Protein AF-A0A0R3RL58-F1 (afdb_monomer_lite)

InterPro domains:
  IPR003598 Immunoglobulin subtype 2 [SM00408] (41-106)
  IPR003598 Immunoglobulin subtype 2 [SM00408] (134-200)
  IPR003599 Immunoglobulin domain subtype [SM00409] (35-117)
  IPR003599 Immunoglobulin domain subtype [SM00409] (128-211)
  IPR007110 Immunoglobulin-like domain [PS50835] (29-115)
  IPR007110 Immunoglobulin-like domain [PS50835] (122-209)
  IPR010255 Haem peroxidase superfamily [SSF48113] (338-649)
  IPR013098 Immunoglobulin I-set [PF07679] (29-116)
  IPR013098 Immunoglobulin I-set [PF07679] (123-210)
  IPR013783 Immunoglobulin-like fold [G3DSA:2.60.40.10] (23-118)
  IPR013783 Immunoglobulin-like fold [G3DSA:2.60.40.10] (119-219)
  IPR019791 Haem peroxidase, animal-type [PF03098] (344-649)
  IPR019791 Haem peroxidase, animal-type [PR00457] (368-379)
  IPR019791 Haem peroxidase, animal-type [PR00457] (420-435)
  IPR019791 Haem peroxidase, animal-type [PR00457] (579-597)
  IPR019791 Haem peroxidase, animal-type [PR00457] (597-617)
  IPR019791 Haem peroxidase, animal-type [PR00457] (622-648)
  IPR019791 Haem peroxidase, animal-type [PS50292] (332-652)
  IPR036179 Immunoglobulin-like domain superfamily [SSF48726] (28-117)
  IPR036179 Immunoglobulin-like domain superfamily [SSF48726] (122-213)

Foldseek 3Di:
DDDDDDDDDDDDDDDDDDDPDDDQDFDWKDWPDFDAADAEAQQPKDKTFTDIQGVVGWQKWKDDPRDTDDDDPQWDAPPRRRMIIGGRDHPVRWFKMKIKIDDPRGIDIDIHTYHHDPWFWKDWPAAFAADEEAFFDKDKTFTDICTVVFWQKWKDWQRHTDDCPDPQWHQDDRSGMIMGRGDDQVSFGKMKMWIGDPVFIDMHIYTYHHDDPVCVVVVVPVDPVVLCCLLVVLVVLLVCLVVCVVVCPPPPPDHLLRLCQLPPDFDVVLVLLLLLLVSLVVSQVVLVVCCVVPPPDPPVPDPPPDFPCVSPPPVSNVVSCVSSVLPPPVPPPQDICVLVVDPFAALQRAPVDNVCRCVLGAFAFDDDPDQDDAPVSAEHHQCLPQPDDDVNHGDDQVQVCCVPPVDDPDDDDDPVDDVVLVLLVVLQCLQAFDWAFRDNCSSRVDWDDQLPDPHSIPQWPWGFADCPPVCCDDPNNDPDRTHRDGHTRFRRPGRDPGSPDPDRHHTTIGGRHGNALQQLQAQANHPVLNVVQFDPVDQQLAGDFDDDDPPDDTAAAARPSARPPLPPDPPDDDPGHQGRGSGSCCVVDDSSSVVSRVLNRQLSVQSNVCCVVCVPDTNVRSNRVSSRVSSVVSVCCVPVPNVCVVVPDPPD

Organism: NCBI:txid1147741

Structure (mmCIF, N/CA/C/O backbone):
data_AF-A0A0R3RL58-F1
#
_entry.id   AF-A0A0R3RL58-F1
#
loop_
_atom_site.group_PDB
_atom_site.id
_atom_site.type_symbol
_atom_site.label_atom_id
_atom_site.label_alt_id
_atom_site.label_comp_id
_atom_site.label_asym_id
_atom_site.label_entity_id
_atom_site.label_seq_id
_atom_site.pdbx_PDB_ins_code
_atom_site.Cartn_x
_atom_site.Cartn_y
_atom_site.Cartn_z
_atom_site.occupancy
_atom_site.B_iso_or_equiv
_atom_site.auth_seq_id
_atom_site.auth_comp_id
_atom_site.auth_asym_id
_atom_site.auth_atom_id
_atom_site.pdbx_PDB_model_num
ATOM 1 N N . MET A 1 1 ? -12.482 -43.795 -38.236 1.00 35.12 1 MET A N 1
ATOM 2 C CA . MET A 1 1 ? -11.821 -43.989 -39.548 1.00 35.12 1 MET A CA 1
ATOM 3 C C . MET A 1 1 ? -10.700 -42.958 -39.624 1.00 35.12 1 MET A C 1
ATOM 5 O O . MET A 1 1 ? -11.020 -41.807 -39.848 1.00 35.12 1 MET A O 1
ATOM 9 N N . LEU A 1 2 ? -9.467 -43.173 -39.155 1.00 26.52 2 LEU A N 1
ATOM 10 C CA . LEU A 1 2 ? -8.496 -44.280 -39.287 1.00 26.52 2 LEU A CA 1
ATOM 11 C C . LEU A 1 2 ? -7.760 -44.264 -40.645 1.00 26.52 2 LEU A C 1
ATOM 13 O O . LEU A 1 2 ? -8.437 -44.248 -41.667 1.00 26.52 2 LEU A O 1
ATOM 17 N N . LEU A 1 3 ? -6.412 -44.325 -40.558 1.00 26.83 3 LEU A N 1
ATOM 18 C CA . LEU A 1 3 ? -5.305 -44.362 -41.556 1.00 26.83 3 LEU A CA 1
ATOM 19 C C . LEU A 1 3 ? -4.523 -43.028 -41.590 1.00 26.83 3 LEU A C 1
ATOM 21 O O . LEU A 1 3 ? -5.056 -42.039 -42.068 1.00 26.83 3 LEU A O 1
ATOM 25 N N . ILE A 1 4 ? -3.307 -42.829 -41.049 1.00 31.53 4 ILE A N 1
ATOM 26 C CA . ILE A 1 4 ? -2.083 -43.647 -40.853 1.00 31.53 4 ILE A CA 1
ATOM 27 C C . ILE A 1 4 ? -1.666 -44.413 -42.109 1.00 31.53 4 ILE A C 1
ATOM 29 O O . ILE A 1 4 ? -2.275 -45.431 -42.399 1.00 31.53 4 ILE A O 1
ATOM 33 N N . PHE A 1 5 ? -0.568 -43.995 -42.754 1.00 26.80 5 PHE A N 1
ATOM 34 C CA . PHE A 1 5 ? 0.494 -44.913 -43.184 1.00 26.80 5 PHE A CA 1
ATOM 35 C C . PHE A 1 5 ? 1.865 -44.224 -43.227 1.00 26.80 5 PHE A C 1
ATOM 37 O O . PHE A 1 5 ? 2.025 -43.093 -43.678 1.00 26.80 5 PHE A O 1
ATOM 44 N N . LEU A 1 6 ? 2.827 -44.967 -42.696 1.00 27.38 6 LEU A N 1
ATOM 45 C CA . LEU A 1 6 ? 4.241 -44.700 -42.481 1.00 27.38 6 LEU A CA 1
ATOM 46 C C . LEU A 1 6 ? 5.055 -45.631 -43.403 1.00 27.38 6 LEU A C 1
ATOM 48 O O . LEU A 1 6 ? 4.600 -46.734 -43.690 1.00 27.38 6 LEU A O 1
ATOM 52 N N . PHE A 1 7 ? 6.285 -45.204 -43.717 1.00 27.58 7 PHE A N 1
ATOM 53 C CA . PHE A 1 7 ? 7.461 -45.980 -44.166 1.00 27.58 7 PHE A CA 1
ATOM 54 C C . PHE A 1 7 ? 7.462 -46.653 -45.555 1.00 27.58 7 PHE A C 1
ATOM 56 O O . PHE A 1 7 ? 6.645 -47.514 -45.849 1.00 27.58 7 PHE A O 1
ATOM 63 N N . ALA A 1 8 ? 8.521 -46.407 -46.343 1.00 26.00 8 ALA A N 1
ATOM 64 C CA . ALA A 1 8 ? 9.698 -47.292 -46.342 1.00 26.00 8 ALA A CA 1
ATOM 65 C C . ALA A 1 8 ? 10.860 -46.754 -47.204 1.00 26.00 8 ALA A C 1
ATOM 67 O O . ALA A 1 8 ? 10.699 -46.365 -48.357 1.00 26.00 8 ALA A O 1
ATOM 68 N N . PHE A 1 9 ? 12.049 -46.796 -46.602 1.00 26.19 9 PHE A N 1
ATOM 69 C CA . PHE A 1 9 ? 13.362 -46.770 -47.239 1.00 26.19 9 PHE A CA 1
ATOM 70 C C . PHE A 1 9 ? 13.568 -48.012 -48.119 1.00 26.19 9 PHE A C 1
ATOM 72 O O . PHE A 1 9 ? 13.328 -49.122 -47.650 1.00 26.19 9 PHE A O 1
ATOM 79 N N . ILE A 1 10 ? 14.166 -47.839 -49.301 1.00 29.38 10 ILE A N 1
ATOM 80 C CA . ILE A 1 10 ? 15.107 -48.809 -49.881 1.00 29.38 10 ILE A CA 1
ATOM 81 C C . ILE A 1 10 ? 16.290 -48.010 -50.424 1.00 29.38 10 ILE A C 1
ATOM 83 O O . ILE A 1 10 ? 16.141 -47.189 -51.326 1.00 29.38 10 ILE A O 1
ATOM 87 N N . GLY A 1 11 ? 17.465 -48.242 -49.844 1.00 28.66 11 GLY A N 1
ATOM 88 C CA . GLY A 1 11 ? 18.734 -47.908 -50.469 1.00 28.66 11 GLY A CA 1
ATOM 89 C C . GLY A 1 11 ? 19.274 -49.119 -51.222 1.00 28.66 11 GLY A C 1
ATOM 90 O O . GLY A 1 11 ? 19.168 -50.241 -50.737 1.00 28.66 11 GLY A O 1
ATOM 91 N N . SER A 1 12 ? 19.913 -48.877 -52.361 1.00 28.00 12 SER A N 1
ATOM 92 C CA . SER A 1 12 ? 21.037 -49.684 -52.836 1.00 28.00 12 SER A CA 1
ATOM 93 C C . SER A 1 12 ? 21.821 -48.892 -53.875 1.00 28.00 12 SER A C 1
ATOM 95 O O . SER A 1 12 ? 21.266 -48.368 -54.839 1.00 28.00 12 SER A O 1
ATOM 97 N N . ALA A 1 13 ? 23.117 -48.788 -53.609 1.00 30.56 13 ALA A N 1
ATOM 98 C CA . ALA A 1 13 ? 24.126 -48.112 -54.397 1.00 30.56 13 ALA A CA 1
ATOM 99 C C . ALA A 1 13 ? 24.402 -48.801 -55.742 1.00 30.56 13 ALA A C 1
ATOM 101 O O . ALA A 1 13 ? 24.339 -50.024 -55.827 1.00 30.56 13 ALA A O 1
ATOM 102 N N . ALA A 1 14 ? 24.796 -47.991 -56.730 1.00 28.44 14 ALA A N 1
ATOM 103 C CA . ALA A 1 14 ? 26.032 -48.100 -57.520 1.00 28.44 14 ALA A CA 1
ATOM 104 C C . ALA A 1 14 ? 25.804 -47.615 -58.961 1.00 28.44 14 ALA A C 1
ATOM 106 O O . ALA A 1 14 ? 25.084 -48.250 -59.719 1.00 28.44 14 ALA A O 1
ATOM 107 N N . SER A 1 15 ? 26.470 -46.527 -59.350 1.00 29.31 15 SER A N 1
ATOM 108 C CA . SER A 1 15 ? 27.542 -46.588 -60.355 1.00 29.31 15 SER A CA 1
ATOM 109 C C . SER A 1 15 ? 28.073 -45.185 -60.639 1.00 29.31 15 SER A C 1
ATOM 111 O O . SER A 1 15 ? 27.321 -44.250 -60.906 1.00 29.31 15 SER A O 1
ATOM 113 N N . GLU A 1 16 ? 29.390 -45.075 -60.549 1.00 33.38 16 GLU A N 1
ATOM 114 C CA . GLU A 1 16 ? 30.206 -43.904 -60.827 1.00 33.38 16 GLU A CA 1
ATOM 115 C C . GLU A 1 16 ? 30.083 -43.389 -62.269 1.00 33.38 16 GLU A C 1
ATOM 117 O O . GLU A 1 16 ? 29.725 -44.117 -63.192 1.00 33.38 16 GLU A O 1
ATOM 122 N N . SER A 1 17 ? 30.551 -42.147 -62.429 1.00 31.86 17 SER A N 1
ATOM 123 C CA . SER A 1 17 ? 31.004 -41.482 -63.660 1.00 31.86 17 SER A CA 1
ATOM 124 C C . SER A 1 17 ? 29.993 -40.616 -64.425 1.00 31.86 17 SER A C 1
ATOM 126 O O . SER A 1 17 ? 29.459 -40.996 -65.455 1.00 31.86 17 SER A O 1
ATOM 128 N N . SER A 1 18 ? 29.852 -39.362 -63.976 1.00 31.14 18 SER A N 1
ATOM 129 C CA . SER A 1 18 ? 29.973 -38.183 -64.857 1.00 31.14 18 SER A CA 1
ATOM 130 C C . SER A 1 18 ? 29.880 -36.882 -64.046 1.00 31.14 18 SER A C 1
ATOM 132 O O . SER A 1 18 ? 28.811 -36.295 -63.908 1.00 31.14 18 SER A O 1
ATOM 134 N N . TYR A 1 19 ? 31.003 -36.390 -63.524 1.00 29.48 19 TYR A N 1
ATOM 135 C CA . TYR A 1 19 ? 31.128 -34.973 -63.160 1.00 29.48 19 TYR A CA 1
ATOM 136 C C . TYR A 1 19 ? 32.418 -34.425 -63.761 1.00 29.48 19 TYR A C 1
ATOM 138 O O . TYR A 1 19 ? 33.465 -34.335 -63.123 1.00 29.48 19 TYR A O 1
ATOM 146 N N . HIS A 1 20 ? 32.329 -34.077 -65.042 1.00 34.19 20 HIS A N 1
ATOM 147 C CA . HIS A 1 20 ? 33.305 -33.225 -65.696 1.00 34.19 20 HIS A CA 1
ATOM 148 C C . HIS A 1 20 ? 33.102 -31.781 -65.204 1.00 34.19 20 HIS A C 1
ATOM 150 O O . HIS A 1 20 ? 32.068 -31.172 -65.448 1.00 34.19 20 HIS A O 1
ATOM 156 N N . GLY A 1 21 ? 34.109 -31.255 -64.504 1.00 42.34 21 GLY A N 1
ATOM 157 C CA . GLY A 1 21 ? 34.574 -29.870 -64.619 1.00 42.34 21 GLY A CA 1
ATOM 158 C C . GLY A 1 21 ? 33.592 -28.726 -64.341 1.00 42.34 21 GLY A C 1
ATOM 159 O O . GLY A 1 21 ? 33.115 -28.079 -65.264 1.00 42.34 21 GLY A O 1
ATOM 160 N N . GLN A 1 22 ? 33.481 -28.322 -63.075 1.00 41.25 22 GLN A N 1
ATOM 161 C CA . GLN A 1 22 ? 33.422 -26.894 -62.744 1.00 41.25 22 GLN A CA 1
ATOM 162 C C . GLN A 1 22 ? 34.607 -26.565 -61.837 1.00 41.25 22 GLN A C 1
ATOM 164 O O . GLN A 1 22 ? 34.636 -26.917 -60.656 1.00 41.25 22 GLN A O 1
ATOM 169 N N . GLN A 1 23 ? 35.616 -25.905 -62.410 1.00 47.09 23 GLN A N 1
ATOM 170 C CA . GLN A 1 23 ? 36.665 -25.233 -61.649 1.00 47.09 23 GLN A CA 1
ATOM 171 C C . GLN A 1 23 ? 36.007 -24.356 -60.574 1.00 47.09 23 GLN A C 1
ATOM 173 O O . GLN A 1 23 ? 35.169 -23.505 -60.873 1.00 47.09 23 GLN A O 1
ATOM 178 N N . ARG A 1 24 ? 36.379 -24.568 -59.304 1.00 57.34 24 ARG A N 1
ATOM 179 C CA . ARG A 1 24 ? 36.041 -23.670 -58.193 1.00 57.34 24 ARG A CA 1
ATOM 180 C C . ARG A 1 24 ? 36.744 -22.336 -58.446 1.00 57.34 24 ARG A C 1
ATOM 182 O O . ARG A 1 24 ? 37.868 -22.157 -57.993 1.00 57.34 24 ARG A O 1
ATOM 189 N N . LEU A 1 25 ? 36.093 -21.434 -59.178 1.00 60.47 25 LEU A N 1
ATOM 190 C CA . LEU A 1 25 ? 36.592 -20.084 -59.411 1.00 60.47 25 LEU A CA 1
ATOM 191 C C . LEU A 1 25 ? 36.793 -19.378 -58.069 1.00 60.47 25 LEU A C 1
ATOM 193 O O . LEU A 1 25 ? 35.853 -19.137 -57.306 1.00 60.47 25 LEU A O 1
ATOM 197 N N . GLU A 1 26 ? 38.055 -19.092 -57.787 1.00 76.88 26 GLU A N 1
ATOM 198 C CA . GLU A 1 26 ? 38.460 -18.152 -56.762 1.00 76.88 26 GLU A CA 1
ATOM 199 C C . GLU A 1 26 ? 37.919 -16.770 -57.114 1.00 76.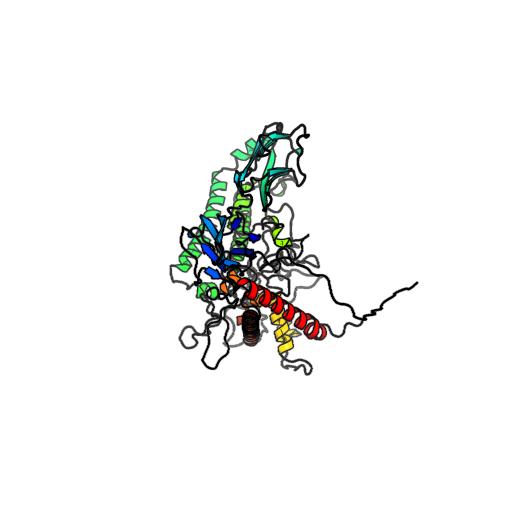88 26 GLU A C 1
ATOM 201 O O . GLU A 1 26 ? 38.061 -16.306 -58.243 1.00 76.88 26 GLU A O 1
ATOM 206 N N . ARG A 1 27 ? 37.229 -16.140 -56.165 1.00 82.31 27 ARG A N 1
ATOM 207 C CA . ARG A 1 27 ? 36.495 -14.893 -56.403 1.00 82.31 27 ARG A CA 1
ATOM 208 C C . ARG A 1 27 ? 36.608 -13.955 -55.215 1.00 82.31 27 ARG A C 1
ATOM 210 O O . ARG A 1 27 ? 36.806 -14.413 -54.083 1.00 82.31 27 ARG A O 1
ATOM 217 N N . VAL A 1 28 ? 36.455 -12.661 -55.483 1.00 88.44 28 VAL A N 1
ATOM 218 C CA . VAL A 1 28 ? 36.261 -11.644 -54.443 1.00 88.44 28 VAL A CA 1
ATOM 219 C C . VAL A 1 28 ? 35.025 -11.974 -53.592 1.00 88.44 28 VAL A C 1
ATOM 221 O O . VAL A 1 28 ? 34.118 -12.667 -54.078 1.00 88.44 28 VAL A O 1
ATOM 224 N N . PRO A 1 29 ? 34.969 -11.541 -52.322 1.00 92.50 29 PRO A N 1
ATOM 225 C CA . PRO A 1 29 ? 33.824 -11.831 -51.468 1.00 92.50 29 PRO A CA 1
ATOM 226 C C . PRO A 1 29 ? 32.542 -11.163 -51.961 1.00 92.50 29 PRO A C 1
ATOM 228 O O . PRO A 1 29 ? 32.581 -10.105 -52.578 1.00 92.50 29 PRO A O 1
ATOM 231 N N . HIS A 1 30 ? 31.400 -11.788 -51.681 1.00 89.50 30 HIS A N 1
ATOM 232 C CA . HIS A 1 30 ? 30.084 -11.175 -51.861 1.00 89.50 30 HIS A CA 1
ATOM 233 C C . HIS A 1 30 ? 29.275 -11.336 -50.578 1.00 89.50 30 HIS A C 1
ATOM 235 O O . HIS A 1 30 ? 29.324 -12.395 -49.945 1.00 89.50 30 HIS A O 1
ATOM 241 N N . PHE A 1 31 ? 28.572 -10.273 -50.189 1.00 91.25 31 PHE A N 1
ATOM 242 C CA . PHE A 1 31 ? 27.741 -10.263 -48.990 1.00 91.25 31 PHE A CA 1
ATOM 243 C C . PHE A 1 31 ? 26.496 -11.138 -49.189 1.00 91.25 31 PHE A C 1
ATOM 245 O O . PHE A 1 31 ? 25.833 -11.052 -50.220 1.00 91.25 31 PHE A O 1
ATOM 252 N N . LEU A 1 32 ? 26.193 -11.973 -48.196 1.00 87.44 32 LEU A N 1
ATOM 253 C CA . LEU A 1 32 ? 24.904 -12.654 -48.040 1.00 87.44 32 LEU A CA 1
ATOM 254 C C . LEU A 1 32 ? 23.916 -11.774 -47.279 1.00 87.44 32 LEU A C 1
ATOM 256 O O . LEU A 1 32 ? 22.736 -11.734 -47.607 1.00 87.44 32 LEU A O 1
ATOM 260 N N . SER A 1 33 ? 24.421 -11.076 -46.265 1.00 87.00 33 SER A N 1
ATOM 261 C CA . SER A 1 33 ? 23.657 -10.190 -45.401 1.00 87.00 33 SER A CA 1
ATOM 262 C C . SER A 1 33 ? 24.566 -9.062 -44.928 1.00 87.00 33 SER A C 1
ATOM 264 O O . SER A 1 33 ? 25.737 -9.298 -44.621 1.00 87.00 33 SER A O 1
ATOM 266 N N . ALA A 1 34 ? 24.048 -7.840 -44.899 1.00 88.50 34 ALA A N 1
ATOM 267 C CA . ALA A 1 34 ? 24.741 -6.676 -44.366 1.00 88.50 34 ALA A CA 1
ATOM 268 C C . ALA A 1 34 ? 23.726 -5.737 -43.685 1.00 88.50 34 ALA A C 1
ATOM 270 O O . ALA A 1 34 ? 22.559 -5.725 -44.089 1.00 88.50 34 ALA A O 1
ATOM 271 N N . PRO A 1 35 ? 24.131 -4.952 -42.669 1.00 87.94 35 PRO A N 1
ATOM 272 C CA . PRO A 1 35 ? 23.208 -4.082 -41.944 1.00 87.94 35 PRO A CA 1
ATOM 273 C C . PRO A 1 35 ? 22.755 -2.893 -42.795 1.00 87.94 35 PRO A C 1
ATOM 275 O O . PRO A 1 35 ? 23.547 -2.338 -43.549 1.00 87.94 35 PRO A O 1
ATOM 278 N N . SER A 1 36 ? 21.509 -2.456 -42.614 1.00 91.25 36 SER A N 1
ATOM 279 C CA . SER A 1 36 ? 20.961 -1.232 -43.211 1.00 91.25 36 SER A CA 1
ATOM 280 C C . SER A 1 36 ? 20.937 -0.069 -42.215 1.00 91.25 36 SER A C 1
ATOM 282 O O . SER A 1 36 ? 21.110 -0.261 -41.008 1.00 91.25 36 SER A O 1
ATOM 284 N N . ASN A 1 37 ? 20.664 1.144 -42.711 1.00 90.00 37 ASN A N 1
ATOM 285 C CA . ASN A 1 37 ? 20.444 2.317 -41.860 1.00 90.00 37 ASN A CA 1
ATOM 286 C C . ASN A 1 37 ? 19.390 2.009 -40.789 1.00 90.00 37 ASN A C 1
ATOM 288 O O . ASN A 1 37 ? 18.308 1.524 -41.119 1.00 90.00 37 ASN A O 1
ATOM 292 N N . SER A 1 38 ? 19.730 2.256 -39.525 1.00 83.50 38 SER A N 1
ATOM 293 C CA . SER A 1 38 ? 18.934 1.821 -38.373 1.00 83.50 38 SER A CA 1
ATOM 294 C C . SER A 1 38 ? 19.056 2.817 -37.221 1.00 83.50 38 SER A C 1
ATOM 296 O O . SER A 1 38 ? 20.091 3.461 -37.047 1.00 83.50 38 SER A O 1
ATOM 298 N N . SER A 1 39 ? 18.010 2.937 -36.408 1.00 82.38 39 SER A N 1
ATOM 299 C CA . SER A 1 39 ? 17.978 3.831 -35.250 1.00 82.38 39 SER A CA 1
ATOM 300 C C . SER A 1 39 ? 17.741 3.058 -33.955 1.00 82.38 39 SER A C 1
ATOM 302 O O . SER A 1 39 ? 16.885 2.179 -33.889 1.00 82.38 39 SER A O 1
ATOM 304 N N . PHE A 1 40 ? 18.508 3.388 -32.915 1.00 77.69 40 PHE A N 1
ATOM 305 C CA . PHE A 1 40 ? 18.539 2.657 -31.646 1.00 77.69 40 PHE A CA 1
ATOM 306 C C . PHE A 1 40 ? 18.378 3.602 -30.451 1.00 77.69 40 PHE A C 1
ATOM 308 O O . PHE A 1 40 ? 18.753 4.772 -30.514 1.00 77.69 40 PHE A O 1
ATOM 315 N N . ARG A 1 41 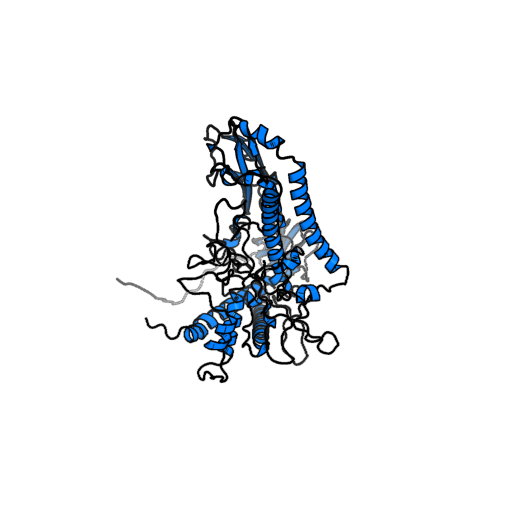? 17.797 3.115 -29.348 1.00 72.25 41 ARG A N 1
ATOM 316 C CA . ARG A 1 41 ? 17.630 3.909 -28.120 1.00 72.25 41 ARG A CA 1
ATOM 317 C C . ARG A 1 41 ? 18.980 4.068 -27.414 1.00 72.25 41 ARG A C 1
ATOM 319 O O . ARG A 1 41 ? 19.760 3.117 -27.346 1.00 72.25 41 ARG A O 1
ATOM 326 N N . GLU A 1 42 ? 19.239 5.246 -26.859 1.00 76.81 42 GLU A N 1
ATOM 327 C CA . GLU A 1 42 ? 20.408 5.464 -26.003 1.00 76.81 42 GLU A CA 1
ATOM 328 C C . GLU A 1 42 ? 20.379 4.514 -24.787 1.00 76.81 42 GLU A C 1
ATOM 330 O O . GLU A 1 42 ? 19.324 4.263 -24.209 1.00 76.81 42 GLU A O 1
ATOM 335 N N . GLY A 1 43 ? 21.521 3.916 -24.450 1.00 59.38 43 GLY A N 1
ATOM 336 C CA . GLY A 1 43 ? 21.667 2.882 -23.422 1.00 59.38 43 GLY A CA 1
ATOM 337 C C . GLY A 1 43 ? 21.476 1.437 -23.909 1.00 59.38 43 GLY A C 1
ATOM 338 O O . GLY A 1 43 ? 21.886 0.515 -23.211 1.00 59.38 43 GLY A O 1
ATOM 339 N N . SER A 1 44 ? 20.905 1.208 -25.099 1.00 59.12 44 SER A N 1
ATOM 340 C CA . SER A 1 44 ? 20.615 -0.150 -25.598 1.00 59.12 44 SER A CA 1
ATOM 341 C C . SER A 1 44 ? 21.852 -0.908 -26.112 1.00 59.12 44 SER A C 1
ATOM 343 O O . SER A 1 44 ? 22.876 -0.309 -26.439 1.00 59.12 44 SER A O 1
ATOM 345 N N . VAL A 1 45 ? 21.758 -2.241 -26.204 1.00 74.38 45 VAL A N 1
ATOM 346 C CA . VAL A 1 45 ? 22.746 -3.089 -26.898 1.00 74.38 45 VAL A CA 1
ATOM 347 C C . VAL A 1 45 ? 22.387 -3.151 -28.383 1.00 74.38 45 VAL A C 1
ATOM 349 O O . VAL A 1 45 ? 21.311 -3.629 -28.740 1.00 74.38 45 VAL A O 1
ATOM 352 N N . VAL A 1 46 ? 23.301 -2.739 -29.260 1.00 80.38 46 VAL A N 1
ATOM 353 C CA . VAL A 1 46 ? 23.112 -2.803 -30.721 1.00 80.38 46 VAL A CA 1
ATOM 354 C C . VAL A 1 46 ? 23.863 -4.002 -31.281 1.00 80.38 46 VAL A C 1
ATOM 356 O O . VAL A 1 46 ? 25.056 -4.126 -31.026 1.00 80.38 46 VAL A O 1
ATOM 359 N N . ARG A 1 47 ? 23.194 -4.877 -32.047 1.00 87.38 47 ARG A N 1
ATOM 360 C CA . ARG A 1 47 ? 23.807 -6.037 -32.725 1.00 87.38 47 ARG A CA 1
ATOM 361 C C . ARG A 1 47 ? 23.670 -5.909 -34.238 1.00 87.38 47 ARG A C 1
ATOM 363 O O . ARG A 1 47 ? 22.563 -5.760 -34.745 1.00 87.38 47 ARG A O 1
ATOM 370 N N . LEU A 1 48 ? 24.791 -5.983 -34.945 1.00 88.50 48 LEU A N 1
ATOM 371 C CA . LEU A 1 48 ? 24.892 -5.763 -36.385 1.00 88.50 48 LEU A CA 1
ATOM 372 C C . LEU A 1 48 ? 25.527 -6.992 -37.021 1.00 88.50 48 LEU A C 1
ATOM 374 O O . LEU A 1 48 ? 26.615 -7.394 -36.617 1.00 88.50 48 LEU A O 1
ATOM 378 N N . THR A 1 49 ? 24.860 -7.567 -38.017 1.00 91.50 49 THR A N 1
ATOM 379 C CA . THR A 1 49 ? 25.310 -8.791 -38.688 1.00 91.50 49 THR A CA 1
ATOM 380 C C . THR A 1 49 ? 25.797 -8.483 -40.095 1.00 91.50 49 THR A C 1
ATOM 382 O O . THR A 1 49 ? 25.116 -7.807 -40.863 1.00 91.50 49 THR A O 1
ATOM 385 N N . CYS A 1 50 ? 26.968 -9.001 -40.439 1.00 92.06 50 CYS A N 1
ATOM 386 C CA . CYS A 1 50 ? 27.572 -8.896 -41.749 1.00 92.06 50 CYS A CA 1
ATOM 387 C C . CYS A 1 50 ? 28.202 -10.234 -42.138 1.00 92.06 50 CYS A C 1
ATOM 389 O O . CYS A 1 50 ? 29.170 -10.695 -41.535 1.00 92.06 50 CYS A O 1
ATOM 391 N N . GLU A 1 51 ? 27.649 -10.855 -43.171 1.00 91.56 51 GLU A N 1
ATOM 392 C CA . GLU A 1 51 ? 28.044 -12.177 -43.636 1.00 91.56 51 GLU A CA 1
ATOM 393 C C . GLU A 1 51 ? 28.444 -12.106 -45.103 1.00 91.56 51 GLU A C 1
ATOM 395 O O . GLU A 1 51 ? 27.734 -11.531 -45.928 1.00 91.56 51 GLU A O 1
ATOM 400 N N . ALA A 1 52 ? 29.569 -12.726 -45.450 1.00 90.44 52 ALA A N 1
ATOM 401 C CA . ALA A 1 52 ? 30.045 -12.814 -46.823 1.00 90.44 52 ALA A CA 1
ATOM 402 C C . ALA A 1 52 ? 30.587 -14.208 -47.125 1.00 90.44 52 ALA A C 1
ATOM 404 O O . ALA A 1 52 ? 31.147 -14.882 -46.260 1.00 90.44 52 ALA A O 1
ATOM 405 N N . ILE A 1 53 ? 30.476 -14.625 -48.385 1.00 88.31 53 ILE A N 1
ATOM 406 C CA . ILE A 1 53 ? 31.001 -15.912 -48.846 1.00 88.31 53 ILE A CA 1
ATOM 407 C C . ILE A 1 53 ? 31.956 -15.741 -50.025 1.00 88.31 53 ILE A C 1
ATOM 409 O O . ILE A 1 53 ? 31.754 -14.944 -50.940 1.00 88.31 53 ILE A O 1
ATOM 413 N N . ALA A 1 54 ? 33.034 -16.519 -50.006 1.00 87.25 54 ALA A N 1
ATOM 414 C CA . ALA A 1 54 ? 34.067 -16.524 -51.034 1.00 87.25 54 ALA A CA 1
ATOM 415 C C . ALA A 1 54 ? 34.917 -17.798 -50.919 1.00 87.25 54 ALA A C 1
ATOM 417 O O . ALA A 1 54 ? 34.881 -18.492 -49.900 1.00 87.25 54 ALA A O 1
ATOM 418 N N . LYS A 1 55 ? 35.697 -18.103 -51.959 1.00 81.81 55 LYS A N 1
ATOM 419 C CA . LYS A 1 55 ? 36.786 -19.088 -51.901 1.00 81.81 55 LYS A CA 1
ATOM 420 C C . LYS A 1 55 ? 38.085 -18.366 -52.273 1.00 81.81 55 LYS A C 1
ATOM 422 O O . LYS A 1 55 ? 38.157 -17.887 -53.405 1.00 81.81 55 LYS A O 1
ATOM 427 N N . PRO A 1 56 ? 39.080 -18.270 -51.369 1.00 87.75 56 PRO A N 1
ATOM 428 C CA . PRO A 1 56 ? 39.081 -18.667 -49.944 1.00 87.75 56 PRO A CA 1
ATOM 429 C C . PRO A 1 56 ? 38.062 -17.910 -49.067 1.00 87.75 56 PRO A C 1
ATOM 431 O O . PRO A 1 56 ? 37.610 -16.840 -49.475 1.00 87.75 56 PRO A O 1
ATOM 434 N N . ARG A 1 57 ? 37.704 -18.469 -47.892 1.00 85.44 57 ARG A N 1
ATOM 435 C CA . ARG A 1 57 ? 36.712 -17.892 -46.952 1.00 85.44 57 ARG A CA 1
ATOM 436 C C . ARG A 1 57 ? 37.125 -16.461 -46.566 1.00 85.44 57 ARG A C 1
ATOM 438 O O . ARG A 1 57 ? 38.294 -16.270 -46.231 1.00 85.44 57 ARG A O 1
ATOM 445 N N . PRO A 1 58 ? 36.212 -15.478 -46.633 1.00 91.38 58 PRO A N 1
ATOM 446 C CA . PRO A 1 58 ? 36.549 -14.098 -46.328 1.00 91.38 58 PRO A CA 1
ATOM 447 C C . PRO A 1 58 ? 36.663 -13.853 -44.823 1.00 91.38 58 PRO A C 1
ATOM 449 O O . PRO A 1 58 ? 36.016 -14.533 -44.027 1.00 91.38 58 PRO A O 1
ATOM 452 N N . VAL A 1 59 ? 37.467 -12.858 -44.461 1.00 92.75 59 VAL A N 1
ATOM 453 C CA . VAL A 1 59 ? 37.567 -12.301 -43.110 1.00 92.75 59 VAL A CA 1
ATOM 454 C C . VAL A 1 59 ? 36.725 -11.031 -43.052 1.00 92.75 59 VAL A C 1
ATOM 456 O O . VAL A 1 59 ? 36.785 -10.213 -43.972 1.00 92.75 59 VAL A O 1
ATOM 459 N N . ILE A 1 60 ? 35.940 -10.881 -41.985 1.00 95.12 60 ILE A N 1
ATOM 460 C CA . ILE A 1 60 ? 35.105 -9.702 -41.750 1.00 95.12 60 ILE A CA 1
ATOM 461 C C . ILE A 1 60 ? 35.821 -8.733 -40.802 1.00 95.12 60 ILE A C 1
ATOM 463 O O . ILE A 1 60 ? 36.321 -9.134 -39.746 1.00 95.12 60 ILE A O 1
ATOM 467 N N . THR A 1 61 ? 35.851 -7.454 -41.175 1.00 95.50 61 THR A N 1
ATOM 468 C CA . THR A 1 61 ? 36.294 -6.343 -40.325 1.00 95.50 61 THR A CA 1
ATOM 469 C C . THR A 1 61 ? 35.247 -5.235 -40.302 1.00 95.50 61 THR A C 1
ATOM 471 O O . THR A 1 61 ? 34.570 -4.967 -41.294 1.00 95.50 61 THR A O 1
ATOM 474 N N . TRP A 1 62 ? 35.111 -4.576 -39.154 1.00 96.75 62 TRP A N 1
ATOM 475 C CA . TRP A 1 62 ? 34.179 -3.468 -38.953 1.00 96.75 62 TRP A CA 1
ATOM 476 C C . TRP A 1 62 ? 34.947 -2.169 -38.770 1.00 96.75 62 TRP A C 1
ATOM 478 O O . TRP A 1 62 ? 36.001 -2.170 -38.141 1.00 96.75 62 TRP A O 1
ATOM 488 N N . HIS A 1 63 ? 34.417 -1.069 -39.296 1.00 95.50 63 HIS A N 1
ATOM 489 C CA . HIS A 1 63 ? 35.034 0.248 -39.204 1.00 95.50 63 HIS A CA 1
ATOM 490 C C . HIS A 1 63 ? 34.017 1.307 -38.779 1.00 95.50 63 HIS A C 1
ATOM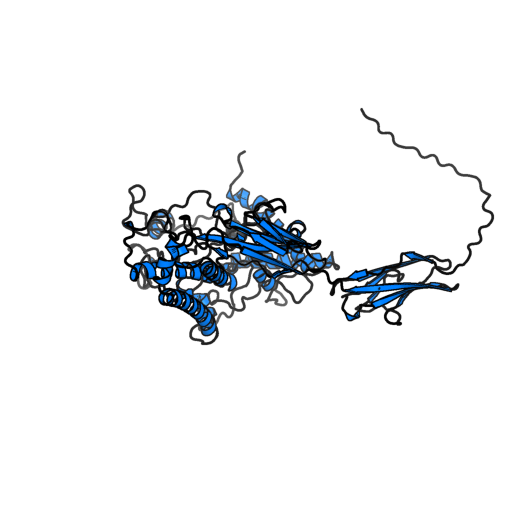 492 O O . HIS A 1 63 ? 32.875 1.306 -39.247 1.00 95.50 63 HIS A O 1
ATOM 498 N N . PHE A 1 64 ? 34.454 2.241 -37.936 1.00 94.75 64 PHE A N 1
ATOM 499 C CA . PHE A 1 64 ? 33.684 3.408 -37.508 1.00 94.75 64 PHE A CA 1
ATOM 500 C C . PHE A 1 64 ? 34.605 4.622 -37.409 1.00 94.75 64 PHE A C 1
ATOM 502 O O . PHE A 1 64 ? 35.718 4.522 -36.902 1.00 94.75 64 PHE A O 1
ATOM 509 N N . LYS A 1 65 ? 34.159 5.770 -37.938 1.00 89.12 65 LYS A N 1
ATOM 510 C CA . LYS A 1 65 ? 34.964 7.009 -38.026 1.00 89.12 65 LYS A CA 1
ATOM 511 C C . LYS A 1 65 ? 36.328 6.823 -38.721 1.00 89.12 65 LYS A C 1
ATOM 513 O O . LYS A 1 65 ? 37.277 7.534 -38.420 1.00 89.12 65 LYS A O 1
ATOM 518 N N . GLY A 1 66 ? 36.407 5.887 -39.669 1.00 86.56 66 GLY A N 1
ATOM 519 C CA . GLY A 1 66 ? 37.621 5.589 -40.439 1.00 86.56 66 GLY A CA 1
ATOM 520 C C . GLY A 1 66 ? 38.565 4.571 -39.791 1.00 86.56 66 GLY A C 1
ATOM 521 O O . GLY A 1 66 ? 39.414 4.026 -40.488 1.00 86.56 66 GLY A O 1
ATOM 522 N N . GLU A 1 67 ? 38.371 4.241 -38.514 1.00 91.44 67 GLU A N 1
ATOM 523 C CA . GLU A 1 67 ? 39.214 3.304 -37.764 1.00 91.44 67 GLU A CA 1
ATOM 524 C C . GLU A 1 67 ? 38.609 1.898 -37.732 1.00 91.44 67 GLU A C 1
ATOM 526 O O . GLU A 1 67 ? 37.384 1.737 -37.733 1.00 91.44 67 GLU A O 1
ATOM 531 N N . GLN A 1 68 ? 39.461 0.869 -37.692 1.00 94.25 68 GLN A N 1
ATOM 532 C CA . GLN A 1 68 ? 39.017 -0.513 -37.507 1.00 94.25 68 GLN A CA 1
ATOM 533 C C . GLN A 1 68 ? 38.571 -0.737 -36.055 1.00 94.25 68 GLN A C 1
ATOM 535 O O . GLN A 1 68 ? 39.270 -0.396 -35.103 1.00 94.25 68 GLN A O 1
ATOM 540 N N . ILE A 1 69 ? 37.402 -1.347 -35.881 1.00 92.56 69 ILE A N 1
ATOM 541 C CA . ILE A 1 69 ? 36.857 -1.700 -34.574 1.00 92.56 69 ILE A CA 1
ATOM 542 C C . ILE A 1 69 ? 37.528 -2.983 -34.085 1.00 92.56 69 ILE A C 1
ATOM 544 O O . ILE A 1 69 ? 37.472 -4.027 -34.740 1.00 92.56 69 ILE A O 1
ATOM 548 N N . HIS A 1 70 ? 38.112 -2.903 -32.893 1.00 90.06 70 HIS A N 1
ATOM 549 C CA . HIS A 1 70 ? 38.675 -4.035 -32.168 1.00 90.06 70 HIS A CA 1
ATOM 550 C C . HIS A 1 70 ? 37.832 -4.354 -30.921 1.00 90.06 70 HIS A C 1
ATOM 552 O O . HIS A 1 70 ? 37.181 -3.450 -30.383 1.00 90.06 70 HIS A O 1
ATOM 558 N N . PRO A 1 71 ? 37.832 -5.613 -30.439 1.00 86.06 71 PRO A N 1
ATOM 559 C CA . PRO A 1 71 ? 37.132 -5.979 -29.212 1.00 86.06 71 PRO A CA 1
ATOM 560 C C . PRO A 1 71 ? 37.611 -5.152 -28.009 1.00 86.06 71 PRO A C 1
ATOM 562 O O . PRO A 1 71 ? 38.807 -5.061 -27.740 1.00 86.06 71 PRO A O 1
ATOM 565 N N . THR A 1 72 ? 36.672 -4.548 -27.286 1.00 87.50 72 THR A N 1
ATOM 566 C CA . THR A 1 72 ? 36.876 -3.720 -26.084 1.00 87.50 72 THR A CA 1
ATOM 567 C C . THR A 1 72 ? 35.708 -3.943 -25.113 1.00 87.50 72 THR A C 1
ATOM 569 O O . THR A 1 72 ? 34.817 -4.741 -25.385 1.00 87.50 72 THR A O 1
ATOM 572 N N . GLN A 1 73 ? 35.652 -3.213 -23.993 1.00 71.19 73 GLN A N 1
ATOM 573 C CA . GLN A 1 73 ? 34.450 -3.195 -23.142 1.00 71.19 73 GLN A CA 1
ATOM 574 C C . GLN A 1 73 ? 33.210 -2.623 -23.862 1.00 71.19 73 GLN A C 1
ATOM 576 O O . GLN A 1 73 ? 32.091 -2.967 -23.503 1.00 71.19 73 GLN A O 1
ATOM 581 N N . LYS A 1 74 ? 33.410 -1.774 -24.883 1.00 82.00 74 LYS A N 1
ATOM 582 C CA . LYS A 1 74 ? 32.351 -1.106 -25.659 1.00 82.00 74 LYS A CA 1
ATOM 583 C C . LYS A 1 74 ? 31.889 -1.917 -26.872 1.00 82.00 74 LYS A C 1
ATOM 585 O O . LYS A 1 74 ? 30.706 -1.910 -27.209 1.00 82.00 74 LYS A O 1
ATOM 590 N N . TYR A 1 75 ? 32.833 -2.571 -27.547 1.00 87.31 75 TYR A N 1
ATOM 591 C CA . TYR A 1 75 ? 32.613 -3.311 -28.788 1.00 87.31 75 TYR A CA 1
ATOM 592 C C . TYR A 1 75 ? 32.944 -4.786 -28.594 1.00 87.31 75 TYR A C 1
ATOM 594 O O . TYR A 1 75 ? 34.063 -5.117 -28.215 1.00 87.31 75 TYR A O 1
ATOM 602 N N . SER A 1 76 ? 32.012 -5.677 -28.918 1.00 83.19 76 SER A N 1
ATOM 603 C CA . SER A 1 76 ? 32.237 -7.124 -28.904 1.00 83.19 76 SER A CA 1
ATOM 604 C C . SER A 1 76 ? 32.058 -7.713 -30.302 1.00 83.19 76 SER A C 1
ATOM 606 O O . SER A 1 76 ? 31.140 -7.330 -31.029 1.00 83.19 76 SER A O 1
ATOM 608 N N . LEU A 1 77 ? 32.947 -8.637 -30.673 1.00 85.19 77 LEU A N 1
ATOM 609 C CA . LEU A 1 77 ? 32.911 -9.386 -31.929 1.00 85.19 77 LEU A CA 1
ATOM 610 C C . LEU A 1 77 ? 32.747 -10.875 -31.618 1.00 85.19 77 LEU A C 1
ATOM 612 O O . LEU A 1 77 ? 33.351 -11.389 -30.675 1.00 85.19 77 LEU A O 1
ATOM 616 N N . ASN A 1 78 ? 31.936 -11.572 -32.412 1.00 76.94 78 ASN A N 1
ATOM 617 C CA . ASN A 1 78 ? 31.834 -13.029 -32.337 1.00 76.94 78 ASN A CA 1
ATOM 618 C C . ASN A 1 78 ? 33.057 -13.723 -32.978 1.00 76.94 78 ASN A C 1
ATOM 620 O O . ASN A 1 78 ? 33.912 -13.080 -33.580 1.00 76.94 78 ASN A O 1
ATOM 624 N N . LEU A 1 79 ? 33.142 -15.055 -32.851 1.00 75.94 79 LEU A N 1
ATOM 625 C CA . LEU A 1 79 ? 34.321 -15.856 -33.231 1.00 75.94 79 LEU A CA 1
ATOM 626 C C . LEU A 1 79 ? 34.781 -15.691 -34.690 1.00 75.94 79 LEU A C 1
ATOM 628 O O . LEU A 1 79 ? 35.954 -15.913 -34.980 1.00 75.94 79 LEU A O 1
ATOM 632 N N . ASP A 1 80 ? 33.880 -15.339 -35.607 1.00 83.75 80 ASP A N 1
ATOM 633 C CA . ASP A 1 80 ? 34.190 -15.107 -37.020 1.00 83.75 80 ASP A CA 1
ATOM 634 C C . ASP A 1 80 ? 34.007 -13.644 -37.457 1.00 83.75 80 ASP A C 1
ATOM 636 O O . ASP A 1 80 ? 34.011 -13.354 -38.654 1.00 83.75 80 ASP A O 1
ATOM 640 N N . ASN A 1 81 ? 33.886 -12.725 -36.491 1.00 88.81 81 ASN A N 1
ATOM 641 C CA . ASN A 1 81 ? 33.666 -11.288 -36.666 1.00 88.81 81 ASN A CA 1
ATOM 642 C C . ASN A 1 81 ? 32.427 -10.918 -37.505 1.00 88.81 81 ASN A C 1
ATOM 644 O O . ASN A 1 81 ? 32.275 -9.755 -37.883 1.00 88.81 81 ASN A O 1
ATOM 648 N N . SER A 1 82 ? 31.533 -11.867 -37.798 1.00 86.12 82 SER A N 1
ATOM 649 C CA . SER A 1 82 ? 30.304 -11.619 -38.559 1.00 86.12 82 SER A CA 1
ATOM 650 C C . SER A 1 82 ? 29.273 -10.795 -37.785 1.00 86.12 82 SER A C 1
ATOM 652 O O . SER A 1 82 ? 28.407 -10.181 -38.400 1.00 86.12 82 SER A O 1
ATOM 654 N N . VAL A 1 83 ? 29.364 -10.728 -36.454 1.00 88.12 83 VAL A N 1
ATOM 655 C CA . VAL A 1 83 ? 28.453 -9.950 -35.606 1.00 88.12 83 VAL A CA 1
ATOM 656 C C . VAL A 1 83 ? 29.229 -8.957 -34.747 1.00 88.12 83 VAL A C 1
ATOM 658 O O . VAL A 1 83 ? 30.051 -9.357 -33.923 1.00 88.12 83 VAL A O 1
ATOM 661 N N . LEU A 1 84 ? 28.911 -7.669 -34.901 1.00 90.12 84 LEU A N 1
ATOM 662 C CA . LEU A 1 84 ? 29.371 -6.579 -34.042 1.00 90.12 84 LEU A CA 1
ATOM 663 C C . LEU A 1 84 ? 28.289 -6.219 -33.025 1.00 90.12 84 LEU A C 1
ATOM 665 O O . LEU A 1 84 ? 27.162 -5.900 -33.398 1.00 90.12 84 LEU A O 1
ATOM 669 N N . SER A 1 85 ? 28.647 -6.232 -31.743 1.00 84.50 85 SER A N 1
ATOM 670 C CA . SER A 1 85 ? 27.805 -5.741 -30.650 1.00 84.50 85 SER A CA 1
ATOM 671 C C . SER A 1 85 ? 28.381 -4.453 -30.057 1.00 84.50 85 SER A C 1
ATOM 673 O O . SER A 1 85 ? 29.566 -4.417 -29.732 1.00 84.50 85 SER A O 1
ATOM 675 N N . ILE A 1 86 ? 27.556 -3.417 -29.888 1.00 87.69 86 ILE A N 1
ATOM 676 C CA . ILE A 1 86 ? 27.913 -2.127 -29.272 1.00 87.69 86 ILE A CA 1
ATOM 677 C C . ILE A 1 86 ? 27.136 -1.993 -27.959 1.00 87.69 86 ILE A C 1
ATOM 679 O O . ILE A 1 86 ? 25.905 -2.076 -27.980 1.00 87.69 86 ILE A O 1
ATOM 683 N N . TYR A 1 87 ? 27.822 -1.789 -26.830 1.00 78.88 87 TYR A N 1
ATOM 684 C CA . TYR A 1 87 ? 27.172 -1.648 -25.523 1.00 78.88 87 TYR A CA 1
ATOM 685 C C . TYR A 1 87 ? 27.931 -0.728 -24.550 1.00 78.88 87 TYR A C 1
ATOM 687 O O . TYR A 1 87 ? 29.126 -0.938 -24.336 1.00 78.88 87 TYR A O 1
ATOM 695 N N . PRO A 1 88 ? 27.252 0.249 -23.912 1.00 73.31 88 PRO A N 1
ATOM 696 C CA . PRO A 1 88 ? 25.898 0.750 -24.218 1.00 73.31 88 PRO A CA 1
ATOM 697 C C . PRO A 1 88 ? 25.904 1.669 -25.451 1.00 73.31 88 PRO A C 1
ATOM 699 O O . PRO A 1 88 ? 26.873 2.391 -25.634 1.00 73.31 88 PRO A O 1
ATOM 702 N N . PHE A 1 89 ? 24.864 1.705 -26.288 1.00 81.75 89 PHE A N 1
ATOM 703 C CA . PHE A 1 89 ? 24.790 2.635 -27.430 1.00 81.75 89 PHE A CA 1
ATOM 704 C C . PHE A 1 89 ? 24.524 4.071 -26.965 1.00 81.75 89 PHE A C 1
ATOM 706 O O . PHE A 1 89 ? 23.561 4.328 -26.252 1.00 81.75 89 PHE A O 1
ATOM 713 N N . GLN A 1 90 ? 25.376 5.014 -27.345 1.00 87.00 90 GLN A N 1
ATOM 714 C CA . GLN A 1 90 ? 25.365 6.398 -26.870 1.00 87.00 90 GLN A CA 1
ATOM 715 C C . GLN A 1 90 ? 25.441 7.377 -28.040 1.00 87.00 90 GLN A C 1
ATOM 717 O O . GLN A 1 90 ? 25.818 7.020 -29.156 1.00 87.00 90 GLN A O 1
ATOM 722 N N . LYS A 1 91 ? 25.165 8.658 -27.776 1.00 85.50 91 LYS A N 1
ATOM 723 C CA . LYS A 1 91 ? 25.240 9.727 -28.790 1.00 85.50 91 LYS A CA 1
ATOM 724 C C . LYS A 1 91 ? 26.548 9.768 -29.592 1.00 85.50 91 LYS A C 1
ATOM 726 O O . LYS A 1 91 ? 26.530 10.109 -30.771 1.00 85.50 91 LYS A O 1
ATOM 731 N N . ASN A 1 92 ? 27.672 9.380 -28.991 1.00 90.75 92 ASN A N 1
ATOM 732 C CA . ASN A 1 92 ? 28.982 9.371 -29.653 1.00 90.75 92 ASN A CA 1
ATOM 733 C C . ASN A 1 92 ? 29.184 8.205 -30.642 1.00 90.75 92 ASN A C 1
ATOM 735 O O . ASN A 1 92 ? 30.142 8.250 -31.425 1.00 90.75 92 ASN A O 1
ATOM 739 N N . ASP A 1 93 ? 28.294 7.210 -30.620 1.00 89.94 93 ASP A N 1
ATOM 740 C CA . ASP A 1 93 ? 28.303 6.025 -31.487 1.00 89.94 93 ASP A CA 1
ATOM 741 C C . ASP A 1 93 ? 27.430 6.208 -32.739 1.00 89.94 93 ASP A C 1
ATOM 743 O O . ASP A 1 93 ? 27.375 5.323 -33.591 1.00 89.94 93 ASP A O 1
ATOM 747 N N . VAL A 1 94 ? 26.762 7.359 -32.863 1.00 92.56 94 VAL A N 1
ATOM 748 C CA . VAL A 1 94 ? 25.997 7.768 -34.046 1.00 92.56 94 VAL A CA 1
ATOM 749 C C . VAL A 1 94 ? 26.943 8.057 -35.208 1.00 92.56 94 VAL A C 1
ATOM 751 O O . VAL A 1 94 ? 27.984 8.702 -35.043 1.00 92.56 94 VAL A O 1
ATOM 754 N N . GLY A 1 95 ? 26.557 7.611 -36.400 1.00 92.44 95 GLY A N 1
ATOM 755 C CA . GLY A 1 95 ? 27.263 7.909 -37.640 1.00 92.44 95 GLY A CA 1
ATOM 756 C C . GLY A 1 95 ? 27.419 6.701 -38.555 1.00 92.44 95 GLY A C 1
ATOM 757 O O . GLY A 1 95 ? 26.737 5.685 -38.418 1.00 92.44 95 GLY A O 1
ATOM 758 N N . LYS A 1 96 ? 28.321 6.840 -39.528 1.00 95.81 96 LYS A N 1
ATOM 759 C CA . LYS A 1 96 ? 28.527 5.871 -40.605 1.00 95.81 96 LYS A CA 1
ATOM 760 C C . LYS A 1 96 ? 29.465 4.739 -40.181 1.00 95.81 96 LYS A C 1
ATOM 762 O O . LYS A 1 96 ? 30.625 4.984 -39.846 1.00 95.81 96 LYS A O 1
ATOM 767 N N . TYR A 1 97 ? 28.971 3.512 -40.281 1.00 95.81 97 TYR A N 1
ATOM 768 C CA . TYR A 1 97 ? 29.723 2.275 -40.090 1.00 95.81 97 TYR A CA 1
ATOM 769 C C . TYR A 1 97 ? 29.987 1.612 -41.437 1.00 95.81 97 TYR A C 1
ATOM 771 O O . TYR A 1 97 ? 29.223 1.775 -42.394 1.00 95.81 97 TYR A O 1
ATOM 779 N N . ILE A 1 98 ? 31.086 0.865 -41.517 1.00 96.56 98 ILE A N 1
ATOM 780 C CA . ILE A 1 98 ? 31.459 0.106 -42.709 1.00 96.56 98 ILE A CA 1
ATOM 781 C C . ILE A 1 98 ? 31.807 -1.319 -42.287 1.00 96.56 98 ILE A C 1
ATOM 783 O O . ILE A 1 98 ? 32.712 -1.522 -41.480 1.00 96.56 98 ILE A O 1
ATOM 787 N N . CYS A 1 99 ? 31.103 -2.302 -42.842 1.00 95.50 99 CYS A N 1
ATOM 788 C CA . CYS A 1 99 ? 31.539 -3.693 -42.790 1.00 95.50 99 CYS A CA 1
ATOM 789 C C . CYS A 1 99 ? 32.344 -4.011 -44.046 1.00 95.50 99 CYS A C 1
ATOM 791 O O . CYS A 1 99 ? 31.939 -3.661 -45.158 1.00 95.50 99 CYS A O 1
ATOM 793 N N . VAL A 1 100 ? 33.466 -4.699 -43.873 1.00 96.31 100 VAL A N 1
ATOM 794 C CA . VAL A 1 100 ? 34.374 -5.035 -44.954 1.00 96.31 100 VAL A CA 1
ATOM 795 C C . VAL A 1 100 ? 34.670 -6.531 -44.945 1.00 96.31 100 VAL A C 1
ATOM 797 O O . VAL A 1 100 ? 35.074 -7.088 -43.929 1.00 96.31 100 VAL A O 1
ATOM 800 N N . ALA A 1 101 ? 34.477 -7.184 -46.090 1.00 95.56 101 ALA A N 1
ATOM 801 C CA . ALA A 1 101 ? 34.793 -8.592 -46.292 1.00 95.56 101 ALA A CA 1
ATOM 802 C C . ALA A 1 101 ? 35.988 -8.719 -47.238 1.00 95.56 101 ALA A C 1
ATOM 804 O O . ALA A 1 101 ? 35.925 -8.253 -48.378 1.00 95.56 101 ALA A O 1
ATOM 805 N N . SER A 1 102 ? 37.067 -9.362 -46.789 1.00 94.38 102 SER A N 1
ATOM 806 C CA . SER A 1 102 ? 38.314 -9.488 -47.552 1.00 94.38 102 SER A CA 1
ATOM 807 C C . SER A 1 102 ? 38.772 -10.937 -47.700 1.00 94.38 102 SER A C 1
ATOM 809 O O . SER A 1 102 ? 38.625 -11.762 -46.801 1.00 94.38 102 SER A O 1
ATOM 811 N N . ASN A 1 103 ? 39.340 -11.269 -48.857 1.00 92.69 103 ASN A N 1
ATOM 812 C CA . ASN A 1 103 ? 40.128 -12.481 -49.056 1.00 92.69 103 ASN A CA 1
ATOM 813 C C . ASN A 1 103 ? 41.334 -12.173 -49.959 1.00 92.69 103 ASN A C 1
ATOM 815 O O . ASN A 1 103 ? 41.532 -11.036 -50.382 1.00 92.69 103 ASN A O 1
ATOM 819 N N . ARG A 1 104 ? 42.136 -13.190 -50.298 1.00 90.94 104 ARG A N 1
ATOM 820 C CA . ARG A 1 104 ? 43.331 -13.008 -51.145 1.00 90.94 104 ARG A CA 1
ATOM 821 C C . ARG A 1 104 ? 43.061 -12.462 -52.554 1.00 90.94 104 ARG A C 1
ATOM 823 O O . ARG A 1 104 ? 43.998 -12.029 -53.207 1.00 90.94 104 ARG A O 1
ATOM 830 N N . ASN A 1 105 ? 41.816 -12.515 -53.025 1.00 88.81 105 ASN A N 1
ATOM 831 C CA . ASN A 1 105 ? 41.440 -12.096 -54.375 1.00 88.81 105 ASN A CA 1
ATOM 832 C C . ASN A 1 105 ? 40.861 -10.677 -54.412 1.00 88.81 105 ASN A C 1
ATOM 834 O O . ASN A 1 105 ? 40.666 -10.136 -55.496 1.00 88.81 105 ASN A O 1
ATOM 838 N N . GLY A 1 106 ? 40.582 -10.076 -53.253 1.00 89.88 106 GLY A N 1
ATOM 839 C CA . GLY A 1 106 ? 40.116 -8.699 -53.133 1.00 89.88 106 GLY A CA 1
ATOM 840 C C . GLY A 1 106 ? 39.167 -8.495 -51.956 1.00 89.88 106 GLY A C 1
ATOM 841 O O . GLY A 1 106 ? 39.019 -9.349 -51.079 1.00 89.88 106 GLY A O 1
ATOM 842 N N . GLN A 1 107 ? 38.522 -7.332 -51.940 1.00 94.06 107 GLN A N 1
ATOM 843 C CA . GLN A 1 107 ? 37.730 -6.852 -50.815 1.00 94.06 107 GLN A CA 1
ATOM 844 C C . GLN A 1 107 ? 36.458 -6.162 -51.310 1.00 94.06 107 GLN A C 1
ATOM 846 O O . GLN A 1 107 ? 36.469 -5.493 -52.342 1.00 94.06 107 GLN A O 1
ATOM 851 N N . VAL A 1 108 ? 35.369 -6.322 -50.562 1.00 94.81 108 VAL A N 1
ATOM 852 C CA . VAL A 1 108 ? 34.111 -5.589 -50.759 1.00 94.81 108 VAL A CA 1
ATOM 853 C C . VAL A 1 108 ? 33.692 -4.938 -49.448 1.00 94.81 108 VAL A C 1
ATOM 855 O O . VAL A 1 108 ? 33.978 -5.463 -48.372 1.00 94.81 108 VAL A O 1
ATOM 858 N N . GLN A 1 109 ? 33.013 -3.795 -49.532 1.00 95.75 109 GLN A N 1
ATOM 859 C CA . GLN A 1 109 ? 32.579 -3.020 -48.369 1.00 95.75 109 GLN A CA 1
ATOM 860 C C . GLN A 1 109 ? 31.104 -2.623 -48.475 1.00 95.75 109 GLN A C 1
ATOM 862 O O . GLN A 1 109 ? 30.611 -2.354 -49.571 1.00 95.75 109 GLN A O 1
ATOM 867 N N . HIS A 1 110 ? 30.415 -2.564 -47.339 1.00 95.50 110 HIS A N 1
ATOM 868 C CA . HIS A 1 110 ? 29.040 -2.082 -47.222 1.00 95.50 110 HIS A CA 1
ATOM 869 C C . HIS A 1 110 ? 28.962 -1.023 -46.126 1.00 95.50 110 HIS A C 1
ATOM 871 O O . HIS A 1 110 ? 29.473 -1.240 -45.027 1.00 95.50 110 HIS A O 1
ATOM 877 N N . SER A 1 111 ? 28.336 0.118 -46.420 1.00 95.00 111 SER A N 1
ATOM 878 C CA . SER A 1 111 ? 28.215 1.222 -45.469 1.00 95.00 111 SER A CA 1
ATOM 879 C C . SER A 1 111 ? 26.770 1.514 -45.102 1.00 95.00 111 SER A C 1
ATOM 881 O O . SER A 1 111 ? 25.939 1.632 -46.000 1.00 95.00 111 SER A O 1
ATOM 883 N N . PHE A 1 112 ? 26.522 1.740 -43.817 1.00 93.62 112 PHE A N 1
ATOM 884 C CA . PHE A 1 112 ? 25.215 2.068 -43.252 1.00 93.62 112 PHE A CA 1
ATOM 885 C C . PHE A 1 112 ? 25.375 3.081 -42.115 1.00 93.62 112 PHE A C 1
ATOM 887 O O . PHE A 1 112 ? 26.480 3.305 -41.615 1.00 93.62 112 PHE A O 1
ATOM 894 N N . GLU A 1 113 ? 24.281 3.715 -41.719 1.00 92.75 113 GLU A N 1
ATOM 895 C CA . GLU A 1 113 ? 24.276 4.766 -40.706 1.00 92.75 113 GLU A CA 1
ATOM 896 C C . GLU A 1 113 ? 23.436 4.378 -39.489 1.00 92.75 113 GLU A C 1
ATOM 898 O O . GLU A 1 113 ? 22.317 3.875 -39.623 1.00 92.75 113 GLU A O 1
ATOM 903 N N . LEU A 1 114 ? 23.988 4.621 -38.298 1.00 90.81 114 LEU A N 1
ATOM 904 C CA . LEU A 1 114 ? 23.292 4.452 -37.028 1.00 90.81 114 LEU A CA 1
ATOM 905 C C . LEU A 1 114 ? 22.874 5.803 -36.466 1.00 90.81 114 LEU A C 1
ATOM 907 O O . LEU A 1 114 ? 23.693 6.719 -36.405 1.00 90.81 114 LEU A O 1
ATOM 911 N N . GLN A 1 115 ? 21.629 5.904 -36.009 1.00 87.44 115 GLN A N 1
ATOM 912 C CA . GLN A 1 115 ? 21.071 7.112 -35.392 1.00 87.44 115 GLN A CA 1
ATOM 913 C C . GLN A 1 115 ? 20.429 6.808 -34.033 1.00 87.44 115 GLN A C 1
ATOM 915 O O . GLN A 1 115 ? 20.141 5.655 -33.712 1.00 87.44 115 GLN A O 1
ATOM 920 N N . ILE A 1 116 ? 20.174 7.844 -33.228 1.00 81.81 116 ILE A N 1
ATOM 921 C CA . ILE A 1 116 ? 19.341 7.701 -32.027 1.00 81.81 116 ILE A CA 1
ATOM 922 C C . ILE A 1 116 ? 17.865 7.648 -32.437 1.00 81.81 116 ILE A C 1
ATOM 924 O O . ILE A 1 116 ? 17.395 8.459 -33.235 1.00 81.81 116 ILE A O 1
ATOM 928 N N . LEU A 1 117 ? 17.125 6.701 -31.866 1.00 71.62 117 LEU A N 1
ATOM 929 C CA . LEU A 1 117 ? 15.679 6.586 -32.018 1.00 71.62 117 LEU A CA 1
ATOM 930 C C . LEU A 1 117 ? 14.951 7.609 -31.121 1.00 71.62 117 LEU A C 1
ATOM 932 O O . LEU A 1 117 ? 14.712 7.346 -29.944 1.00 71.62 117 LEU A O 1
ATOM 936 N N . ASN A 1 118 ? 14.572 8.758 -31.691 1.00 66.50 118 ASN A N 1
ATOM 937 C CA . ASN A 1 118 ? 13.831 9.836 -31.012 1.00 66.50 118 ASN A CA 1
ATOM 938 C C . ASN A 1 118 ? 12.308 9.672 -31.150 1.00 66.50 118 ASN A C 1
ATOM 940 O O . ASN A 1 118 ? 11.620 10.506 -31.737 1.00 66.50 118 ASN A O 1
ATOM 944 N N . ASN A 1 119 ? 11.784 8.573 -30.624 1.00 71.19 119 ASN A N 1
ATOM 945 C CA . ASN A 1 119 ? 10.352 8.294 -30.587 1.00 71.19 119 ASN A CA 1
ATOM 946 C C . ASN A 1 119 ? 9.745 8.846 -29.290 1.00 71.19 119 ASN A C 1
ATOM 948 O O . ASN A 1 119 ? 10.271 8.574 -28.209 1.00 71.19 119 ASN A O 1
ATOM 952 N N . SER A 1 120 ? 8.640 9.590 -29.380 1.00 62.84 120 SER A N 1
ATOM 953 C CA . SER A 1 120 ? 7.958 10.165 -28.215 1.00 62.84 120 SER A CA 1
ATOM 954 C C . SER A 1 120 ? 6.456 9.903 -28.257 1.00 62.84 120 SER A C 1
ATOM 956 O O . SER A 1 120 ? 5.798 10.040 -29.293 1.00 62.84 120 SER A O 1
ATOM 958 N N . ILE A 1 121 ? 5.913 9.497 -27.110 1.00 68.62 121 ILE A N 1
ATOM 959 C CA . ILE A 1 121 ? 4.468 9.352 -26.917 1.00 68.62 121 ILE A CA 1
ATOM 960 C C . ILE A 1 121 ? 3.779 10.724 -27.003 1.00 68.62 121 ILE A C 1
ATOM 962 O O . ILE A 1 121 ? 4.444 11.746 -26.810 1.00 68.62 121 ILE A O 1
ATOM 966 N N . PRO A 1 122 ? 2.469 10.776 -27.291 1.00 77.94 122 PRO A N 1
ATOM 967 C CA . PRO A 1 122 ? 1.741 12.031 -27.351 1.00 77.94 122 PRO A CA 1
ATOM 968 C C . PRO A 1 122 ? 1.755 12.762 -26.005 1.00 77.94 122 PRO A C 1
ATOM 970 O O . PRO A 1 122 ? 1.523 12.156 -24.960 1.00 77.94 122 PRO A O 1
ATOM 973 N N . PHE A 1 123 ? 1.978 14.070 -26.038 1.00 75.50 123 PHE A N 1
ATOM 974 C CA . PHE A 1 123 ? 1.939 14.963 -24.886 1.00 75.50 123 PHE A CA 1
ATOM 975 C C . PHE A 1 123 ? 1.082 16.185 -25.221 1.00 75.50 123 PHE A C 1
ATOM 977 O O . PHE A 1 123 ? 1.393 16.914 -26.166 1.00 75.50 123 PHE A O 1
ATOM 984 N N . ILE A 1 124 ? -0.001 16.395 -24.468 1.00 81.88 124 ILE A N 1
ATOM 985 C CA . ILE A 1 124 ? -0.871 17.568 -24.617 1.00 81.88 124 ILE A CA 1
ATOM 986 C C . ILE A 1 124 ? -0.134 18.784 -24.058 1.00 81.88 124 ILE A C 1
ATOM 988 O O . ILE A 1 124 ? 0.214 18.823 -22.883 1.00 81.88 124 ILE A O 1
ATOM 992 N N . VAL A 1 125 ? 0.128 19.751 -24.932 1.00 83.12 125 VAL A N 1
ATOM 993 C CA . VAL A 1 125 ? 0.787 21.022 -24.607 1.00 83.12 125 VAL A CA 1
ATOM 994 C C . VAL A 1 125 ? -0.232 22.086 -24.221 1.00 83.12 125 VAL A C 1
ATOM 996 O O . VAL A 1 125 ? 0.015 22.822 -23.274 1.00 83.12 125 VAL A O 1
ATOM 999 N N . ASP A 1 126 ? -1.382 22.108 -24.899 1.00 82.75 126 ASP A N 1
ATOM 1000 C CA . ASP A 1 126 ? -2.504 22.984 -24.559 1.00 82.75 126 ASP A CA 1
ATOM 1001 C C . ASP A 1 126 ? -3.696 22.103 -24.189 1.00 82.75 126 ASP A C 1
ATOM 1003 O O . ASP A 1 126 ? -4.211 21.377 -25.041 1.00 82.75 126 ASP A O 1
ATOM 1007 N N . SER A 1 127 ? -4.090 22.129 -22.916 1.00 85.19 127 SER A N 1
ATOM 1008 C CA . SER A 1 127 ? -5.232 21.378 -22.386 1.00 85.19 127 SER A CA 1
ATOM 1009 C C . SER A 1 127 ? -6.509 22.217 -22.472 1.00 85.19 127 SER A C 1
ATOM 1011 O O . SER A 1 127 ? -6.448 23.420 -22.216 1.00 85.19 127 SER A O 1
ATOM 1013 N N . PRO A 1 128 ? -7.678 21.613 -22.745 1.00 84.69 128 PRO A N 1
ATOM 1014 C CA . PRO A 1 128 ? -8.933 22.343 -22.702 1.00 84.69 128 PRO A CA 1
ATOM 1015 C C . PRO A 1 128 ? -9.265 22.818 -21.289 1.00 84.69 128 PRO A C 1
ATOM 1017 O O . PRO A 1 128 ? -9.058 22.102 -20.308 1.00 84.69 128 PRO A O 1
ATOM 1020 N N . GLU A 1 129 ? -9.817 24.025 -21.195 1.00 83.19 129 GLU A N 1
ATOM 1021 C CA . GLU A 1 129 ? -10.222 24.649 -19.935 1.00 83.19 129 GLU A CA 1
ATOM 1022 C C . GLU A 1 129 ? -11.732 24.525 -19.722 1.00 83.19 129 GLU A C 1
ATOM 1024 O O . GLU A 1 129 ? -12.512 24.684 -20.658 1.00 83.19 129 GLU A O 1
ATOM 1029 N N . SER A 1 130 ? -12.157 24.272 -18.480 1.00 80.56 130 SER A N 1
ATOM 1030 C CA . SER A 1 130 ? -13.583 24.215 -18.130 1.00 80.56 130 SER A CA 1
ATOM 1031 C C . SER A 1 130 ? -14.231 25.597 -18.219 1.00 80.56 130 SER A C 1
ATOM 1033 O O . SER A 1 130 ? -13.639 26.588 -17.792 1.00 80.56 130 SER A O 1
ATOM 1035 N N . LYS A 1 131 ? -15.462 25.659 -18.735 1.00 79.56 131 LYS A N 1
ATOM 1036 C CA . LYS A 1 131 ? -16.173 26.912 -19.010 1.00 79.56 131 LYS A CA 1
ATOM 1037 C C . LYS A 1 131 ? -17.543 26.955 -18.351 1.00 79.56 131 LYS A C 1
ATOM 1039 O O . LYS A 1 131 ? -18.227 25.945 -18.199 1.00 79.56 131 LYS A O 1
ATOM 1044 N N . VAL A 1 132 ? -17.927 28.167 -17.974 1.00 79.50 132 VAL A N 1
ATOM 1045 C CA . VAL A 1 132 ? -19.228 28.504 -17.408 1.00 79.50 132 VAL A CA 1
ATOM 1046 C C . VAL A 1 132 ? -19.800 29.639 -18.243 1.00 79.50 132 VAL A C 1
ATOM 1048 O O . VAL A 1 132 ? -19.150 30.676 -18.346 1.00 79.50 132 VAL A O 1
ATOM 1051 N N . VAL A 1 133 ? -20.978 29.442 -18.830 1.00 77.25 133 VAL A N 1
ATOM 1052 C CA . VAL A 1 133 ? -21.565 30.386 -19.793 1.00 77.25 133 VAL A CA 1
ATOM 1053 C C . VAL A 1 133 ? -23.053 30.601 -19.579 1.00 77.25 133 VAL A C 1
ATOM 1055 O O . VAL A 1 133 ? -23.698 29.861 -18.837 1.00 77.25 133 VAL A O 1
ATOM 1058 N N . THR A 1 134 ? -23.611 31.628 -20.212 1.00 79.19 134 THR A N 1
ATOM 1059 C CA . THR A 1 134 ? -25.064 31.832 -20.261 1.00 79.19 134 THR A CA 1
ATOM 1060 C C . THR A 1 134 ? -25.677 31.161 -21.504 1.00 79.19 134 THR A C 1
ATOM 1062 O O . THR A 1 134 ? -24.966 30.940 -22.490 1.00 79.19 134 THR A O 1
ATOM 1065 N N . PRO A 1 135 ? -26.974 30.780 -21.483 1.00 80.75 135 PRO A N 1
ATOM 1066 C CA . PRO A 1 135 ? -27.624 30.173 -22.637 1.00 80.75 135 PRO A CA 1
ATOM 1067 C C . PRO A 1 135 ? -27.462 31.008 -23.911 1.00 80.75 135 PRO A C 1
ATOM 1069 O O . PRO A 1 135 ? -27.800 32.191 -23.929 1.00 80.75 135 PRO A O 1
ATOM 1072 N N . GLY A 1 136 ? -26.998 30.367 -24.984 1.00 79.38 136 GLY A N 1
ATOM 1073 C CA . GLY A 1 136 ? -26.798 30.969 -26.302 1.00 79.38 136 GLY A CA 1
ATOM 1074 C C . GLY A 1 136 ? -25.386 31.497 -26.572 1.00 79.38 136 GLY A C 1
ATOM 1075 O O . GLY A 1 136 ? -25.120 31.876 -27.714 1.00 79.38 136 GLY A O 1
ATOM 1076 N N . GLU A 1 137 ? -24.486 31.500 -25.582 1.00 81.94 137 GLU A N 1
ATOM 1077 C CA . GLU A 1 137 ? -23.079 31.866 -25.780 1.00 81.94 137 GLU A CA 1
ATOM 1078 C C . GLU A 1 137 ? -22.314 30.819 -26.602 1.00 81.94 137 GLU A C 1
ATOM 1080 O O . GLU A 1 137 ? -22.524 29.612 -26.468 1.00 81.94 137 GLU A O 1
ATOM 1085 N N . GLN A 1 138 ? -21.383 31.307 -27.425 1.00 87.06 138 GLN A N 1
ATOM 1086 C CA . GLN A 1 138 ? -20.446 30.488 -28.186 1.00 87.06 138 GLN A CA 1
ATOM 1087 C C . GLN A 1 138 ? -19.174 30.246 -27.370 1.00 87.06 138 GLN A C 1
ATOM 1089 O O . GLN A 1 138 ? -18.570 31.189 -26.851 1.00 87.06 138 GLN A O 1
ATOM 1094 N N . ILE A 1 139 ? -18.713 28.997 -27.307 1.00 87.31 139 ILE A N 1
ATOM 1095 C CA . ILE A 1 139 ? -17.469 28.628 -26.623 1.00 87.31 139 ILE A CA 1
ATOM 1096 C C . ILE A 1 139 ? -16.564 27.782 -27.499 1.00 87.31 139 ILE A C 1
ATOM 1098 O O . ILE A 1 139 ? -17.037 27.015 -28.321 1.00 87.31 139 ILE A O 1
ATOM 1102 N N . THR A 1 140 ? -15.253 27.894 -27.282 1.00 89.44 140 THR A N 1
ATOM 1103 C CA . THR A 1 140 ? -14.239 27.052 -27.935 1.00 89.44 140 THR A CA 1
ATOM 1104 C C . THR A 1 140 ? -13.335 26.395 -26.898 1.00 89.44 140 THR A C 1
ATOM 1106 O O . THR A 1 140 ? -12.778 27.092 -26.046 1.00 89.44 140 THR A O 1
ATOM 1109 N N . PHE A 1 141 ? -13.167 25.081 -26.967 1.00 88.94 141 PHE A N 1
ATOM 1110 C CA . PHE A 1 141 ? -12.145 24.317 -26.263 1.00 88.94 141 PHE A CA 1
ATOM 1111 C C . PHE A 1 141 ? -10.946 24.099 -27.185 1.00 88.94 141 PHE A C 1
ATOM 1113 O O . PHE A 1 141 ? -11.115 23.786 -28.360 1.00 88.94 141 PHE A O 1
ATOM 1120 N N . VAL A 1 142 ? -9.736 24.250 -26.651 1.00 90.06 142 VAL A N 1
ATOM 1121 C CA . VAL A 1 142 ? -8.485 24.074 -27.401 1.00 90.06 142 VAL A CA 1
ATOM 1122 C C . VAL A 1 142 ? -7.737 22.878 -26.825 1.00 90.06 142 VAL A C 1
ATOM 1124 O O . VAL A 1 142 ? -7.576 22.772 -25.614 1.00 90.06 142 VAL A O 1
ATOM 1127 N N . CYS A 1 143 ? -7.287 21.981 -27.692 1.00 88.56 143 CYS A N 1
ATOM 1128 C CA . CYS A 1 143 ? -6.444 20.845 -27.368 1.00 88.56 143 CYS A CA 1
ATOM 1129 C C . CYS A 1 143 ? -5.328 20.720 -28.405 1.00 88.56 143 CYS A C 1
ATOM 1131 O O . CYS A 1 143 ? -5.577 20.453 -29.581 1.00 88.56 143 CYS A O 1
ATOM 1133 N N . ARG A 1 144 ? -4.075 20.893 -27.980 1.00 89.06 144 ARG A N 1
ATOM 1134 C CA . ARG A 1 144 ? -2.904 20.698 -28.849 1.00 89.06 144 ARG A CA 1
ATOM 1135 C C . ARG A 1 144 ? -1.968 19.679 -28.242 1.00 89.06 144 ARG A C 1
ATOM 1137 O O . ARG A 1 144 ? -1.685 19.732 -27.050 1.00 89.06 144 ARG A O 1
ATOM 1144 N N . ALA A 1 145 ? -1.450 18.779 -29.071 1.00 82.69 145 ALA A N 1
ATOM 1145 C CA . ALA A 1 145 ? -0.539 17.727 -28.645 1.00 82.69 145 ALA A CA 1
ATOM 1146 C C . ALA A 1 145 ? 0.709 17.643 -29.531 1.00 82.69 145 ALA A C 1
ATOM 1148 O O . ALA A 1 145 ? 0.668 17.883 -30.736 1.00 82.69 145 ALA A O 1
ATOM 1149 N N . THR A 1 146 ? 1.822 17.268 -28.910 1.00 82.31 146 THR A N 1
ATOM 1150 C CA . THR A 1 146 ? 3.116 16.976 -29.542 1.00 82.31 146 THR A CA 1
ATOM 1151 C C . THR A 1 146 ? 3.419 15.488 -29.418 1.00 82.31 146 THR A C 1
ATOM 1153 O O . THR A 1 146 ? 2.836 14.810 -28.582 1.00 82.31 146 THR A O 1
ATOM 1156 N N . GLY A 1 147 ? 4.295 14.945 -30.257 1.00 75.69 147 GLY A N 1
ATOM 1157 C CA . GLY A 1 147 ? 4.662 13.527 -30.239 1.00 75.69 147 GLY A CA 1
ATOM 1158 C C . GLY A 1 147 ? 5.307 13.118 -31.557 1.00 75.69 147 GLY A C 1
ATOM 1159 O O . GLY A 1 147 ? 5.098 13.783 -32.572 1.00 75.69 147 GLY A O 1
ATOM 1160 N N . GLN A 1 148 ? 6.091 12.040 -31.546 1.00 75.94 148 GLN A N 1
ATOM 1161 C CA . GLN A 1 148 ? 6.766 11.524 -32.735 1.00 75.94 148 GLN A CA 1
ATOM 1162 C C . GLN A 1 148 ? 6.522 10.014 -32.856 1.00 75.94 148 GLN A C 1
ATOM 1164 O O . GLN A 1 148 ? 7.104 9.259 -32.075 1.00 75.94 148 GLN A O 1
ATOM 1169 N N . PRO A 1 149 ? 5.715 9.549 -33.831 1.00 81.75 149 PRO A N 1
ATOM 1170 C CA . PRO A 1 149 ? 5.062 10.320 -34.905 1.00 81.75 149 PRO A CA 1
ATOM 1171 C C . PRO A 1 149 ? 4.007 11.342 -34.421 1.00 81.75 149 PRO A C 1
ATOM 1173 O O . PRO A 1 149 ? 3.485 11.166 -33.317 1.00 81.75 149 PRO A O 1
ATOM 1176 N N . PRO A 1 150 ? 3.671 12.378 -35.223 1.00 82.25 150 PRO A N 1
ATOM 1177 C CA . PRO A 1 150 ? 2.677 13.392 -34.856 1.00 82.25 150 PRO A CA 1
ATOM 1178 C C . PRO A 1 150 ? 1.336 12.775 -34.425 1.00 82.25 150 PRO A C 1
ATOM 1180 O O . PRO A 1 150 ? 0.834 11.897 -35.134 1.00 82.25 150 PRO A O 1
ATOM 1183 N N . PRO A 1 151 ? 0.756 13.192 -33.285 1.00 83.62 151 PRO A N 1
ATOM 1184 C CA . PRO A 1 151 ? -0.488 12.614 -32.797 1.00 83.62 151 PRO A CA 1
ATOM 1185 C C . PRO A 1 151 ? -1.723 13.136 -33.544 1.00 83.62 151 PRO A C 1
ATOM 1187 O O . PRO A 1 151 ? -1.796 14.311 -33.896 1.00 83.62 151 PRO A O 1
ATOM 1190 N N . SER A 1 152 ? -2.717 12.269 -33.737 1.00 88.88 152 SER A N 1
ATOM 1191 C CA . SER A 1 152 ? -4.081 12.627 -34.146 1.00 88.88 152 SER A CA 1
ATOM 1192 C C . SER A 1 152 ? -4.928 12.967 -32.922 1.00 88.88 152 SER A C 1
ATOM 1194 O O . SER A 1 152 ? -4.837 12.242 -31.928 1.00 88.88 152 SER A O 1
ATOM 1196 N N . ILE A 1 153 ? -5.768 13.999 -32.998 1.00 88.94 153 ILE A N 1
ATOM 1197 C CA . ILE A 1 153 ? -6.649 14.430 -31.902 1.00 88.94 153 ILE A CA 1
ATOM 1198 C C . ILE A 1 153 ? -8.095 14.043 -32.224 1.00 88.94 153 ILE A C 1
ATOM 1200 O O . ILE A 1 153 ? -8.511 14.114 -33.373 1.00 88.94 153 ILE A O 1
ATOM 1204 N N . LYS A 1 154 ? -8.846 13.600 -31.215 1.00 89.56 154 LYS A N 1
ATOM 1205 C CA . LYS A 1 154 ? -10.287 13.331 -31.290 1.00 89.56 154 LYS A CA 1
ATOM 1206 C C . LYS A 1 154 ? -10.985 13.863 -30.050 1.00 89.56 154 LYS A C 1
ATOM 1208 O O . LYS A 1 154 ? -10.392 13.836 -28.973 1.00 89.56 154 LYS A O 1
ATOM 1213 N N . TRP A 1 155 ? -12.240 14.275 -30.186 1.00 89.94 155 TRP A N 1
ATOM 1214 C CA . TRP A 1 155 ? -13.036 14.773 -29.069 1.00 89.94 155 TRP A CA 1
ATOM 1215 C C . TRP A 1 155 ? -14.195 13.848 -28.709 1.00 89.94 155 TRP A C 1
ATOM 1217 O O . TRP A 1 155 ? -14.784 13.199 -29.570 1.00 89.94 155 TRP A O 1
ATOM 1227 N N . TYR A 1 156 ? -14.527 13.823 -27.423 1.00 86.38 156 TYR A N 1
ATOM 1228 C CA . TYR A 1 156 ? -15.593 13.023 -26.838 1.00 86.38 156 TYR A CA 1
ATOM 1229 C C . TYR A 1 156 ? -16.453 13.895 -25.928 1.00 86.38 156 TYR A C 1
ATOM 1231 O O . TYR A 1 156 ? -15.915 14.685 -25.155 1.00 86.38 156 TYR A O 1
ATOM 1239 N N . PHE A 1 157 ? -17.769 13.730 -25.991 1.00 83.88 157 PHE A N 1
ATOM 1240 C CA . PHE A 1 157 ? -18.712 14.344 -25.061 1.00 83.88 157 PHE A CA 1
ATOM 1241 C C . PHE A 1 157 ? -19.371 13.246 -24.234 1.00 83.88 157 PHE A C 1
ATOM 1243 O O . PHE A 1 157 ? -19.944 12.304 -24.779 1.00 83.88 157 PHE A O 1
ATOM 1250 N N . ASN A 1 158 ? -19.225 13.320 -22.908 1.00 78.31 158 ASN A N 1
ATOM 1251 C CA . ASN A 1 158 ? -19.747 12.325 -21.963 1.00 78.31 158 ASN A CA 1
ATOM 1252 C C . ASN A 1 158 ? -19.394 10.866 -22.337 1.00 78.31 158 ASN A C 1
ATOM 1254 O O . ASN A 1 158 ? -20.175 9.941 -22.123 1.00 78.31 158 ASN A O 1
ATOM 1258 N N . GLY A 1 159 ? -18.192 10.663 -22.890 1.00 70.50 159 GLY A N 1
ATOM 1259 C CA . GLY A 1 159 ? -17.673 9.350 -23.285 1.00 70.50 159 GLY A CA 1
ATOM 1260 C C . GLY A 1 159 ? -18.061 8.882 -24.692 1.00 70.50 159 GLY A C 1
ATOM 1261 O O . GLY A 1 159 ? -17.649 7.793 -25.085 1.00 70.50 159 GLY A O 1
ATOM 1262 N N . VAL A 1 160 ? -18.800 9.682 -25.467 1.00 79.88 160 VAL A N 1
ATOM 1263 C CA . VAL A 1 160 ? -19.172 9.378 -26.860 1.00 79.88 160 VAL A CA 1
ATOM 1264 C C . VAL A 1 160 ? -18.318 10.207 -27.819 1.00 79.88 160 VAL A C 1
ATOM 1266 O O . VAL A 1 160 ? -18.198 11.416 -27.639 1.00 79.88 160 VAL A O 1
ATOM 1269 N N . GLU A 1 161 ? -17.703 9.562 -28.818 1.00 82.69 161 GLU A N 1
ATOM 1270 C CA . GLU A 1 161 ? -16.885 10.242 -29.835 1.00 82.69 161 GLU A CA 1
ATOM 1271 C C . GLU A 1 161 ? -17.756 11.195 -30.662 1.00 82.69 161 GLU A C 1
ATOM 1273 O O . GLU A 1 161 ? -18.798 10.792 -31.181 1.00 82.69 161 GLU A O 1
ATOM 1278 N N . MET A 1 162 ? -17.330 12.451 -30.789 1.00 80.25 162 MET A N 1
ATOM 1279 C CA . MET A 1 162 ? -18.057 13.459 -31.559 1.00 80.25 162 MET A CA 1
ATOM 1280 C C . MET A 1 162 ? -17.699 13.388 -33.047 1.00 80.25 162 MET A C 1
ATOM 1282 O O . MET A 1 162 ? -16.537 13.201 -33.412 1.00 80.25 162 MET A O 1
ATOM 1286 N N . SER A 1 163 ? -18.711 13.543 -33.904 1.00 73.19 163 SER A N 1
ATOM 1287 C CA . SER A 1 163 ? -18.580 13.543 -35.367 1.00 73.19 163 SER A CA 1
ATOM 1288 C C . SER A 1 163 ? -18.695 14.960 -35.932 1.00 73.19 163 SER A C 1
ATOM 1290 O O . SER A 1 163 ? -19.283 15.839 -35.312 1.00 73.19 163 SER A O 1
ATOM 1292 N N . HIS A 1 164 ? -18.186 15.160 -37.148 1.00 63.84 164 HIS A N 1
ATOM 1293 C CA . HIS A 1 164 ? -18.320 16.411 -37.906 1.00 63.84 164 HIS A CA 1
ATOM 1294 C C . HIS A 1 164 ? -19.763 16.699 -38.376 1.00 63.84 164 HIS A C 1
ATOM 1296 O O . HIS A 1 164 ? -20.026 17.784 -38.883 1.00 63.84 164 HIS A O 1
ATOM 1302 N N . ASP A 1 165 ? -20.683 15.741 -38.227 1.00 60.41 165 ASP A N 1
ATOM 1303 C CA . ASP A 1 165 ? -22.077 15.846 -38.687 1.00 60.41 165 ASP A CA 1
ATOM 1304 C C . ASP A 1 165 ? -23.036 16.446 -37.635 1.00 60.41 165 ASP A C 1
ATOM 1306 O O . ASP A 1 165 ? -24.251 16.456 -37.847 1.00 60.41 165 ASP A O 1
ATOM 1310 N N . ASP A 1 166 ? -22.524 16.928 -36.497 1.00 63.72 166 ASP A N 1
ATOM 1311 C CA . ASP A 1 166 ? -23.349 17.492 -35.424 1.00 63.72 166 ASP A CA 1
ATOM 1312 C C . ASP A 1 166 ? -23.626 18.990 -35.658 1.00 63.72 166 ASP A C 1
ATOM 1314 O O . ASP A 1 166 ? -22.721 19.822 -35.656 1.00 63.72 166 ASP A O 1
ATOM 1318 N N . LEU A 1 167 ? -24.895 19.355 -35.875 1.00 54.16 167 LEU A N 1
ATOM 1319 C CA . LEU A 1 167 ? -25.330 20.689 -36.338 1.00 54.16 167 LEU A CA 1
ATOM 1320 C C . LEU A 1 167 ? -25.031 21.847 -35.363 1.00 54.16 167 LEU A C 1
ATOM 1322 O O . LEU A 1 167 ? -25.165 23.011 -35.746 1.00 54.16 167 LEU A O 1
ATOM 1326 N N . HIS A 1 168 ? -24.653 21.545 -34.118 1.00 69.62 168 HIS A N 1
ATOM 1327 C CA . HIS A 1 168 ? -24.417 22.520 -33.046 1.00 69.62 168 HIS A CA 1
ATOM 1328 C C . HIS A 1 168 ? -22.948 22.600 -32.577 1.00 69.62 168 HIS A C 1
ATOM 1330 O O . HIS A 1 168 ? -22.637 23.412 -31.696 1.00 69.62 168 HIS A O 1
ATOM 1336 N N . ILE A 1 169 ? -22.044 21.813 -33.185 1.00 68.38 169 ILE A N 1
ATOM 1337 C CA . ILE A 1 169 ? -20.621 21.713 -32.822 1.00 68.38 169 ILE A CA 1
ATOM 1338 C C . ILE A 1 169 ? -19.738 21.866 -34.071 1.00 68.38 169 ILE A C 1
ATOM 1340 O O . ILE A 1 169 ? -19.873 21.131 -35.042 1.00 68.38 169 ILE A O 1
ATOM 1344 N N . GLU A 1 170 ? -18.775 22.786 -34.026 1.00 75.44 170 GLU A N 1
ATOM 1345 C CA . GLU A 1 170 ? -17.762 22.976 -35.069 1.00 75.44 170 GLU A CA 1
ATOM 1346 C C . GLU A 1 170 ? -16.392 22.463 -34.601 1.00 75.44 170 GLU A C 1
ATOM 1348 O O . GLU A 1 170 ? -15.833 22.940 -33.613 1.00 75.44 170 GLU A O 1
ATOM 1353 N N . LEU A 1 171 ? -15.818 21.508 -35.336 1.00 70.94 171 LEU A N 1
ATOM 1354 C CA . LEU A 1 171 ? -14.434 21.050 -35.167 1.00 70.94 171 LEU A CA 1
ATOM 1355 C C . LEU A 1 171 ? -13.534 21.760 -36.187 1.00 70.94 171 LEU A C 1
ATOM 1357 O O . LEU A 1 171 ? -13.857 21.791 -37.376 1.00 70.94 171 LEU A O 1
ATOM 1361 N N . THR A 1 172 ? -12.402 22.342 -35.759 1.00 66.56 172 THR A N 1
ATOM 1362 C CA . THR A 1 172 ? -11.539 23.126 -36.669 1.00 66.56 172 THR A CA 1
ATOM 1363 C C . THR A 1 172 ? -10.038 22.784 -36.654 1.00 66.56 172 THR A C 1
ATOM 1365 O O . THR A 1 172 ? -9.512 22.071 -35.797 1.00 66.56 172 THR A O 1
ATOM 1368 N N . GLN A 1 173 ? -9.404 23.264 -37.739 1.00 56.94 173 GLN A N 1
ATOM 1369 C CA . GLN A 1 173 ? -8.046 23.173 -38.316 1.00 56.94 173 GLN A CA 1
ATOM 1370 C C . GLN A 1 173 ? -7.191 21.899 -38.211 1.00 56.94 173 GLN A C 1
ATOM 1372 O O . GLN A 1 173 ? -6.245 21.808 -38.996 1.00 56.94 173 GLN A O 1
ATOM 1377 N N . ARG A 1 174 ? -7.501 20.923 -37.347 1.00 62.09 174 ARG A N 1
ATOM 1378 C CA . ARG A 1 174 ? -6.908 19.561 -37.276 1.00 62.09 174 ARG A CA 1
ATOM 1379 C C . ARG A 1 174 ? -7.524 18.727 -36.130 1.00 62.09 174 ARG A C 1
ATOM 1381 O O . ARG A 1 174 ? -6.817 17.953 -35.492 1.00 62.09 174 ARG A O 1
ATOM 1388 N N . ASP A 1 175 ? -8.798 18.962 -35.810 1.00 69.56 175 ASP A N 1
ATOM 1389 C CA . ASP A 1 175 ? -9.474 18.474 -34.593 1.00 69.56 175 ASP A CA 1
ATOM 1390 C C . ASP A 1 175 ? -8.856 19.005 -33.287 1.00 69.56 175 ASP A C 1
ATOM 1392 O O . ASP A 1 175 ? -9.094 18.476 -32.204 1.00 69.56 175 ASP A O 1
ATOM 1396 N N . SER A 1 176 ? -8.049 20.068 -33.359 1.00 79.44 176 SER A N 1
ATOM 1397 C CA . SER A 1 176 ? -7.408 20.675 -32.188 1.00 79.44 176 SER A CA 1
ATOM 1398 C C . SER A 1 176 ? -8.310 21.656 -31.450 1.00 79.44 176 SER A C 1
ATOM 1400 O O . SER A 1 176 ? -8.006 22.040 -30.329 1.00 79.44 176 SER A O 1
ATOM 1402 N N . GLU A 1 177 ? -9.394 22.109 -32.069 1.00 86.25 177 GLU A N 1
ATOM 1403 C CA . GLU A 1 177 ? -10.320 23.064 -31.467 1.00 86.25 177 GLU A CA 1
ATOM 1404 C C . GLU A 1 177 ? -11.749 22.565 -31.659 1.00 86.25 177 GLU A C 1
ATOM 1406 O O . GLU A 1 177 ? -12.111 22.122 -32.752 1.00 86.25 177 GLU A O 1
ATOM 1411 N N . LEU A 1 178 ? -12.531 22.622 -30.582 1.00 87.75 178 LEU A N 1
ATOM 1412 C CA . LEU A 1 178 ? -13.941 22.259 -30.554 1.00 87.75 178 LEU A CA 1
ATOM 1413 C C . LEU A 1 178 ? -14.764 23.467 -30.137 1.00 87.75 178 LEU A C 1
ATOM 1415 O O . LEU A 1 178 ? -14.589 23.978 -29.032 1.00 87.75 178 LEU A O 1
ATOM 1419 N N . THR A 1 179 ? -15.677 23.898 -30.994 1.00 88.38 179 THR A N 1
ATOM 1420 C CA . THR A 1 179 ? -16.531 25.059 -30.768 1.00 88.38 179 THR A CA 1
ATOM 1421 C C . THR A 1 179 ? -17.986 24.637 -30.614 1.00 88.38 179 THR A C 1
ATOM 1423 O O . THR A 1 179 ? -18.541 23.996 -31.496 1.00 88.38 179 THR A O 1
ATOM 1426 N N . VAL A 1 180 ? -18.624 25.033 -29.514 1.00 87.75 180 VAL A N 1
ATOM 1427 C CA . VAL A 1 180 ? -20.080 24.940 -29.321 1.00 87.75 180 VAL A CA 1
ATOM 1428 C C . VAL A 1 180 ? -20.665 26.306 -29.664 1.00 87.75 180 VAL A C 1
ATOM 1430 O O . VAL A 1 180 ? -20.275 27.307 -29.062 1.00 87.75 180 VAL A O 1
ATOM 1433 N N . ILE A 1 181 ? -21.556 26.366 -30.656 1.00 83.12 181 ILE A N 1
ATOM 1434 C CA . ILE A 1 181 ? -22.013 27.634 -31.259 1.00 83.12 181 ILE A CA 1
ATOM 1435 C C . ILE A 1 181 ? -23.061 28.335 -30.384 1.00 83.12 181 ILE A C 1
ATOM 1437 O O . ILE A 1 181 ? -23.002 29.547 -30.189 1.00 83.12 181 ILE A O 1
ATOM 1441 N N . HIS A 1 182 ? -24.011 27.571 -29.843 1.00 83.25 182 HIS A N 1
ATOM 1442 C CA . HIS A 1 182 ? -25.105 28.078 -29.018 1.00 83.25 182 HIS A CA 1
ATOM 1443 C C . HIS A 1 182 ? -25.287 27.192 -27.793 1.00 83.25 182 HIS A C 1
ATOM 1445 O O . HIS A 1 182 ? -26.078 26.257 -27.825 1.00 83.25 182 HIS A O 1
ATOM 1451 N N . ALA A 1 183 ? -24.563 27.493 -26.714 1.00 82.94 183 ALA A N 1
ATOM 1452 C CA . ALA A 1 183 ? -24.586 26.662 -25.519 1.00 82.94 183 ALA A CA 1
ATOM 1453 C C . ALA A 1 183 ? -25.991 26.594 -24.894 1.00 82.94 183 ALA A C 1
ATOM 1455 O O . ALA A 1 183 ? -26.581 27.607 -24.508 1.00 82.94 183 ALA A O 1
ATOM 1456 N N . THR A 1 184 ? -26.513 25.383 -24.751 1.00 82.94 184 THR A N 1
ATOM 1457 C CA . THR A 1 184 ? -27.757 25.050 -24.059 1.00 82.94 184 THR A CA 1
ATOM 1458 C C . THR A 1 184 ? -27.471 24.146 -22.861 1.00 82.94 184 THR A C 1
ATOM 1460 O O . THR A 1 184 ? -26.350 23.691 -22.644 1.00 82.94 184 THR A O 1
ATOM 1463 N N . ARG A 1 185 ? -28.494 23.851 -22.052 1.00 78.62 185 ARG A N 1
ATOM 1464 C CA . ARG A 1 185 ? -28.331 22.907 -20.936 1.00 78.62 185 ARG A CA 1
ATOM 1465 C C . ARG A 1 185 ? -28.045 21.472 -21.375 1.00 78.62 185 ARG A C 1
ATOM 1467 O O . ARG A 1 185 ? -27.541 20.699 -20.570 1.00 78.62 185 ARG A O 1
ATOM 1474 N N . GLU A 1 186 ? -28.382 21.115 -22.608 1.00 79.94 186 GLU A N 1
ATOM 1475 C CA . GLU A 1 186 ? -28.127 19.776 -23.152 1.00 79.94 186 GLU A CA 1
ATOM 1476 C C . GLU A 1 186 ? -26.642 19.584 -23.496 1.00 79.94 186 GLU A C 1
ATOM 1478 O O . GLU A 1 186 ? -26.152 18.457 -23.495 1.00 79.94 186 GLU A O 1
ATOM 1483 N N . ASP A 1 187 ? -25.910 20.690 -23.659 1.00 80.62 187 ASP A N 1
ATOM 1484 C CA . ASP A 1 187 ? -24.469 20.717 -23.916 1.00 80.62 187 ASP A CA 1
ATOM 1485 C C . ASP A 1 187 ? -23.634 20.661 -22.620 1.00 80.62 187 ASP A C 1
ATOM 1487 O O . ASP A 1 187 ? -22.399 20.635 -22.669 1.00 80.62 187 ASP A O 1
ATOM 1491 N N . GLU A 1 188 ? -24.279 20.653 -21.443 1.00 83.81 188 GLU A N 1
ATOM 1492 C CA . GLU A 1 188 ? -23.601 20.491 -20.155 1.00 83.81 188 GLU A CA 1
ATOM 1493 C C . GLU A 1 188 ? -23.008 19.087 -20.024 1.00 83.81 188 GLU A C 1
ATOM 1495 O O . GLU A 1 188 ? -23.684 18.066 -20.162 1.00 83.81 188 GLU A O 1
ATOM 1500 N N . GLY A 1 189 ? -21.725 19.018 -19.687 1.00 78.38 189 GLY A N 1
ATOM 1501 C CA . GLY A 1 189 ? -21.048 17.736 -19.570 1.00 78.38 189 GLY A CA 1
ATOM 1502 C C . GLY A 1 189 ? -19.542 17.842 -19.699 1.00 78.38 189 GLY A C 1
ATOM 1503 O O . GLY A 1 189 ? -18.962 18.930 -19.637 1.00 78.38 189 GLY A O 1
ATOM 1504 N N . VAL A 1 190 ? -18.911 16.679 -19.837 1.00 80.81 190 VAL A N 1
ATOM 1505 C CA . VAL A 1 190 ? -17.457 16.541 -19.925 1.00 80.81 190 VAL A CA 1
ATOM 1506 C C . VAL A 1 190 ? -17.046 16.396 -21.385 1.00 80.81 190 VAL A C 1
ATOM 1508 O O . VAL A 1 190 ? -17.410 15.424 -22.045 1.00 80.81 190 VAL A O 1
ATOM 1511 N N . TYR A 1 191 ? -16.242 17.346 -21.848 1.00 86.19 191 TYR A N 1
ATOM 1512 C CA . TYR A 1 191 ? -15.580 17.358 -23.144 1.00 86.19 191 TYR A CA 1
ATOM 1513 C C . TYR A 1 191 ? -14.157 16.842 -22.964 1.00 86.19 191 TYR A C 1
ATOM 1515 O O . TYR A 1 191 ? -13.363 17.421 -22.225 1.00 86.19 191 TYR A O 1
ATOM 1523 N N . GLN A 1 192 ? -13.828 15.742 -23.622 1.00 88.62 192 GLN A N 1
ATOM 1524 C CA . GLN A 1 192 ? -12.532 15.085 -23.528 1.00 88.62 192 GLN A CA 1
ATOM 1525 C C . GLN A 1 192 ? -11.834 15.135 -24.883 1.00 88.62 192 GLN A C 1
ATOM 1527 O O . GLN A 1 192 ? -12.390 14.661 -25.868 1.00 88.62 192 GLN A O 1
ATOM 1532 N N . CYS A 1 193 ? -10.606 15.652 -24.932 1.00 89.31 193 CYS A N 1
ATOM 1533 C CA . CYS A 1 193 ? -9.735 15.467 -26.087 1.00 89.31 193 CYS A CA 1
ATOM 1534 C C . CYS A 1 193 ? -8.797 14.281 -25.857 1.00 89.31 193 CYS A C 1
ATOM 1536 O O . CYS A 1 193 ? -8.262 14.093 -24.764 1.00 89.31 193 CYS A O 1
ATOM 1538 N N . ILE A 1 194 ? -8.579 13.487 -26.899 1.00 85.75 194 ILE A N 1
ATOM 1539 C CA . ILE A 1 194 ? -7.681 12.334 -26.904 1.00 85.75 194 ILE A CA 1
ATOM 1540 C C . ILE A 1 194 ? -6.684 12.508 -28.042 1.00 85.75 194 ILE A C 1
ATOM 1542 O O . ILE A 1 194 ? -7.072 12.544 -29.207 1.00 85.75 194 ILE A O 1
ATOM 1546 N N . ALA A 1 195 ? -5.397 12.572 -27.707 1.00 86.62 195 ALA A N 1
ATOM 1547 C CA . ALA A 1 195 ? -4.298 12.630 -28.660 1.00 86.62 195 ALA A CA 1
ATOM 1548 C C . ALA A 1 195 ? -3.595 11.267 -28.750 1.00 86.62 195 ALA A C 1
ATOM 1550 O O . ALA A 1 195 ? -3.142 10.722 -27.744 1.00 86.62 195 ALA A O 1
ATOM 1551 N N . ARG A 1 196 ? -3.478 10.712 -29.960 1.00 85.88 196 ARG A N 1
ATOM 1552 C CA . ARG A 1 196 ? -2.963 9.357 -30.216 1.00 85.88 196 ARG A CA 1
ATOM 1553 C C . ARG A 1 196 ? -1.893 9.347 -31.299 1.00 85.88 196 ARG A C 1
ATOM 1555 O O . ARG A 1 196 ? -2.094 9.909 -32.366 1.00 85.88 196 ARG A O 1
ATOM 1562 N N . ASN A 1 197 ? -0.801 8.623 -31.074 1.00 80.81 197 ASN A N 1
ATOM 1563 C CA . ASN A 1 197 ? 0.101 8.175 -32.135 1.00 80.81 197 ASN A CA 1
ATOM 1564 C C . ASN A 1 197 ? 0.342 6.659 -32.008 1.00 80.81 197 ASN A C 1
ATOM 1566 O O . ASN A 1 197 ? -0.275 5.986 -31.185 1.00 80.81 197 ASN A O 1
ATOM 1570 N N . VAL A 1 198 ? 1.226 6.097 -32.834 1.00 67.69 198 VAL A N 1
ATOM 1571 C CA . VAL A 1 198 ? 1.518 4.649 -32.820 1.00 67.69 198 VAL A CA 1
ATOM 1572 C C . VAL A 1 198 ? 2.225 4.161 -31.546 1.00 67.69 198 VAL A C 1
ATOM 1574 O O . VAL A 1 198 ? 2.329 2.958 -31.343 1.00 67.69 198 VAL A O 1
ATOM 1577 N N . LEU A 1 199 ? 2.730 5.069 -30.705 1.00 55.00 199 LEU A N 1
ATOM 1578 C CA . LEU A 1 199 ? 3.482 4.759 -29.486 1.00 55.00 199 LEU A CA 1
ATOM 1579 C C . LEU A 1 199 ? 2.658 4.927 -28.207 1.00 55.00 199 LEU A C 1
ATOM 1581 O O . LEU A 1 199 ? 3.083 4.457 -27.154 1.00 55.00 199 LEU A O 1
ATOM 1585 N N . GLY A 1 200 ? 1.518 5.616 -28.265 1.00 61.16 200 GLY A N 1
ATOM 1586 C CA . GLY A 1 200 ? 0.704 5.852 -27.082 1.00 61.16 200 GLY A CA 1
ATOM 1587 C C . GLY A 1 200 ? -0.461 6.804 -27.306 1.00 61.16 200 GLY A C 1
ATOM 1588 O O . GLY A 1 200 ? -0.715 7.287 -28.412 1.00 61.16 200 GLY A O 1
ATOM 1589 N N . ILE A 1 201 ? -1.173 7.057 -26.214 1.00 71.00 201 ILE A N 1
ATOM 1590 C CA . ILE A 1 201 ? -2.361 7.902 -26.147 1.00 71.00 201 ILE A CA 1
ATOM 1591 C C . ILE A 1 201 ? -2.229 8.784 -24.905 1.00 71.00 201 ILE A C 1
ATOM 1593 O O . ILE A 1 201 ? -1.722 8.333 -23.880 1.00 71.00 201 ILE A O 1
ATOM 1597 N N . THR A 1 202 ? -2.697 10.021 -24.990 1.00 69.38 202 THR A N 1
ATOM 1598 C CA . THR A 1 202 ? -2.899 10.913 -23.846 1.00 69.38 202 THR A CA 1
ATOM 1599 C C . THR A 1 202 ? -4.253 11.604 -23.988 1.00 69.38 202 THR A C 1
ATOM 1601 O O . THR A 1 202 ? -4.790 11.688 -25.095 1.00 69.38 202 THR A O 1
ATOM 1604 N N . SER A 1 203 ? -4.826 12.086 -22.891 1.00 82.12 203 SER A N 1
ATOM 1605 C CA . SER A 1 203 ? -6.146 12.717 -22.897 1.00 82.12 203 SER A CA 1
ATOM 1606 C C . SER A 1 203 ? -6.240 13.846 -21.884 1.00 82.12 203 SER A C 1
ATOM 1608 O O . SER A 1 203 ? -5.595 13.787 -20.839 1.00 82.12 203 SER A O 1
ATOM 1610 N N . ALA A 1 204 ? -7.095 14.825 -22.160 1.00 78.38 204 ALA A N 1
ATOM 1611 C CA . ALA A 1 204 ? -7.414 15.910 -21.243 1.00 78.38 204 ALA A CA 1
ATOM 1612 C C . ALA A 1 204 ? -8.906 16.251 -21.300 1.00 78.38 204 ALA A C 1
ATOM 1614 O O . ALA A 1 204 ? -9.539 16.106 -22.345 1.00 78.38 204 ALA A O 1
ATOM 1615 N N . ASN A 1 205 ? -9.460 16.708 -20.175 1.00 82.88 205 ASN A N 1
ATOM 1616 C CA . ASN A 1 205 ? -10.896 16.916 -20.003 1.00 82.88 205 ASN A CA 1
ATOM 1617 C C . ASN A 1 205 ? -11.205 18.366 -19.611 1.00 82.88 205 ASN A C 1
ATOM 1619 O O . ASN A 1 205 ? -10.472 18.972 -18.833 1.00 82.88 205 ASN A O 1
ATOM 1623 N N . ALA A 1 206 ? -12.349 18.872 -20.063 1.00 76.88 206 ALA A N 1
ATOM 1624 C CA . ALA A 1 206 ? -12.950 20.130 -19.640 1.00 76.88 206 ALA A CA 1
ATOM 1625 C C . ALA A 1 206 ? -14.456 19.954 -19.411 1.00 76.88 206 ALA A C 1
ATOM 1627 O O . ALA A 1 206 ? -15.098 19.136 -20.059 1.00 76.88 206 ALA A O 1
ATOM 1628 N N . THR A 1 207 ? -15.035 20.711 -18.479 1.00 81.62 207 THR A N 1
ATOM 1629 C CA . THR A 1 207 ? -16.479 20.681 -18.189 1.00 81.62 207 THR A CA 1
ATOM 1630 C C . THR A 1 207 ? -17.153 21.962 -18.674 1.00 81.62 207 THR A C 1
ATOM 1632 O O . THR A 1 207 ? -16.624 23.047 -18.425 1.00 81.62 207 THR A O 1
ATOM 1635 N N . LEU A 1 208 ? -18.322 21.849 -19.313 1.00 82.56 208 LEU A N 1
ATOM 1636 C CA . LEU A 1 208 ? -19.204 22.980 -19.637 1.00 82.56 208 LEU A CA 1
ATOM 1637 C C . LEU A 1 208 ? -20.387 23.045 -18.658 1.00 82.56 208 LEU A C 1
ATOM 1639 O O . LEU A 1 208 ? -21.021 22.021 -18.399 1.00 82.56 208 LEU A O 1
ATOM 1643 N N . LYS A 1 209 ? -20.704 24.240 -18.144 1.00 80.25 209 LYS A N 1
ATOM 1644 C CA . LYS A 1 209 ? -21.946 24.536 -17.399 1.00 80.25 209 LYS A CA 1
ATOM 1645 C C . LYS A 1 209 ? -22.657 25.776 -17.956 1.00 80.25 209 LYS A C 1
ATOM 1647 O O . LYS A 1 209 ? -21.978 26.745 -18.297 1.00 80.25 209 LYS A O 1
ATOM 1652 N N . VAL A 1 210 ? -23.996 25.780 -17.974 1.00 79.12 210 VAL A N 1
ATOM 1653 C CA . VAL A 1 210 ? -24.828 26.843 -18.568 1.00 79.12 210 VAL A CA 1
ATOM 1654 C C . VAL A 1 210 ? -25.830 27.438 -17.544 1.00 79.12 210 VAL A C 1
ATOM 1656 O O . VAL A 1 210 ? -26.817 26.800 -17.167 1.00 79.12 210 VAL A O 1
ATOM 1659 N N . TYR A 1 211 ? -25.621 28.686 -17.087 1.00 70.31 211 TYR A N 1
ATOM 1660 C CA . TYR A 1 211 ? -26.404 29.337 -16.005 1.00 70.31 211 TYR A CA 1
ATOM 1661 C C . TYR A 1 211 ? -27.399 30.418 -16.467 1.00 70.31 211 TYR A C 1
ATOM 1663 O O . TYR A 1 211 ? -27.165 31.134 -17.434 1.00 70.31 211 TYR A O 1
ATOM 1671 N N . LEU A 1 212 ? -28.501 30.596 -15.719 1.00 51.25 212 LEU A N 1
ATOM 1672 C CA . LEU A 1 212 ? -29.528 31.619 -15.984 1.00 51.25 212 LEU A CA 1
ATOM 1673 C C . LEU A 1 212 ? -29.252 32.945 -15.226 1.00 51.25 212 LEU A C 1
ATOM 1675 O O . LEU A 1 212 ? -28.796 32.899 -14.082 1.00 51.25 212 LEU A O 1
ATOM 1679 N N . PRO A 1 213 ? -29.611 34.121 -15.790 1.00 44.31 213 PRO A N 1
ATOM 1680 C CA . PRO A 1 213 ? -29.141 35.446 -15.336 1.00 44.31 213 PRO A CA 1
ATOM 1681 C C . PRO A 1 213 ? -29.505 35.858 -13.898 1.00 44.31 213 PRO A C 1
ATOM 1683 O O . PRO A 1 213 ? -28.859 36.728 -13.322 1.00 44.31 213 PRO A O 1
ATOM 1686 N N . ASN A 1 214 ? -30.504 35.232 -13.268 1.00 43.78 214 ASN A N 1
ATOM 1687 C CA . ASN A 1 214 ? -30.934 35.602 -11.911 1.00 43.78 214 ASN A CA 1
ATOM 1688 C C . ASN A 1 214 ? -29.981 35.147 -10.786 1.00 43.78 214 ASN A C 1
ATOM 1690 O O . ASN A 1 214 ? -30.232 35.460 -9.625 1.00 43.78 214 ASN A O 1
ATOM 1694 N N . GLN A 1 215 ? -28.890 34.439 -11.095 1.00 43.19 215 GLN A N 1
ATOM 1695 C CA . GLN A 1 215 ? -27.843 34.100 -10.119 1.00 43.19 215 GLN A CA 1
ATOM 1696 C C . GLN A 1 215 ? -26.779 35.199 -9.956 1.00 43.19 215 GLN A C 1
ATOM 1698 O O . GLN A 1 215 ? -26.115 35.243 -8.925 1.00 43.19 215 GLN A O 1
ATOM 1703 N N . GLN A 1 216 ? -26.665 36.134 -10.904 1.00 40.28 216 GLN A N 1
ATOM 1704 C CA . GLN A 1 216 ? -25.604 37.150 -10.908 1.00 40.28 216 GLN A CA 1
ATOM 1705 C C . GLN A 1 216 ? -25.751 38.179 -9.766 1.00 40.28 216 GLN A C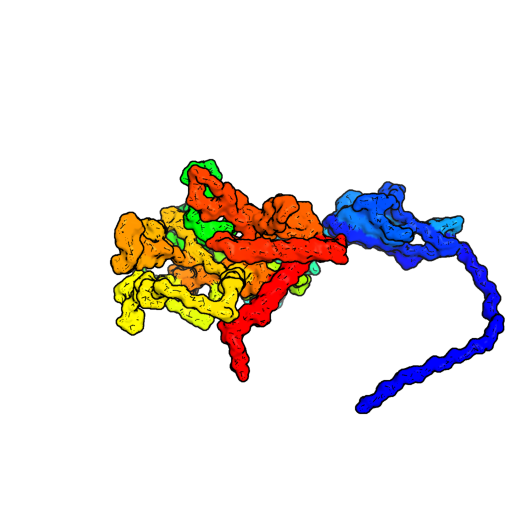 1
ATOM 1707 O O . GLN A 1 216 ? -24.760 38.671 -9.240 1.00 40.28 216 GLN A O 1
ATOM 1712 N N . ALA A 1 217 ? -26.984 38.438 -9.311 1.00 43.75 217 ALA A N 1
ATOM 1713 C CA . ALA A 1 217 ? -27.261 39.332 -8.181 1.00 43.75 217 ALA A CA 1
ATOM 1714 C C . ALA A 1 217 ? -27.017 38.688 -6.799 1.00 43.75 217 ALA A C 1
ATOM 1716 O O . ALA A 1 217 ? -26.880 39.399 -5.805 1.00 43.75 217 ALA A O 1
ATOM 1717 N N . LEU A 1 218 ? -26.963 37.352 -6.720 1.00 40.41 218 LEU A N 1
ATOM 1718 C CA . LEU A 1 218 ? -26.640 36.629 -5.484 1.00 40.41 218 LEU A CA 1
ATOM 1719 C C . LEU A 1 218 ? -25.113 36.480 -5.302 1.00 40.41 218 LEU A C 1
ATOM 1721 O O . LEU A 1 218 ? -24.637 36.409 -4.170 1.00 40.41 218 LEU A O 1
ATOM 1725 N N . ASP A 1 219 ? -24.360 36.504 -6.409 1.00 45.09 219 ASP A N 1
ATOM 1726 C CA . ASP A 1 219 ? -22.904 36.299 -6.471 1.00 45.09 219 ASP A CA 1
ATOM 1727 C C . ASP A 1 219 ? -22.082 37.515 -5.996 1.00 45.09 219 ASP A C 1
ATOM 1729 O O . ASP A 1 219 ? -21.037 37.355 -5.369 1.00 45.09 219 ASP A O 1
ATOM 1733 N N . GLU A 1 220 ? -22.557 38.749 -6.202 1.00 41.34 220 GLU A N 1
ATOM 1734 C CA . GLU A 1 220 ? -21.855 39.946 -5.696 1.00 41.34 220 GLU A CA 1
ATOM 1735 C C . GLU A 1 220 ? -22.017 40.144 -4.173 1.00 41.34 220 GLU A C 1
ATOM 1737 O O . GLU A 1 220 ? -21.216 40.838 -3.543 1.00 41.34 220 GLU A O 1
ATOM 1742 N N . SER A 1 221 ? -23.019 39.502 -3.557 1.00 44.06 221 SER A N 1
ATOM 1743 C CA . SER A 1 221 ? -23.331 39.633 -2.125 1.00 44.06 221 SER A CA 1
ATOM 1744 C C . SER A 1 221 ? -22.600 38.626 -1.227 1.00 44.06 221 SER A C 1
ATOM 1746 O O . SER A 1 221 ? -22.486 38.876 -0.022 1.00 44.06 221 SER A O 1
ATOM 1748 N N . LEU A 1 222 ? -22.096 37.507 -1.758 1.00 44.62 222 LEU A N 1
ATOM 1749 C CA . LEU A 1 222 ? -21.199 36.600 -1.031 1.00 44.62 222 LEU A CA 1
ATOM 1750 C C . LEU A 1 222 ? -19.770 37.119 -1.184 1.00 44.62 222 LEU A C 1
ATOM 1752 O O . LEU A 1 222 ? -18.966 36.638 -1.978 1.00 44.62 222 LEU A O 1
ATOM 1756 N N . THR A 1 223 ? -19.494 38.183 -0.432 1.00 47.72 223 THR A N 1
ATOM 1757 C CA . THR A 1 223 ? -18.251 38.951 -0.447 1.00 47.72 223 THR A CA 1
ATOM 1758 C C . THR A 1 223 ? -17.017 38.063 -0.616 1.00 47.72 223 THR A C 1
ATOM 1760 O O . THR A 1 223 ? -16.632 37.276 0.251 1.00 47.72 223 THR A O 1
ATOM 1763 N N . SER A 1 224 ? -16.343 38.274 -1.746 1.00 52.44 224 SER A N 1
ATOM 1764 C CA . SER A 1 224 ? -15.034 37.728 -2.120 1.00 52.44 224 SER A CA 1
ATOM 1765 C C . SER A 1 224 ? -13.974 37.807 -1.013 1.00 52.44 224 SER A C 1
ATOM 1767 O O . SER A 1 224 ? -12.962 37.124 -1.081 1.00 52.44 224 SER A O 1
ATOM 1769 N N . GLU A 1 225 ? -14.167 38.622 0.019 1.00 44.84 225 GLU A N 1
ATOM 1770 C CA . GLU A 1 225 ? -13.307 38.706 1.197 1.00 44.84 225 GLU A CA 1
ATOM 1771 C C . GLU A 1 225 ? -13.474 37.529 2.171 1.00 44.84 225 GLU A C 1
ATOM 1773 O O . GLU A 1 225 ? -12.470 36.984 2.615 1.00 44.84 225 GLU A O 1
ATOM 1778 N N . VAL A 1 226 ? -14.695 37.049 2.432 1.00 43.28 226 VAL A N 1
ATOM 1779 C CA . VAL A 1 226 ? -14.928 35.868 3.290 1.00 43.28 226 VAL A CA 1
ATOM 1780 C C . VAL A 1 226 ? -14.402 34.606 2.609 1.00 43.28 226 VAL A C 1
ATOM 1782 O O . VAL A 1 226 ? -13.678 33.825 3.221 1.00 43.28 226 VAL A O 1
ATOM 1785 N N . LEU A 1 227 ? -14.679 34.454 1.313 1.00 44.31 227 LEU A N 1
ATOM 1786 C CA . LEU A 1 227 ? -14.173 33.351 0.495 1.00 44.31 227 LEU A CA 1
ATOM 1787 C C . LEU A 1 227 ? -12.649 33.375 0.346 1.00 44.31 227 LEU A C 1
ATOM 1789 O O . LEU A 1 227 ? -12.002 32.338 0.506 1.00 44.31 227 LEU A O 1
ATOM 1793 N N . ARG A 1 228 ? -12.052 34.554 0.117 1.00 50.06 228 ARG A N 1
ATOM 1794 C CA . ARG A 1 228 ? -10.590 34.713 0.143 1.00 50.06 228 ARG A CA 1
ATOM 1795 C C . ARG A 1 228 ? -10.020 34.402 1.516 1.00 50.06 228 ARG A C 1
ATOM 1797 O O . ARG A 1 228 ? -8.987 33.756 1.565 1.00 50.06 228 ARG A O 1
ATOM 1804 N N . ASN A 1 229 ? -10.678 34.785 2.608 1.00 49.84 229 ASN A N 1
ATOM 1805 C CA . ASN A 1 229 ? -10.221 34.469 3.959 1.00 49.84 229 ASN A CA 1
ATOM 1806 C C . ASN A 1 229 ? -10.324 32.971 4.270 1.00 49.84 229 ASN A C 1
ATOM 1808 O O . ASN A 1 229 ? -9.413 32.444 4.892 1.00 49.84 229 ASN A O 1
ATOM 1812 N N . ILE A 1 230 ? -11.350 32.258 3.794 1.00 44.28 230 ILE A N 1
ATOM 1813 C CA . ILE A 1 230 ? -11.474 30.796 3.946 1.00 44.28 230 ILE A CA 1
ATOM 1814 C C . ILE A 1 230 ? -10.399 30.068 3.133 1.00 44.28 230 ILE A C 1
ATOM 1816 O O . ILE A 1 230 ? -9.704 29.212 3.674 1.00 44.28 230 ILE A O 1
ATOM 1820 N N . VAL A 1 231 ? -10.228 30.425 1.854 1.00 45.56 231 VAL A N 1
ATOM 1821 C CA . VAL A 1 231 ? -9.201 29.830 0.982 1.00 45.56 231 VAL A CA 1
ATOM 1822 C C . VAL A 1 231 ? -7.808 30.152 1.507 1.00 45.56 231 VAL A C 1
ATOM 1824 O O . VAL A 1 231 ? -7.006 29.242 1.661 1.00 45.56 231 VAL A O 1
ATOM 1827 N N . LYS A 1 232 ? -7.544 31.404 1.886 1.00 53.28 232 LYS A N 1
ATOM 1828 C CA . LYS A 1 232 ? -6.286 31.819 2.510 1.00 53.28 232 LYS A CA 1
ATOM 1829 C C . LYS A 1 232 ? -6.067 31.109 3.840 1.00 53.28 232 LYS A C 1
ATOM 1831 O O . LYS A 1 232 ? -4.960 30.670 4.099 1.00 53.28 232 LYS A O 1
ATOM 1836 N N . GLN A 1 233 ? -7.096 30.925 4.666 1.00 47.81 233 GLN A N 1
ATOM 1837 C CA . GLN A 1 233 ? -6.957 30.209 5.932 1.00 47.81 233 GLN A CA 1
ATOM 1838 C C . GLN A 1 233 ? -6.697 28.716 5.714 1.00 47.81 233 GLN A C 1
ATOM 1840 O O . GLN A 1 233 ? -5.925 28.130 6.471 1.00 47.81 233 GLN A O 1
ATOM 1845 N N . ALA A 1 234 ? -7.301 28.109 4.689 1.00 45.75 234 ALA A N 1
ATOM 1846 C CA . ALA A 1 234 ? -7.025 26.743 4.263 1.00 45.75 234 ALA A CA 1
ATOM 1847 C C . ALA A 1 234 ? -5.602 26.619 3.696 1.00 45.75 234 ALA A C 1
ATOM 1849 O O . ALA A 1 234 ? -4.859 25.754 4.143 1.00 45.75 234 ALA A O 1
ATOM 1850 N N . GLU A 1 235 ? -5.175 27.522 2.812 1.00 45.31 235 GLU A N 1
ATOM 1851 C CA . GLU A 1 235 ? -3.808 27.618 2.282 1.00 45.31 235 GLU A CA 1
ATOM 1852 C C . GLU A 1 235 ? -2.781 27.879 3.391 1.00 45.31 235 GLU A C 1
ATOM 1854 O O . GLU A 1 235 ? -1.698 27.308 3.369 1.00 45.31 235 GLU A O 1
ATOM 1859 N N . GLU A 1 236 ? -3.115 28.674 4.407 1.00 49.59 236 GLU A N 1
ATOM 1860 C CA . GLU A 1 236 ? -2.296 28.903 5.597 1.00 49.59 236 GLU A CA 1
ATOM 1861 C C . GLU A 1 236 ? -2.306 27.707 6.546 1.00 49.59 236 GLU A C 1
ATOM 1863 O O . GLU A 1 236 ? -1.315 27.494 7.229 1.00 49.59 236 GLU A O 1
ATOM 1868 N N . ASN A 1 237 ? -3.386 26.930 6.643 1.00 45.50 237 ASN A N 1
ATOM 1869 C CA . ASN A 1 237 ? -3.431 25.704 7.447 1.00 45.50 237 ASN A CA 1
ATOM 1870 C C . ASN A 1 237 ? -2.636 24.589 6.771 1.00 45.50 237 ASN A C 1
ATOM 1872 O O . ASN A 1 237 ? -1.869 23.905 7.436 1.00 45.50 237 ASN A O 1
ATOM 1876 N N . VAL A 1 238 ? -2.763 24.458 5.450 1.00 43.03 238 VAL A N 1
ATOM 1877 C CA . VAL A 1 238 ? -1.961 23.567 4.605 1.00 43.03 238 VAL A CA 1
ATOM 1878 C C . VAL A 1 238 ? -0.506 24.009 4.630 1.00 43.03 238 VAL A C 1
ATOM 1880 O O . VAL A 1 238 ? 0.381 23.213 4.910 1.00 43.03 238 VAL A O 1
ATOM 1883 N N . GLY A 1 239 ? -0.254 25.299 4.437 1.00 43.31 239 GLY A N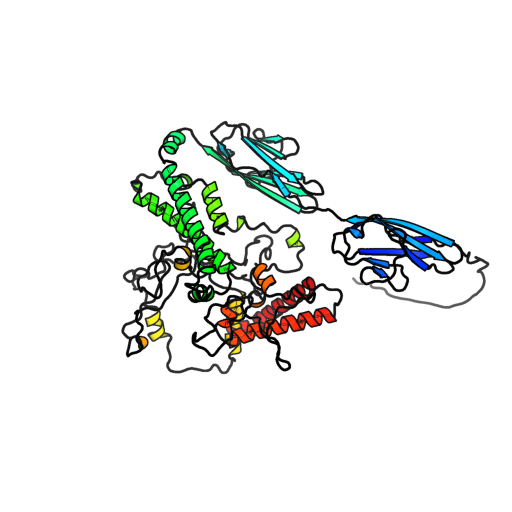 1
ATOM 1884 C CA . GLY A 1 239 ? 1.058 25.921 4.513 1.00 43.31 239 GLY A CA 1
ATOM 1885 C C . GLY A 1 239 ? 1.671 25.802 5.902 1.00 43.31 239 GLY A C 1
ATOM 1886 O O . GLY A 1 239 ? 2.852 25.504 5.997 1.00 43.31 239 GLY A O 1
ATOM 1887 N N . ARG A 1 240 ? 0.896 25.941 6.986 1.00 47.78 240 ARG A N 1
ATOM 1888 C CA . ARG A 1 240 ? 1.339 25.667 8.363 1.00 47.78 240 ARG A CA 1
ATOM 1889 C C . ARG A 1 240 ? 1.582 24.190 8.588 1.00 47.78 240 ARG A C 1
ATOM 1891 O O . ARG A 1 240 ? 2.598 23.883 9.177 1.00 47.78 240 ARG A O 1
ATOM 1898 N N . ALA A 1 241 ? 0.744 23.283 8.100 1.00 40.97 241 ALA A N 1
ATOM 1899 C CA . ALA A 1 241 ? 0.973 21.846 8.216 1.00 40.97 241 ALA A CA 1
ATOM 1900 C C . ALA A 1 241 ? 2.242 21.427 7.454 1.00 40.97 241 ALA A C 1
ATOM 1902 O O . ALA A 1 241 ? 3.048 20.660 7.976 1.00 40.97 241 ALA A O 1
ATOM 1903 N N . ILE A 1 242 ? 2.476 21.980 6.259 1.00 42.00 242 ILE A N 1
ATOM 1904 C CA . ILE A 1 242 ? 3.685 21.782 5.445 1.00 42.00 242 ILE A CA 1
ATOM 1905 C C . ILE A 1 242 ? 4.901 22.440 6.107 1.00 42.00 242 ILE A C 1
ATOM 1907 O O . ILE A 1 242 ? 5.951 21.815 6.214 1.00 42.00 242 ILE A O 1
ATOM 1911 N N . ASN A 1 243 ? 4.783 23.678 6.586 1.00 43.44 243 ASN A N 1
ATOM 1912 C CA . ASN A 1 243 ? 5.885 24.419 7.198 1.00 43.44 243 ASN A CA 1
ATOM 1913 C C . ASN A 1 243 ? 6.202 23.927 8.606 1.00 43.44 243 ASN A C 1
ATOM 1915 O O . ASN A 1 243 ? 7.365 23.927 8.958 1.00 43.44 243 ASN A O 1
ATOM 1919 N N . GLN A 1 244 ? 5.232 23.460 9.389 1.00 42.44 244 GLN A N 1
ATOM 1920 C CA . GLN A 1 244 ? 5.462 22.723 10.631 1.00 42.44 244 GLN A CA 1
ATOM 1921 C C . GLN A 1 244 ? 6.085 21.370 10.323 1.00 42.44 244 GLN A C 1
ATOM 1923 O O . GLN A 1 244 ? 7.025 21.011 11.003 1.00 42.44 244 GLN A O 1
ATOM 1928 N N . SER A 1 245 ? 5.690 20.676 9.249 1.00 37.88 245 SER A N 1
ATOM 1929 C CA . SER A 1 245 ? 6.438 19.486 8.807 1.00 37.88 245 SER A CA 1
ATOM 1930 C C . SER A 1 245 ? 7.900 19.846 8.505 1.00 37.88 245 SER A C 1
ATOM 1932 O O . SER A 1 245 ? 8.796 19.162 8.972 1.00 37.88 245 SER A O 1
ATOM 1934 N N . LYS A 1 246 ? 8.164 20.971 7.824 1.00 38.00 246 LYS A N 1
ATOM 1935 C CA . LYS A 1 246 ? 9.524 21.468 7.526 1.00 38.00 246 LYS A CA 1
ATOM 1936 C C . LYS A 1 246 ? 10.280 22.023 8.749 1.00 38.00 246 LYS A C 1
ATOM 1938 O O . LYS A 1 246 ? 11.496 21.893 8.817 1.00 38.00 246 LYS A O 1
ATOM 1943 N N . LEU A 1 247 ? 9.594 22.648 9.706 1.00 38.09 247 LEU A N 1
ATOM 1944 C CA . LEU A 1 247 ? 10.162 23.254 10.919 1.00 38.09 247 LEU A CA 1
ATOM 1945 C C . LEU A 1 247 ? 10.383 22.213 12.015 1.00 38.09 247 LEU A C 1
ATOM 1947 O O . LEU A 1 247 ? 11.383 22.300 12.709 1.00 38.09 247 LEU A O 1
ATOM 1951 N N . SER A 1 248 ? 9.524 21.203 12.136 1.00 36.44 248 SER A N 1
ATOM 1952 C CA . SER A 1 248 ? 9.745 20.018 12.975 1.00 36.44 248 SER A CA 1
ATOM 1953 C C . SER A 1 248 ? 10.870 19.130 12.432 1.00 36.44 248 SER A C 1
ATOM 1955 O O . SER A 1 248 ? 11.483 18.395 13.196 1.00 36.44 248 SER A O 1
ATOM 1957 N N . ILE A 1 249 ? 11.192 19.237 11.138 1.00 37.00 249 ILE A N 1
ATOM 1958 C CA . ILE A 1 249 ? 12.407 18.657 10.545 1.00 37.00 249 ILE A CA 1
ATOM 1959 C C . ILE A 1 249 ? 13.665 19.488 10.887 1.00 37.00 249 ILE A C 1
ATOM 1961 O O . ILE A 1 249 ? 14.747 18.917 10.988 1.00 37.00 249 ILE A O 1
ATOM 1965 N N . ASN A 1 250 ? 13.545 20.804 11.125 1.00 40.81 250 ASN A N 1
ATOM 1966 C CA . ASN A 1 250 ? 14.697 21.715 11.263 1.00 40.81 250 ASN A CA 1
ATOM 1967 C C . ASN A 1 250 ? 14.970 22.277 12.675 1.00 40.81 250 ASN A C 1
ATOM 1969 O O . ASN A 1 250 ? 16.111 22.633 12.952 1.00 40.81 250 ASN A O 1
ATOM 1973 N N . ASN A 1 251 ? 13.990 22.353 13.578 1.00 36.44 251 ASN A N 1
ATOM 1974 C CA . ASN A 1 251 ? 14.158 22.874 14.939 1.00 36.44 251 ASN A CA 1
ATOM 1975 C C . ASN A 1 251 ? 13.828 21.780 15.960 1.00 36.44 251 ASN A C 1
ATOM 1977 O O . ASN A 1 251 ? 12.669 21.428 16.178 1.00 36.44 251 ASN A O 1
ATOM 1981 N N . GLY A 1 252 ? 14.880 21.238 16.572 1.00 44.44 252 GLY A N 1
ATOM 1982 C CA . GLY A 1 252 ? 14.856 20.076 17.457 1.00 44.44 252 GLY A CA 1
ATOM 1983 C C . GLY A 1 252 ? 14.179 20.270 18.817 1.00 44.44 252 GLY A C 1
ATOM 1984 O O . GLY A 1 252 ? 14.847 20.150 19.837 1.00 44.44 252 GLY A O 1
ATOM 1985 N N . GLU A 1 253 ? 12.859 20.462 18.842 1.00 41.62 253 GLU A N 1
ATOM 1986 C CA . GLU A 1 253 ? 12.030 20.170 20.031 1.00 41.62 253 GLU A CA 1
ATOM 1987 C C . GLU A 1 253 ? 11.151 18.915 19.891 1.00 41.62 253 GLU A C 1
ATOM 1989 O O . GLU A 1 253 ? 10.465 18.522 20.828 1.00 41.62 253 GLU A O 1
ATOM 1994 N N . MET A 1 254 ? 11.238 18.207 18.769 1.00 39.44 254 MET A N 1
ATOM 1995 C CA . MET A 1 254 ? 10.938 16.777 18.693 1.00 39.44 254 MET A CA 1
ATOM 1996 C C . MET A 1 254 ? 11.728 16.219 17.522 1.00 39.44 254 MET A C 1
ATOM 1998 O O . MET A 1 254 ? 11.586 16.713 16.406 1.00 39.44 254 MET A O 1
ATOM 2002 N N . SER A 1 255 ? 12.572 15.212 17.745 1.00 41.22 255 SER A N 1
ATOM 2003 C CA . SER A 1 255 ? 13.250 14.576 16.604 1.00 41.22 255 SER A CA 1
ATOM 2004 C C . SER A 1 255 ? 12.206 13.973 15.640 1.00 41.22 255 SER A C 1
ATOM 2006 O O . SER A 1 255 ? 11.138 13.562 16.106 1.00 41.22 255 SER A O 1
ATOM 2008 N N . PRO A 1 256 ? 12.481 13.837 14.329 1.00 38.81 256 PRO A N 1
ATOM 2009 C CA . PRO A 1 256 ? 11.623 13.082 13.404 1.00 38.81 256 PRO A CA 1
ATOM 2010 C C . PRO A 1 256 ? 11.221 11.705 13.961 1.00 38.81 256 PRO A C 1
ATOM 2012 O O . PRO A 1 256 ? 10.090 11.256 13.802 1.00 38.81 256 PRO A O 1
ATOM 2015 N N . GLY A 1 257 ? 12.112 11.093 14.748 1.00 38.72 257 GLY A N 1
ATOM 2016 C CA . GLY A 1 257 ? 11.853 9.852 15.468 1.00 38.72 257 GLY A CA 1
ATOM 2017 C C . GLY A 1 257 ? 10.941 9.963 16.701 1.00 38.72 257 GLY A C 1
ATOM 2018 O O . GLY A 1 257 ? 10.445 8.929 17.128 1.00 38.72 257 GLY A O 1
ATOM 2019 N N . GLU A 1 258 ? 10.715 11.142 17.305 1.00 37.34 258 GLU A N 1
ATOM 2020 C CA . GLU A 1 258 ? 9.703 11.398 18.365 1.00 37.34 258 GLU A CA 1
ATOM 2021 C C . GLU A 1 258 ? 8.321 11.647 17.784 1.00 37.34 258 GLU A C 1
ATOM 2023 O O . GLU A 1 258 ? 7.332 11.153 18.317 1.00 37.34 258 GLU A O 1
ATOM 2028 N N . PHE A 1 259 ? 8.282 12.347 16.657 1.00 38.91 259 PHE A N 1
ATOM 2029 C CA . PHE A 1 259 ? 7.088 12.565 15.852 1.00 38.91 259 PHE A CA 1
ATOM 2030 C C . PHE A 1 259 ? 6.522 11.233 15.337 1.00 38.91 259 PHE A C 1
ATOM 2032 O O . PHE A 1 259 ? 5.360 10.899 15.562 1.00 38.91 259 PHE A O 1
ATOM 2039 N N . MET A 1 260 ? 7.400 10.388 14.795 1.00 37.91 260 MET A N 1
ATOM 2040 C CA . MET A 1 260 ? 7.066 9.029 14.377 1.00 37.91 260 MET A CA 1
ATOM 2041 C C . MET A 1 260 ? 6.860 8.071 15.570 1.00 37.91 260 MET A C 1
ATOM 2043 O O . MET A 1 260 ? 6.407 6.954 15.381 1.00 37.91 260 MET A O 1
ATOM 2047 N N . LYS A 1 261 ? 7.170 8.474 16.815 1.00 35.56 261 LYS A N 1
ATOM 2048 C CA . LYS A 1 261 ? 6.941 7.674 18.040 1.00 35.56 261 LYS A CA 1
ATOM 2049 C C . LYS A 1 261 ? 5.518 7.783 18.579 1.00 35.56 261 LYS A C 1
ATOM 2051 O O . LYS A 1 261 ? 5.095 6.956 19.379 1.00 35.56 261 LYS A O 1
ATOM 2056 N N . MET A 1 262 ? 4.807 8.835 18.182 1.00 35.25 262 MET A N 1
ATOM 2057 C CA . MET A 1 262 ? 3.373 8.987 18.433 1.00 35.25 262 MET A CA 1
ATOM 2058 C C . MET A 1 262 ? 2.535 8.223 17.401 1.00 35.25 262 MET A C 1
ATOM 2060 O O . MET A 1 262 ? 1.312 8.271 17.434 1.00 35.25 262 MET A O 1
ATOM 2064 N N . PHE A 1 263 ? 3.202 7.525 16.486 1.00 37.12 263 PHE A N 1
ATOM 2065 C CA . PHE A 1 263 ? 2.626 6.785 15.394 1.00 37.12 263 PHE A CA 1
ATOM 2066 C C . PHE A 1 263 ? 3.144 5.356 15.427 1.00 37.12 263 PHE A C 1
ATOM 2068 O O . PHE A 1 263 ? 4.337 5.110 15.309 1.00 37.12 263 PHE A O 1
ATOM 2075 N N . LYS A 1 264 ? 2.229 4.396 15.452 1.00 39.19 264 LYS A N 1
ATOM 2076 C CA . LYS A 1 264 ? 2.525 3.000 15.117 1.00 39.19 264 LYS A CA 1
ATOM 2077 C C . LYS A 1 264 ? 2.827 2.841 13.609 1.00 39.19 264 LYS A C 1
ATOM 2079 O O . LYS A 1 264 ? 2.361 1.875 13.017 1.00 39.19 264 LYS A O 1
ATOM 2084 N N . PHE A 1 265 ? 3.480 3.810 12.949 1.00 41.78 265 PHE A N 1
ATOM 2085 C CA . PHE A 1 265 ? 3.607 3.951 11.485 1.00 41.78 265 PHE A CA 1
ATOM 2086 C C . PHE A 1 265 ? 5.057 4.275 11.109 1.00 41.78 265 PHE A C 1
ATOM 2088 O O . PHE A 1 265 ? 5.632 5.198 11.673 1.00 41.78 265 PHE A O 1
ATOM 2095 N N . ASN A 1 266 ? 5.639 3.550 10.146 1.00 40.88 266 ASN A N 1
ATOM 2096 C CA . ASN A 1 266 ? 7.022 3.759 9.686 1.00 40.88 266 ASN A CA 1
ATOM 2097 C C . ASN A 1 266 ? 7.160 3.749 8.147 1.00 40.88 266 ASN A C 1
ATOM 2099 O O . ASN A 1 266 ? 8.086 3.156 7.617 1.00 40.88 266 ASN A O 1
ATOM 2103 N N . VAL A 1 267 ? 6.256 4.418 7.415 1.00 47.16 267 VAL A N 1
ATOM 2104 C CA . VAL A 1 267 ? 6.497 4.773 5.997 1.00 47.16 267 VAL A CA 1
ATOM 2105 C C . VAL A 1 267 ? 6.052 6.228 5.759 1.00 47.16 267 VAL A C 1
ATOM 2107 O O . VAL A 1 267 ? 4.843 6.499 5.811 1.00 47.16 267 VAL A O 1
ATOM 2110 N N . PRO A 1 268 ? 6.980 7.181 5.532 1.00 43.38 268 PRO A N 1
ATOM 2111 C CA . PRO A 1 268 ? 6.682 8.607 5.345 1.00 43.38 268 PRO A CA 1
ATOM 2112 C C . PRO A 1 268 ? 5.618 8.900 4.278 1.00 43.38 268 PRO A C 1
ATOM 2114 O O . PRO A 1 268 ? 4.835 9.837 4.422 1.00 43.38 268 PRO A O 1
ATOM 2117 N N . GLN A 1 269 ? 5.535 8.079 3.232 1.00 46.06 269 GLN A N 1
ATOM 2118 C CA . GLN A 1 269 ? 4.614 8.244 2.109 1.00 46.06 269 GLN A CA 1
ATOM 2119 C C . GLN A 1 269 ? 3.171 7.863 2.471 1.00 46.06 269 GLN A C 1
ATOM 2121 O O . GLN A 1 269 ? 2.241 8.604 2.151 1.00 46.06 269 GLN A O 1
ATOM 2126 N N . ASN A 1 270 ? 2.962 6.770 3.213 1.00 47.19 270 ASN A N 1
ATOM 2127 C CA . ASN A 1 270 ? 1.631 6.378 3.701 1.00 47.19 270 ASN A CA 1
ATOM 2128 C C . ASN A 1 270 ? 1.103 7.361 4.754 1.00 47.19 270 ASN A C 1
ATOM 2130 O O . ASN A 1 270 ? -0.094 7.671 4.775 1.00 47.19 270 ASN A O 1
ATOM 2134 N N . ALA A 1 271 ? 2.001 7.907 5.578 1.00 47.66 271 ALA A N 1
ATOM 2135 C CA . ALA A 1 271 ? 1.690 9.006 6.481 1.00 47.66 271 ALA A CA 1
ATOM 2136 C C . ALA A 1 271 ? 1.349 10.285 5.703 1.00 47.66 271 ALA A C 1
ATOM 2138 O O . ALA A 1 271 ? 0.331 10.903 5.994 1.00 47.66 271 ALA A O 1
ATOM 2139 N N . ALA A 1 272 ? 2.125 10.652 4.677 1.00 45.56 272 ALA A N 1
ATOM 2140 C CA . ALA A 1 272 ? 1.865 11.821 3.836 1.00 45.56 272 ALA A CA 1
ATOM 2141 C C . ALA A 1 272 ? 0.519 11.726 3.106 1.00 45.56 272 ALA A C 1
ATOM 2143 O O . ALA A 1 272 ? -0.229 12.697 3.085 1.00 45.56 272 ALA A O 1
ATOM 2144 N N . LEU A 1 273 ? 0.172 10.556 2.571 1.00 47.97 273 LEU A N 1
ATOM 2145 C CA . LEU A 1 273 ? -1.098 10.340 1.882 1.00 47.97 273 LEU A CA 1
ATOM 2146 C C . LEU A 1 273 ? -2.270 10.371 2.857 1.00 47.97 273 LEU A C 1
ATOM 2148 O O . LEU A 1 273 ? -3.244 11.067 2.612 1.00 47.97 273 LEU A O 1
ATOM 2152 N N . THR A 1 274 ? -2.178 9.689 3.995 1.00 53.00 274 THR A N 1
ATOM 2153 C CA . THR A 1 274 ? -3.226 9.732 5.028 1.00 53.00 274 THR A CA 1
ATOM 2154 C C . THR A 1 274 ? -3.403 11.149 5.593 1.00 53.00 274 THR A C 1
ATOM 2156 O O . THR A 1 274 ? -4.528 11.620 5.742 1.00 53.00 274 THR A O 1
ATOM 2159 N N . LYS A 1 275 ? -2.295 11.872 5.799 1.00 51.94 275 LYS A N 1
ATOM 2160 C CA . LYS A 1 275 ? -2.247 13.278 6.220 1.00 51.94 275 LYS A CA 1
ATOM 2161 C C . LYS A 1 275 ? -2.960 14.174 5.220 1.00 51.94 275 LYS A C 1
ATOM 2163 O O . LYS A 1 275 ? -3.808 14.975 5.595 1.00 51.94 275 LYS A O 1
ATOM 2168 N N . ALA A 1 276 ? -2.634 14.007 3.945 1.00 52.38 276 ALA A N 1
ATOM 2169 C CA . ALA A 1 276 ? -3.233 14.756 2.865 1.00 52.38 276 ALA A CA 1
ATOM 2170 C C . ALA A 1 276 ? -4.747 14.469 2.795 1.00 52.38 276 ALA A C 1
ATOM 2172 O O . ALA A 1 276 ? -5.546 15.398 2.731 1.00 52.38 276 ALA A O 1
ATOM 2173 N N . ARG A 1 277 ? -5.185 13.217 2.973 1.00 54.94 277 ARG A N 1
ATOM 2174 C CA . ARG A 1 277 ? -6.621 12.897 3.000 1.00 54.94 277 ARG A CA 1
ATOM 2175 C C . ARG A 1 277 ? -7.378 13.568 4.142 1.00 54.94 277 ARG A C 1
ATOM 2177 O O . ARG A 1 277 ? -8.492 14.048 3.971 1.00 54.94 277 ARG A O 1
ATOM 2184 N N . GLU A 1 278 ? -6.734 13.693 5.287 1.00 55.00 278 GLU A N 1
ATOM 2185 C CA . GLU A 1 278 ? -7.283 14.410 6.428 1.00 55.00 278 GLU A CA 1
ATOM 2186 C C . GLU A 1 278 ? -7.330 15.939 6.218 1.00 55.00 278 GLU A C 1
ATOM 2188 O O . GLU A 1 278 ? -8.164 16.610 6.826 1.00 55.00 278 GLU A O 1
ATOM 2193 N N . ILE A 1 279 ? -6.469 16.496 5.342 1.00 52.00 279 ILE A N 1
ATOM 2194 C CA . ILE A 1 279 ? -6.453 17.938 4.955 1.00 52.00 279 ILE A CA 1
ATOM 2195 C C . ILE A 1 279 ? -7.739 18.275 4.270 1.00 52.00 279 ILE A C 1
ATOM 2197 O O . ILE A 1 279 ? -8.404 19.252 4.612 1.00 52.00 279 ILE A O 1
ATOM 2201 N N . TYR A 1 280 ? -8.097 17.420 3.335 1.00 56.47 280 TYR A N 1
ATOM 2202 C CA . TYR A 1 280 ? -9.360 17.517 2.663 1.00 56.47 280 TYR A CA 1
ATOM 2203 C C . TYR A 1 280 ? -10.524 17.468 3.653 1.00 56.47 280 TYR A C 1
ATOM 2205 O O . TYR A 1 280 ? -11.313 18.407 3.701 1.00 56.47 280 TYR A O 1
ATOM 2213 N N . GLU A 1 281 ? -10.583 16.439 4.503 1.00 56.38 281 GLU A N 1
ATOM 2214 C CA . GLU A 1 281 ? -11.668 16.256 5.472 1.00 56.38 281 GLU A CA 1
ATOM 2215 C C . GLU A 1 281 ? -11.869 17.470 6.395 1.00 56.38 281 GLU A C 1
ATOM 2217 O O . GLU A 1 281 ? -12.996 17.936 6.576 1.00 56.38 281 GLU A O 1
ATOM 2222 N N . GLN A 1 282 ? -10.789 18.017 6.959 1.00 55.38 282 GLN A N 1
ATOM 2223 C CA . GLN A 1 282 ? -10.869 19.167 7.862 1.00 55.38 282 GLN A CA 1
ATOM 2224 C C . GLN A 1 282 ? -11.188 20.475 7.136 1.00 55.38 282 GLN A C 1
ATOM 2226 O O . GLN A 1 282 ? -11.926 21.302 7.675 1.00 55.38 282 GLN A O 1
ATOM 2231 N N . SER A 1 283 ? -10.692 20.668 5.911 1.00 53.88 283 SER A N 1
ATOM 2232 C CA . SER A 1 283 ? -11.061 21.833 5.102 1.00 53.88 283 SER A CA 1
ATOM 2233 C C . SER A 1 283 ? -12.571 21.886 4.848 1.00 53.88 283 SER A C 1
ATOM 2235 O O . SER A 1 283 ? -13.151 22.970 4.896 1.00 53.88 283 SER A O 1
ATOM 2237 N N . LEU A 1 284 ? -13.239 20.742 4.661 1.00 54.66 284 LEU A N 1
ATOM 2238 C CA . LEU A 1 284 ? -14.697 20.703 4.474 1.00 54.66 284 LEU A CA 1
ATOM 2239 C C . LEU A 1 284 ? -15.478 20.990 5.751 1.00 54.66 284 LEU A C 1
ATOM 2241 O O . LEU A 1 284 ? -16.459 21.733 5.707 1.00 54.66 284 LEU A O 1
ATOM 2245 N N . LEU A 1 285 ? -15.028 20.452 6.885 1.00 56.03 285 LEU A N 1
ATOM 2246 C CA . LEU A 1 285 ? -15.636 20.738 8.185 1.00 56.03 285 LEU A CA 1
ATOM 2247 C C . LEU A 1 285 ? -15.512 22.219 8.553 1.00 56.03 285 LEU A C 1
ATOM 2249 O O . LEU A 1 285 ? -16.467 22.806 9.056 1.00 56.03 285 LEU A O 1
ATOM 2253 N N . LEU A 1 286 ? -14.374 22.852 8.249 1.00 52.94 286 LEU A N 1
ATOM 2254 C CA . LEU A 1 286 ? -14.202 24.292 8.434 1.00 52.94 286 LEU A CA 1
ATOM 2255 C C . LEU A 1 286 ? -15.167 25.086 7.554 1.00 52.94 286 LEU A C 1
ATOM 2257 O O . LEU A 1 286 ? -15.835 25.980 8.061 1.00 52.94 286 LEU A O 1
ATOM 2261 N N . VAL A 1 287 ? -15.301 24.743 6.270 1.00 51.47 287 VAL A N 1
ATOM 2262 C CA . VAL A 1 287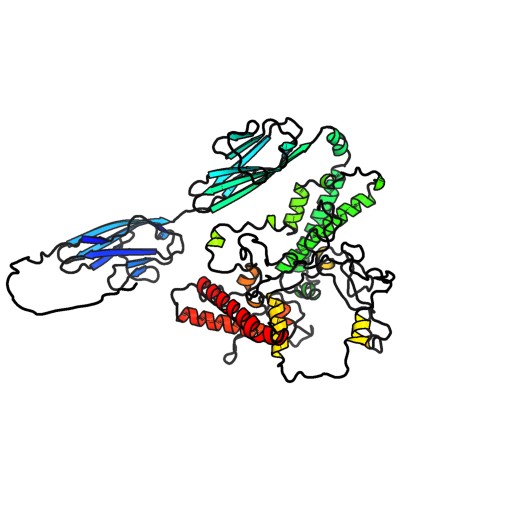 ? -16.278 25.391 5.377 1.00 51.47 287 VAL A CA 1
ATOM 2263 C C . VAL A 1 287 ? -17.694 25.298 5.961 1.00 51.47 287 VAL A C 1
ATOM 2265 O O . VAL A 1 287 ? -18.391 26.307 6.035 1.00 51.47 287 VAL A O 1
ATOM 2268 N N . GLN A 1 288 ? -18.097 24.124 6.451 1.00 51.44 288 GLN A N 1
ATOM 2269 C CA . GLN A 1 288 ? -19.404 23.914 7.079 1.00 51.44 288 GLN A CA 1
ATOM 2270 C C . GLN A 1 288 ? -19.581 24.724 8.375 1.00 51.44 288 GLN A C 1
ATOM 2272 O O . GLN A 1 288 ? -20.644 25.309 8.602 1.00 51.44 288 GLN A O 1
ATOM 2277 N N . GLN A 1 289 ? -18.548 24.782 9.216 1.00 52.06 289 GLN A N 1
ATOM 2278 C CA . GLN A 1 289 ? -18.565 25.541 10.462 1.00 52.06 289 GLN A CA 1
ATOM 2279 C C . GLN A 1 289 ? -18.663 27.051 10.199 1.00 52.06 289 GLN A C 1
ATOM 2281 O O . GLN A 1 289 ? -19.507 27.711 10.790 1.00 52.06 289 GLN A O 1
ATOM 2286 N N . TYR A 1 290 ? -17.877 27.597 9.267 1.00 47.97 290 TYR A N 1
ATOM 2287 C CA . TYR A 1 290 ? -17.933 29.020 8.904 1.00 47.97 290 TYR A CA 1
ATOM 2288 C C . TYR A 1 290 ? -19.295 29.427 8.323 1.00 47.97 290 TYR A C 1
ATOM 2290 O O . TYR A 1 290 ? -19.776 30.527 8.597 1.00 47.97 290 TYR A O 1
ATOM 2298 N N . VAL A 1 291 ? -19.939 28.538 7.560 1.00 46.75 291 VAL A N 1
ATOM 2299 C CA . VAL A 1 291 ? -21.316 28.738 7.082 1.00 46.75 291 VAL A CA 1
ATOM 2300 C C . VAL A 1 291 ? -22.303 28.752 8.253 1.00 46.75 291 VAL A C 1
ATOM 2302 O O . VAL A 1 291 ? -23.165 29.624 8.306 1.00 46.75 291 VAL A O 1
ATOM 2305 N N . SER A 1 292 ? -22.141 27.844 9.218 1.00 47.34 292 SER A N 1
ATOM 2306 C CA . SER A 1 292 ? -23.022 27.731 10.391 1.00 47.34 292 SER A CA 1
ATOM 2307 C C . SER A 1 292 ? -22.857 28.892 11.387 1.00 47.34 292 SER A C 1
ATOM 2309 O O . SER A 1 292 ? -23.844 29.356 11.955 1.00 47.34 292 SER A O 1
ATOM 2311 N N . ASP A 1 293 ? -21.629 29.386 11.571 1.00 43.72 293 ASP A N 1
ATOM 2312 C CA . ASP A 1 293 ? -21.271 30.394 12.579 1.00 43.72 293 ASP A CA 1
ATOM 2313 C C . ASP A 1 293 ? -21.476 31.848 12.089 1.00 43.72 293 ASP A C 1
ATOM 2315 O O . ASP A 1 293 ? -21.541 32.769 12.905 1.00 43.72 293 ASP A O 1
ATOM 2319 N N . GLY A 1 294 ? -21.591 32.083 10.771 1.00 44.03 294 GLY A N 1
ATOM 2320 C CA . GLY A 1 294 ? -21.596 33.432 10.177 1.00 44.03 294 GLY A CA 1
ATOM 2321 C C . GLY A 1 294 ? -22.740 33.761 9.211 1.00 44.03 294 GLY A C 1
ATOM 2322 O O . GLY A 1 294 ? -22.947 34.935 8.903 1.00 44.03 294 GLY A O 1
ATOM 2323 N N . LEU A 1 295 ? -23.514 32.776 8.752 1.00 41.03 295 LEU A N 1
ATOM 2324 C CA . LEU A 1 295 ? -24.668 32.993 7.881 1.00 41.03 295 LEU A CA 1
ATOM 2325 C C . LEU A 1 295 ? -25.900 32.363 8.536 1.00 41.03 295 LEU A C 1
ATOM 2327 O O . LEU A 1 295 ? -26.077 31.150 8.522 1.00 41.03 295 LEU A O 1
ATOM 2331 N N . LYS A 1 296 ? -26.786 33.187 9.111 1.00 37.94 296 LYS A N 1
ATOM 2332 C CA . LYS A 1 296 ? -28.113 32.732 9.554 1.00 37.94 296 LYS A CA 1
ATOM 2333 C C . LYS A 1 296 ? -28.972 32.384 8.333 1.00 37.94 296 LYS A C 1
ATOM 2335 O O . LYS A 1 296 ? -29.841 33.163 7.955 1.00 37.94 296 LYS A O 1
ATOM 2340 N N . PHE A 1 297 ? -28.749 31.226 7.725 1.00 37.47 297 PHE A N 1
ATOM 2341 C CA . PHE A 1 297 ? -29.751 30.594 6.876 1.00 37.47 297 PHE A CA 1
ATOM 2342 C C . PHE A 1 297 ? -30.544 29.609 7.737 1.00 37.47 297 PHE A C 1
ATOM 2344 O O . PHE A 1 297 ? -29.958 28.663 8.266 1.00 37.47 297 PHE A O 1
ATOM 2351 N N . PRO A 1 298 ? -31.862 29.806 7.920 1.00 37.44 298 PRO A N 1
ATOM 2352 C CA . PRO A 1 298 ? -32.698 28.757 8.471 1.00 37.44 298 PRO A CA 1
ATOM 2353 C C . PRO A 1 298 ? -32.655 27.582 7.494 1.00 37.44 298 PRO A C 1
ATOM 2355 O O . PRO A 1 298 ? -33.037 27.718 6.331 1.00 37.44 298 PRO A O 1
ATOM 2358 N N . VAL A 1 299 ? -32.168 26.435 7.964 1.00 36.81 299 VAL A N 1
ATOM 2359 C CA . VAL A 1 299 ? -32.019 25.199 7.177 1.00 36.81 299 VAL A CA 1
ATOM 2360 C C . VAL A 1 299 ? -33.353 24.778 6.540 1.00 36.81 299 VAL A C 1
ATOM 2362 O O . VAL A 1 299 ? -33.361 24.177 5.471 1.00 36.81 299 VAL A O 1
ATOM 2365 N N . GLU A 1 300 ? -34.486 25.172 7.133 1.00 38.69 300 GLU A N 1
ATOM 2366 C CA . GLU A 1 300 ? -35.830 24.906 6.608 1.00 38.69 300 GLU A CA 1
ATOM 2367 C C . GLU A 1 300 ? -36.226 25.756 5.380 1.00 38.69 300 GLU A C 1
ATOM 2369 O O . GLU A 1 300 ? -37.237 25.461 4.746 1.00 38.69 300 GLU A O 1
ATOM 2374 N N . GLN A 1 301 ? -35.464 26.803 5.030 1.00 36.34 301 GLN A N 1
ATOM 2375 C CA . GLN A 1 301 ? -35.723 27.687 3.877 1.00 36.34 301 GLN A CA 1
ATOM 2376 C C . GLN A 1 301 ? -34.791 27.432 2.684 1.00 36.34 301 GLN A C 1
ATOM 2378 O O . GLN A 1 301 ? -34.888 28.121 1.666 1.00 36.34 301 GLN A O 1
ATOM 2383 N N . LEU A 1 302 ? -33.886 26.455 2.787 1.00 39.03 302 LEU A N 1
ATOM 2384 C CA . LEU A 1 302 ? -33.043 26.061 1.665 1.00 39.03 302 LEU A CA 1
ATOM 2385 C C . LEU A 1 302 ? -33.920 25.392 0.592 1.00 39.03 302 LEU A C 1
ATOM 2387 O O . LEU A 1 302 ? -34.643 24.441 0.905 1.00 39.03 302 LEU A O 1
ATOM 2391 N N . PRO A 1 303 ? -33.891 25.854 -0.672 1.00 37.41 303 PRO A N 1
ATOM 2392 C CA . PRO A 1 303 ? -34.606 25.169 -1.738 1.00 37.41 303 PRO A CA 1
ATOM 2393 C C . PRO A 1 303 ? -34.039 23.748 -1.893 1.00 37.41 303 PRO A C 1
ATOM 2395 O O . PRO A 1 303 ? -32.852 23.512 -1.671 1.00 37.41 303 PRO A O 1
ATOM 2398 N N . THR A 1 304 ? -34.878 22.783 -2.280 1.00 41.31 304 THR A N 1
ATOM 2399 C CA . THR A 1 304 ? -34.545 21.340 -2.335 1.00 41.31 304 THR A CA 1
ATOM 2400 C C . THR A 1 304 ? -33.377 20.982 -3.267 1.00 41.31 304 THR A C 1
ATOM 2402 O O . THR A 1 304 ? -32.965 19.829 -3.326 1.00 41.31 304 THR A O 1
ATOM 2405 N N . ASN A 1 305 ? -32.854 21.955 -4.011 1.00 41.12 305 ASN A N 1
ATOM 2406 C CA . ASN A 1 305 ? -31.737 21.864 -4.946 1.00 41.12 305 ASN A CA 1
ATOM 2407 C C . ASN A 1 305 ? -30.498 22.673 -4.503 1.00 41.12 305 ASN A C 1
ATOM 2409 O O . ASN A 1 305 ? -29.596 22.885 -5.315 1.00 41.12 305 ASN A O 1
ATOM 2413 N N . PHE A 1 306 ? -30.432 23.133 -3.249 1.00 37.81 306 PHE A N 1
ATOM 2414 C CA . PHE A 1 306 ? -29.233 23.768 -2.709 1.00 37.81 306 PHE A CA 1
ATOM 2415 C C . PHE A 1 306 ? -28.053 22.781 -2.728 1.00 37.81 306 PHE A C 1
ATOM 2417 O O . PHE A 1 306 ? -28.042 21.782 -2.010 1.00 37.81 306 PHE A O 1
ATOM 2424 N N . SER A 1 307 ? -27.057 23.080 -3.565 1.00 41.91 307 SER A N 1
ATOM 2425 C CA . SER A 1 307 ? -25.763 22.405 -3.602 1.00 41.91 307 SER A CA 1
ATOM 2426 C C . SER A 1 307 ? -24.691 23.389 -3.156 1.00 41.91 307 SER A C 1
ATOM 2428 O O . SER A 1 307 ? -24.596 24.520 -3.625 1.00 41.91 307 SER A O 1
ATOM 2430 N N . PHE A 1 308 ? -23.853 22.924 -2.258 1.00 39.69 308 PHE A N 1
ATOM 2431 C CA . PHE A 1 308 ? -22.601 23.498 -1.787 1.00 39.69 308 PHE A CA 1
ATOM 2432 C C . PHE A 1 308 ? -21.576 23.905 -2.857 1.00 39.69 308 PHE A C 1
ATOM 2434 O O . PHE A 1 308 ? -20.615 24.605 -2.542 1.00 39.69 308 PHE A O 1
ATOM 2441 N N . GLU A 1 309 ? -21.779 23.507 -4.115 1.00 39.50 309 GLU A N 1
ATOM 2442 C CA . GLU A 1 309 ? -21.102 24.099 -5.279 1.00 39.50 309 GLU A CA 1
ATOM 2443 C C . GLU A 1 309 ? -21.336 25.625 -5.370 1.00 39.50 309 GLU A C 1
ATOM 2445 O O . GLU A 1 309 ? -20.636 26.308 -6.108 1.00 39.50 309 GLU A O 1
ATOM 2450 N N . SER A 1 310 ? -22.289 26.157 -4.593 1.00 43.12 310 SER A N 1
ATOM 2451 C CA . SER A 1 310 ? -22.541 27.586 -4.363 1.00 43.12 310 SER A CA 1
ATOM 2452 C C . SER A 1 310 ? -21.601 28.258 -3.348 1.00 43.12 310 SER A C 1
ATOM 2454 O O . SER A 1 310 ? -21.602 29.480 -3.253 1.00 43.12 310 SER A O 1
ATOM 2456 N N . ILE A 1 311 ? -20.815 27.491 -2.578 1.00 44.28 311 ILE A N 1
ATOM 2457 C CA . ILE A 1 311 ? -19.923 28.012 -1.524 1.00 44.28 311 ILE A CA 1
ATOM 2458 C C . ILE A 1 311 ? -18.472 28.069 -2.014 1.00 44.28 311 ILE A C 1
ATOM 2460 O O . ILE A 1 311 ? -17.775 29.035 -1.735 1.00 44.28 311 ILE A O 1
ATOM 2464 N N . LEU A 1 312 ? -18.002 27.057 -2.752 1.00 44.75 312 LEU A N 1
ATOM 2465 C CA . LEU A 1 312 ? -16.669 27.029 -3.365 1.00 44.75 312 LEU A CA 1
ATOM 2466 C C . LEU A 1 312 ? -16.774 26.579 -4.830 1.00 44.75 312 LEU A C 1
ATOM 2468 O O . LEU A 1 312 ? -17.411 25.556 -5.094 1.00 44.75 312 LEU A O 1
ATOM 2472 N N . PRO A 1 313 ? -16.107 27.264 -5.781 1.00 48.50 313 PRO A N 1
ATOM 2473 C CA . PRO A 1 313 ? -16.040 26.812 -7.167 1.00 48.50 313 PRO A CA 1
ATOM 2474 C C . PRO A 1 313 ? -15.437 25.407 -7.275 1.00 48.50 313 PRO A C 1
ATOM 2476 O O . PRO A 1 313 ? -14.460 25.088 -6.591 1.00 48.50 313 PRO A O 1
ATOM 2479 N N . VAL A 1 314 ? -15.958 24.596 -8.201 1.00 49.38 314 VAL A N 1
ATOM 2480 C CA . VAL A 1 314 ? -15.485 23.223 -8.478 1.00 49.38 314 VAL A CA 1
ATOM 2481 C C . VAL A 1 314 ? -13.969 23.173 -8.717 1.00 49.38 314 VAL A C 1
ATOM 2483 O O . VAL A 1 314 ? -13.299 22.263 -8.239 1.00 49.38 314 VAL A O 1
ATOM 2486 N N . SER A 1 315 ? -13.399 24.188 -9.373 1.00 48.00 315 SER A N 1
ATOM 2487 C CA . SER A 1 315 ? -11.954 24.295 -9.608 1.00 48.00 315 SER A CA 1
ATOM 2488 C C . SER A 1 315 ? -11.134 24.423 -8.320 1.00 48.00 315 SER A C 1
ATOM 2490 O O . SER A 1 315 ? -10.073 23.819 -8.208 1.00 48.00 315 SER A O 1
ATOM 2492 N N . LYS A 1 316 ? -11.625 25.156 -7.313 1.00 48.22 316 LYS A N 1
ATOM 2493 C CA . LYS A 1 316 ? -10.944 25.305 -6.017 1.00 48.22 316 LYS A CA 1
ATOM 2494 C C . LYS A 1 316 ? -11.043 24.040 -5.173 1.00 48.22 316 LYS A C 1
ATOM 2496 O O . LYS A 1 316 ? -10.081 23.690 -4.498 1.00 48.22 316 LYS A O 1
ATOM 2501 N N . ILE A 1 317 ? -12.166 23.333 -5.256 1.00 50.28 317 ILE A N 1
ATOM 2502 C CA . ILE A 1 317 ? -12.333 22.008 -4.649 1.00 50.28 317 ILE A CA 1
ATOM 2503 C C . ILE A 1 317 ? -11.334 21.012 -5.251 1.00 50.28 317 ILE A C 1
ATOM 2505 O O . ILE A 1 317 ? -10.643 20.318 -4.508 1.00 50.28 317 ILE A O 1
ATOM 2509 N N . GLN A 1 318 ? -11.202 21.005 -6.577 1.00 51.00 318 GLN A N 1
ATOM 2510 C CA . GLN A 1 318 ? -10.255 20.157 -7.294 1.00 51.00 318 GLN A CA 1
ATOM 2511 C C . GLN A 1 318 ? -8.802 20.451 -6.885 1.00 51.00 318 GLN A C 1
ATOM 2513 O O . GLN A 1 318 ? -8.063 19.528 -6.553 1.00 51.00 318 GLN A O 1
ATOM 2518 N N . THR A 1 319 ? -8.412 21.728 -6.789 1.00 49.50 319 THR A N 1
ATOM 2519 C CA . THR A 1 319 ? -7.080 22.114 -6.291 1.00 49.50 319 THR A CA 1
ATOM 2520 C C . THR A 1 319 ? -6.833 21.620 -4.863 1.00 49.50 319 THR A C 1
ATOM 2522 O O . THR A 1 319 ? -5.751 21.121 -4.565 1.00 49.50 319 THR A O 1
ATOM 2525 N N . ILE A 1 320 ? -7.824 21.722 -3.968 1.00 49.44 320 ILE A N 1
ATOM 2526 C CA . ILE A 1 320 ? -7.696 21.201 -2.599 1.00 49.44 320 ILE A CA 1
ATOM 2527 C C . ILE A 1 320 ? -7.508 19.680 -2.637 1.00 49.44 320 ILE A C 1
ATOM 2529 O O . ILE A 1 320 ? -6.605 19.194 -1.970 1.00 49.44 320 ILE A O 1
ATOM 2533 N N . MET A 1 321 ? -8.284 18.944 -3.441 1.00 51.19 321 MET A N 1
ATOM 2534 C CA . MET A 1 321 ? -8.160 17.486 -3.589 1.00 51.19 321 MET A CA 1
ATOM 2535 C C . MET A 1 321 ? -6.797 17.040 -4.134 1.00 51.19 321 MET A C 1
ATOM 2537 O O . MET A 1 321 ? -6.259 16.028 -3.685 1.00 51.19 321 MET A O 1
ATOM 2541 N N . GLU A 1 322 ? -6.239 17.780 -5.092 1.00 50.28 322 GLU A N 1
ATOM 2542 C CA . GLU A 1 322 ? -4.918 17.527 -5.682 1.00 50.28 322 GLU A CA 1
ATOM 2543 C C . GLU A 1 322 ? -3.796 17.767 -4.672 1.00 50.28 322 GLU A C 1
ATOM 2545 O O . GLU A 1 322 ? -2.957 16.892 -4.453 1.00 50.28 322 GLU A O 1
ATOM 2550 N N . LEU A 1 323 ? -3.829 18.907 -3.977 1.00 43.44 323 LEU A N 1
ATOM 2551 C CA . LEU A 1 323 ? -2.869 19.232 -2.917 1.00 43.44 323 LEU A CA 1
ATOM 2552 C C . LEU A 1 323 ? -2.976 18.285 -1.713 1.00 43.44 323 LEU A C 1
ATOM 2554 O O . LEU A 1 323 ? -2.011 18.108 -0.969 1.00 43.44 323 LEU A O 1
ATOM 2558 N N . SER A 1 324 ? -4.146 17.679 -1.519 1.00 44.91 324 SER A N 1
ATOM 2559 C CA . SER A 1 324 ? -4.465 16.789 -0.411 1.00 44.91 324 SER A CA 1
ATOM 2560 C C . SER A 1 324 ? -4.396 15.300 -0.794 1.00 44.91 324 SER A C 1
ATOM 2562 O O . SER A 1 324 ? -4.809 14.454 -0.005 1.00 44.91 324 SER A O 1
ATOM 2564 N N . GLY A 1 325 ? -3.945 14.934 -1.999 1.00 47.31 325 GLY A N 1
ATOM 2565 C CA . GLY A 1 325 ? -3.873 13.528 -2.427 1.00 47.31 325 GLY A CA 1
ATOM 2566 C C . GLY A 1 325 ? -5.214 12.770 -2.375 1.00 47.31 325 GLY A C 1
ATOM 2567 O O . GLY A 1 325 ? -5.229 11.539 -2.389 1.00 47.31 325 GLY A O 1
ATOM 2568 N N . CYS A 1 326 ? -6.339 13.494 -2.306 1.00 52.38 326 CYS A N 1
ATOM 2569 C CA . CYS A 1 326 ? -7.706 12.960 -2.272 1.00 52.38 326 CYS A CA 1
ATOM 2570 C C . CYS A 1 326 ? -8.299 12.738 -3.652 1.00 52.38 326 CYS A C 1
ATOM 2572 O O . CYS A 1 326 ? -9.500 12.487 -3.774 1.00 52.38 326 CYS A O 1
ATOM 2574 N N . VAL A 1 327 ? -7.472 12.854 -4.685 1.00 53.88 327 VAL A N 1
ATOM 2575 C CA . VAL A 1 327 ? -7.878 12.635 -6.058 1.00 53.88 327 VAL A CA 1
ATOM 2576 C C . VAL A 1 327 ? -8.495 11.240 -6.132 1.00 53.88 327 VAL A C 1
ATOM 2578 O O . VAL A 1 327 ? -7.834 10.229 -5.886 1.00 53.88 327 VAL A O 1
ATOM 2581 N N . THR A 1 328 ? -9.813 11.195 -6.319 1.00 47.41 328 THR A N 1
ATOM 2582 C CA . THR A 1 328 ? -10.569 9.949 -6.362 1.00 47.41 328 THR A CA 1
ATOM 2583 C C . THR A 1 328 ? -9.957 9.062 -7.449 1.00 47.41 328 THR A C 1
ATOM 2585 O O . THR A 1 328 ? -9.402 9.561 -8.429 1.00 47.41 328 THR A O 1
ATOM 2588 N N . GLY A 1 329 ? -10.069 7.739 -7.293 1.00 47.78 329 GLY A N 1
ATOM 2589 C CA . GLY A 1 329 ? -9.597 6.731 -8.255 1.00 47.78 329 GLY A CA 1
ATOM 2590 C C . GLY A 1 329 ? -9.659 7.076 -9.762 1.00 47.78 329 GLY A C 1
ATOM 2591 O O . GLY A 1 329 ? -8.732 6.664 -10.451 1.00 47.78 329 GLY A O 1
ATOM 2592 N N . PRO A 1 330 ? -10.628 7.851 -10.308 1.00 38.62 330 PRO A N 1
ATOM 2593 C CA . PRO A 1 330 ? -10.607 8.294 -11.712 1.00 38.62 330 PRO A CA 1
ATOM 2594 C C . PRO A 1 330 ? -9.407 9.140 -12.176 1.00 38.62 330 PRO A C 1
ATOM 2596 O O . PRO A 1 330 ? -9.274 9.336 -13.379 1.00 38.62 330 PRO A O 1
ATOM 2599 N N . PHE A 1 331 ? -8.542 9.640 -11.288 1.00 43.28 331 PHE A N 1
ATOM 2600 C CA . PHE A 1 331 ? -7.370 10.440 -11.683 1.00 43.28 331 PHE A CA 1
ATOM 2601 C C . PHE A 1 331 ? -6.035 9.691 -11.600 1.00 43.28 331 PHE A C 1
ATOM 2603 O O . PHE A 1 331 ? -4.988 10.264 -11.905 1.00 43.28 331 PHE A O 1
ATOM 2610 N N . ARG A 1 332 ? -6.036 8.406 -11.219 1.00 51.28 332 ARG A N 1
ATOM 2611 C CA . ARG A 1 332 ? -4.895 7.547 -11.557 1.00 51.28 332 ARG A CA 1
ATOM 2612 C C . ARG A 1 332 ? -4.994 7.247 -13.044 1.00 51.28 332 ARG A C 1
ATOM 2614 O O . ARG A 1 332 ? -6.057 6.838 -13.505 1.00 51.28 332 ARG A O 1
ATOM 2621 N N . ASN A 1 333 ? -3.902 7.470 -13.775 1.00 49.69 333 ASN A N 1
ATOM 2622 C CA . ASN A 1 333 ? -3.868 7.236 -15.215 1.00 49.69 333 ASN A CA 1
ATOM 2623 C C . ASN A 1 333 ? -4.442 5.840 -15.508 1.00 49.69 333 ASN A C 1
ATOM 2625 O O . ASN A 1 333 ? -3.938 4.863 -14.937 1.00 49.69 333 ASN A O 1
ATOM 2629 N N . PRO A 1 334 ? -5.502 5.732 -16.332 1.00 55.22 334 PRO A N 1
ATOM 2630 C CA . PRO A 1 334 ? -6.020 4.437 -16.731 1.00 55.22 334 PRO A CA 1
ATOM 2631 C C . PRO A 1 334 ? -4.883 3.630 -17.351 1.00 55.22 334 PRO A C 1
ATOM 2633 O O . PRO A 1 334 ? -3.990 4.184 -18.001 1.00 55.22 334 PRO A O 1
ATOM 2636 N N . CYS A 1 335 ? -4.896 2.323 -17.113 1.00 59.09 335 CYS A N 1
ATOM 2637 C CA . CYS A 1 335 ? -3.903 1.415 -17.658 1.00 59.09 335 CYS A CA 1
ATOM 2638 C C . CYS A 1 335 ? -3.866 1.608 -19.174 1.00 59.09 335 CYS A C 1
ATOM 2640 O O . CYS A 1 335 ? -4.853 1.350 -19.864 1.00 59.09 335 CYS A O 1
ATOM 2642 N N . THR A 1 336 ? -2.745 2.114 -19.681 1.00 55.12 336 THR A N 1
ATOM 2643 C CA . THR A 1 336 ? -2.527 2.222 -21.124 1.00 55.12 336 THR A CA 1
ATOM 2644 C C . THR A 1 336 ? -2.352 0.818 -21.713 1.00 55.12 336 THR A C 1
ATOM 2646 O O . THR A 1 336 ? -2.118 -0.147 -20.978 1.00 55.12 336 THR A O 1
ATOM 2649 N N . ASP A 1 337 ? -2.368 0.693 -23.043 1.00 53.09 337 ASP A N 1
ATOM 2650 C CA . ASP A 1 337 ? -2.022 -0.559 -23.738 1.00 53.09 337 ASP A CA 1
ATOM 2651 C C . ASP A 1 337 ? -0.653 -1.138 -23.295 1.00 53.09 337 ASP A C 1
ATOM 2653 O O . ASP A 1 337 ? -0.405 -2.327 -23.473 1.00 53.09 337 ASP A O 1
ATOM 2657 N N . MET A 1 338 ? 0.237 -0.358 -22.656 1.00 44.16 338 MET A N 1
ATOM 2658 C CA . MET A 1 338 ? 1.497 -0.874 -22.091 1.00 44.16 338 MET A CA 1
ATOM 2659 C C . MET A 1 338 ? 1.292 -1.846 -20.921 1.00 44.16 338 MET A C 1
ATOM 2661 O O . MET A 1 338 ? 2.105 -2.751 -20.741 1.00 44.16 338 MET A O 1
ATOM 2665 N N . CYS A 1 339 ? 0.209 -1.717 -20.151 1.00 50.72 339 CYS A N 1
ATOM 2666 C CA . CYS A 1 339 ? -0.111 -2.663 -19.081 1.00 50.72 339 CYS A CA 1
ATOM 2667 C C . CYS A 1 339 ? -0.577 -4.014 -19.640 1.00 50.72 339 CYS A C 1
ATOM 2669 O O . CYS A 1 339 ? -0.298 -5.043 -19.033 1.00 50.72 339 CYS A O 1
ATOM 2671 N N . PHE A 1 340 ? -1.203 -4.024 -20.824 1.00 50.91 340 PHE A N 1
ATOM 2672 C CA . PHE A 1 340 ? -1.632 -5.246 -21.515 1.00 50.91 340 PHE A CA 1
ATOM 2673 C C . PHE A 1 340 ? -0.446 -6.143 -21.909 1.00 50.91 340 PHE A C 1
ATOM 2675 O O . PHE A 1 340 ? -0.557 -7.366 -21.895 1.00 50.91 340 PHE A O 1
ATOM 2682 N N . TYR A 1 341 ? 0.708 -5.537 -22.212 1.00 57.75 341 TYR A N 1
ATOM 2683 C CA . TYR A 1 341 ? 1.953 -6.247 -22.529 1.00 57.75 341 TYR A CA 1
ATOM 2684 C C . TYR A 1 341 ? 2.921 -6.341 -21.342 1.00 57.75 341 TYR A C 1
ATOM 2686 O O . TYR A 1 341 ? 4.019 -6.887 -21.492 1.00 57.75 341 TYR A O 1
ATOM 2694 N N . SER A 1 342 ? 2.546 -5.826 -20.165 1.00 73.56 342 SER A N 1
ATOM 2695 C CA . SER A 1 342 ? 3.386 -5.939 -18.976 1.00 73.56 342 SER A CA 1
ATOM 2696 C C . SER A 1 342 ? 3.452 -7.393 -18.529 1.00 73.56 342 SER A C 1
ATOM 2698 O O . SER A 1 342 ? 2.447 -8.033 -18.225 1.00 73.56 342 SER A O 1
ATOM 2700 N N . LYS A 1 343 ? 4.671 -7.922 -18.454 1.00 86.25 343 LYS A N 1
ATOM 2701 C CA . LYS A 1 343 ? 4.929 -9.296 -18.015 1.00 86.25 343 LYS A CA 1
ATOM 2702 C C . LYS A 1 343 ? 4.760 -9.478 -16.499 1.00 86.25 343 LYS A C 1
ATOM 2704 O O . LYS A 1 343 ? 4.590 -10.608 -16.035 1.00 86.25 343 LYS A O 1
ATOM 2709 N N . TYR A 1 344 ? 4.833 -8.390 -15.733 1.00 91.12 344 TYR A N 1
ATOM 2710 C CA . TYR A 1 344 ? 4.912 -8.409 -14.273 1.00 91.12 344 TYR A CA 1
ATOM 2711 C C . TYR A 1 344 ? 3.819 -7.543 -13.635 1.00 91.12 344 TYR A C 1
ATOM 2713 O O . TYR A 1 344 ? 3.301 -6.609 -14.249 1.00 91.12 344 TYR A O 1
ATOM 2721 N N . ARG A 1 345 ? 3.467 -7.873 -12.386 1.00 91.44 345 ARG A N 1
ATOM 2722 C CA . ARG A 1 345 ? 2.490 -7.123 -11.581 1.00 91.44 345 ARG A CA 1
ATOM 2723 C C . ARG A 1 345 ? 3.045 -5.740 -11.241 1.00 91.44 345 ARG A C 1
ATOM 2725 O O . ARG A 1 345 ? 4.225 -5.626 -10.900 1.00 91.44 345 ARG A O 1
ATOM 2732 N N . THR A 1 346 ? 2.198 -4.714 -11.248 1.00 87.94 346 THR A N 1
ATOM 2733 C CA . THR A 1 346 ? 2.574 -3.410 -10.683 1.00 87.94 346 THR A CA 1
ATOM 2734 C C . THR A 1 346 ? 2.782 -3.530 -9.168 1.00 87.94 346 THR A C 1
ATOM 2736 O O . THR A 1 346 ? 2.421 -4.539 -8.554 1.00 87.94 346 THR A O 1
ATOM 2739 N N . TYR A 1 347 ? 3.429 -2.544 -8.549 1.00 83.00 347 TYR A N 1
ATOM 2740 C CA . TYR A 1 347 ? 3.652 -2.541 -7.097 1.00 83.00 347 TYR A CA 1
ATOM 2741 C C . TYR A 1 347 ? 2.380 -2.232 -6.307 1.00 83.00 347 TYR A C 1
ATOM 2743 O O . TYR A 1 347 ? 2.184 -2.774 -5.231 1.00 83.00 347 TYR A O 1
ATOM 2751 N N . ASP A 1 348 ? 1.495 -1.411 -6.866 1.00 83.38 348 ASP A N 1
ATOM 2752 C CA . ASP A 1 348 ? 0.237 -1.007 -6.239 1.00 83.38 348 ASP A CA 1
ATOM 2753 C C . ASP A 1 348 ? -0.946 -1.923 -6.587 1.00 83.38 348 ASP A C 1
ATOM 2755 O O . ASP A 1 348 ? -2.057 -1.695 -6.115 1.00 83.38 348 ASP A O 1
ATOM 2759 N N . GLY A 1 349 ? -0.732 -2.949 -7.415 1.00 88.31 349 GLY A N 1
ATOM 2760 C CA . GLY A 1 349 ? -1.765 -3.881 -7.868 1.00 88.31 349 GLY A CA 1
ATOM 2761 C C . GLY A 1 349 ? -2.654 -3.363 -9.006 1.00 88.31 349 GLY A C 1
ATOM 2762 O O . GLY A 1 349 ? -3.564 -4.083 -9.428 1.00 88.31 349 GLY A O 1
ATOM 2763 N N . GLN A 1 350 ? -2.424 -2.145 -9.513 1.00 82.19 350 GLN A N 1
ATOM 2764 C CA . GLN A 1 350 ? -3.160 -1.600 -10.655 1.00 82.19 350 GLN A CA 1
ATOM 2765 C C . GLN A 1 350 ? -3.057 -2.519 -11.880 1.00 82.19 350 GLN A C 1
ATOM 2767 O O . GLN A 1 350 ? -2.073 -3.230 -12.091 1.00 82.19 350 GLN A O 1
ATOM 2772 N N . CYS A 1 351 ? -4.106 -2.516 -12.702 1.00 83.56 351 CYS A N 1
ATOM 2773 C CA . CYS A 1 351 ? -4.168 -3.278 -13.953 1.00 83.56 351 CYS A CA 1
ATOM 2774 C C . CYS A 1 351 ? -4.169 -4.803 -13.774 1.00 83.56 351 CYS A C 1
ATOM 2776 O O . CYS A 1 351 ? -4.017 -5.531 -14.752 1.00 83.56 351 CYS A O 1
ATOM 2778 N N . ASN A 1 352 ? -4.370 -5.317 -12.554 1.00 87.81 352 ASN A N 1
ATOM 2779 C CA . ASN A 1 352 ? -4.565 -6.752 -12.368 1.00 87.81 352 ASN A CA 1
ATOM 2780 C C . ASN A 1 352 ? -5.862 -7.246 -13.032 1.00 87.81 352 ASN A C 1
ATOM 2782 O O . ASN A 1 352 ? -5.886 -8.329 -13.615 1.00 87.81 352 ASN A O 1
ATOM 2786 N N . ASN A 1 353 ? -6.920 -6.436 -12.964 1.00 86.19 353 ASN A N 1
ATOM 2787 C CA . ASN A 1 353 ? -8.160 -6.637 -13.700 1.00 86.19 353 ASN A CA 1
ATOM 2788 C C . ASN A 1 353 ? -8.266 -5.570 -14.800 1.00 86.19 353 ASN A C 1
ATOM 2790 O O . ASN A 1 353 ? -8.251 -4.378 -14.507 1.00 86.19 353 ASN A O 1
ATOM 2794 N N . MET A 1 354 ? -8.366 -5.990 -16.062 1.00 78.75 354 MET A N 1
ATOM 2795 C CA . MET A 1 354 ? -8.339 -5.071 -17.208 1.00 78.75 354 MET A CA 1
ATOM 2796 C C . MET A 1 354 ? -9.634 -4.267 -17.384 1.00 78.75 354 MET A C 1
ATOM 2798 O O . MET A 1 354 ? -9.585 -3.146 -17.884 1.00 78.75 354 MET A O 1
ATOM 2802 N N . GLU A 1 355 ? -10.771 -4.815 -16.951 1.00 80.62 355 GLU A N 1
ATOM 2803 C CA . GLU A 1 355 ? -12.081 -4.148 -16.993 1.00 80.62 355 GLU A CA 1
ATOM 2804 C C . GLU A 1 355 ? -12.266 -3.219 -15.786 1.00 80.62 355 GLU A C 1
ATOM 2806 O O . GLU A 1 355 ? -12.848 -2.140 -15.879 1.00 80.62 355 GLU A O 1
ATOM 2811 N N . HIS A 1 356 ? -11.716 -3.625 -14.642 1.00 81.81 356 HIS A N 1
ATOM 2812 C CA . HIS A 1 356 ? -11.816 -2.931 -13.368 1.00 81.81 356 HIS A CA 1
ATOM 2813 C C . HIS A 1 356 ? -10.431 -2.696 -12.769 1.00 81.81 356 HIS A C 1
ATOM 2815 O O . HIS A 1 356 ? -10.041 -3.288 -11.763 1.00 81.81 356 HIS A O 1
ATOM 2821 N N . GLN A 1 357 ? -9.702 -1.773 -13.390 1.00 78.06 357 GLN A N 1
ATOM 2822 C CA . GLN A 1 357 ? -8.274 -1.503 -13.171 1.00 78.06 357 GLN A CA 1
ATOM 2823 C C . GLN A 1 357 ? -7.879 -1.146 -11.731 1.00 78.06 357 GLN A C 1
ATOM 2825 O O . GLN A 1 357 ? -6.698 -1.226 -11.393 1.00 78.06 357 GLN A O 1
ATOM 2830 N N . PHE A 1 358 ? -8.854 -0.784 -10.892 1.00 76.75 358 PHE A N 1
ATOM 2831 C CA . PHE A 1 358 ? -8.666 -0.409 -9.489 1.00 76.75 358 PHE A CA 1
ATOM 2832 C C . PHE A 1 358 ? -9.066 -1.490 -8.478 1.00 76.75 358 PHE A C 1
ATOM 2834 O O . PHE A 1 358 ? -8.963 -1.275 -7.271 1.00 76.75 358 PHE A O 1
ATOM 2841 N N . TRP A 1 359 ? -9.530 -2.658 -8.924 1.00 87.56 359 TRP A N 1
ATOM 2842 C CA . TRP A 1 359 ? -9.870 -3.742 -8.006 1.00 87.56 359 TRP A CA 1
ATOM 2843 C C . TRP A 1 359 ? -8.621 -4.344 -7.373 1.00 87.56 359 TRP A C 1
ATOM 2845 O O . TRP A 1 359 ? -7.731 -4.818 -8.068 1.00 87.56 359 TRP A O 1
ATOM 2855 N N . GLY A 1 360 ? -8.588 -4.339 -6.040 1.00 86.88 360 GLY A N 1
ATOM 2856 C CA . GLY A 1 360 ? -7.468 -4.859 -5.256 1.00 86.88 360 GLY A CA 1
ATOM 2857 C C . GLY A 1 360 ? -6.243 -3.946 -5.219 1.00 86.88 360 GLY A C 1
ATOM 2858 O O . GLY A 1 360 ? -5.204 -4.355 -4.709 1.00 86.88 360 GLY A O 1
ATOM 2859 N N . VAL A 1 361 ? -6.364 -2.722 -5.735 1.00 86.50 361 VAL A N 1
ATOM 2860 C CA . VAL A 1 361 ? -5.283 -1.736 -5.741 1.00 86.50 361 VAL A CA 1
ATOM 2861 C C . VAL A 1 361 ? -5.057 -1.171 -4.346 1.00 86.50 361 VAL A C 1
ATOM 2863 O O . VAL A 1 361 ? -6.008 -0.896 -3.611 1.00 86.50 361 VAL A O 1
ATOM 2866 N N . ALA A 1 362 ? -3.796 -0.947 -3.999 1.00 83.75 362 ALA A N 1
ATOM 2867 C CA . ALA A 1 362 ? -3.415 -0.300 -2.759 1.00 83.75 362 ALA A CA 1
ATOM 2868 C C . ALA A 1 362 ? -4.003 1.112 -2.632 1.00 83.75 362 ALA A C 1
ATOM 2870 O O . ALA A 1 362 ? -4.073 1.890 -3.591 1.00 83.75 362 ALA A O 1
ATOM 2871 N N . GLN A 1 363 ? -4.362 1.471 -1.402 1.00 74.94 363 GLN A N 1
ATOM 2872 C CA . GLN A 1 363 ? -4.958 2.753 -1.020 1.00 74.94 363 GLN A CA 1
ATOM 2873 C C . GLN A 1 363 ? -6.351 2.991 -1.614 1.00 74.94 363 GLN A C 1
ATOM 2875 O O . GLN A 1 363 ? -6.711 4.112 -1.984 1.00 74.94 363 GLN A O 1
ATOM 2880 N N . THR A 1 364 ? -7.141 1.925 -1.695 1.00 75.06 364 THR A N 1
ATOM 2881 C CA . THR A 1 364 ? -8.550 1.965 -2.097 1.00 75.06 364 THR A CA 1
ATOM 2882 C C . THR A 1 364 ? -9.452 1.565 -0.921 1.00 75.06 364 THR A C 1
ATOM 2884 O O . THR A 1 364 ? -8.977 0.958 0.047 1.00 75.06 364 THR A O 1
ATOM 2887 N N . PRO A 1 365 ? -10.742 1.956 -0.923 1.00 78.25 365 PRO A N 1
ATOM 2888 C CA . PRO A 1 365 ? -11.673 1.528 0.116 1.00 78.25 365 PRO A CA 1
ATOM 2889 C C . PRO A 1 365 ? -11.802 0.006 0.159 1.00 78.25 365 PRO A C 1
ATOM 2891 O O . PRO A 1 365 ? -11.799 -0.664 -0.876 1.00 78.25 365 PRO A O 1
ATOM 2894 N N . PHE A 1 366 ? -11.989 -0.540 1.360 1.00 85.44 366 PHE A N 1
ATOM 2895 C CA . PHE A 1 366 ? -12.374 -1.940 1.499 1.00 85.44 366 PHE A CA 1
ATOM 2896 C C . PHE A 1 366 ? -13.697 -2.215 0.783 1.00 85.44 366 PHE A C 1
ATOM 2898 O O . PHE A 1 366 ? -14.644 -1.428 0.839 1.00 85.44 366 PHE A O 1
ATOM 2905 N N . ARG A 1 367 ? -13.800 -3.393 0.160 1.00 87.62 367 ARG A N 1
ATOM 2906 C CA . ARG A 1 367 ? -15.076 -3.864 -0.374 1.00 87.62 367 ARG A CA 1
ATOM 2907 C C . ARG A 1 367 ? -16.015 -4.224 0.778 1.00 87.62 367 ARG A C 1
ATOM 2909 O O . ARG A 1 367 ? -15.716 -5.093 1.595 1.00 87.62 367 ARG A O 1
ATOM 2916 N N . ARG A 1 368 ? -17.196 -3.610 0.794 1.00 82.81 368 ARG A N 1
ATOM 2917 C CA . ARG A 1 368 ? -18.300 -3.982 1.685 1.00 82.81 368 ARG A CA 1
ATOM 2918 C C . ARG A 1 368 ? -19.040 -5.197 1.122 1.00 82.81 368 ARG A C 1
ATOM 2920 O O . ARG A 1 368 ? -19.615 -5.124 0.040 1.00 82.81 368 ARG A O 1
ATOM 2927 N N . ASN A 1 369 ? -19.067 -6.297 1.874 1.00 89.38 369 ASN A N 1
ATOM 2928 C CA . ASN A 1 369 ? -19.962 -7.429 1.582 1.00 89.38 369 ASN A CA 1
ATOM 2929 C C . ASN A 1 369 ? -21.379 -7.203 2.134 1.00 89.38 369 ASN A C 1
ATOM 2931 O O . ASN A 1 369 ? -22.334 -7.790 1.637 1.00 89.38 369 ASN A O 1
ATOM 2935 N N . LEU A 1 370 ? -21.510 -6.349 3.154 1.00 85.81 370 LEU A N 1
ATOM 2936 C CA . LEU A 1 370 ? -22.771 -5.918 3.754 1.00 85.81 370 LEU A CA 1
ATOM 2937 C C . LEU A 1 370 ? -22.744 -4.396 3.960 1.00 85.81 370 LEU A C 1
ATOM 2939 O O . LEU A 1 370 ? -21.655 -3.848 4.170 1.00 85.81 370 LEU A O 1
ATOM 2943 N N . PRO A 1 371 ? -23.908 -3.717 3.949 1.00 81.50 371 PRO A N 1
ATOM 2944 C CA . PRO A 1 371 ? -23.990 -2.304 4.301 1.00 81.50 371 PRO A CA 1
ATOM 2945 C C . PRO A 1 371 ? -23.394 -2.035 5.693 1.00 81.50 371 PRO A C 1
ATOM 2947 O O . PRO A 1 371 ? -23.595 -2.839 6.609 1.00 81.50 371 PRO A O 1
ATOM 2950 N N . PRO A 1 372 ? -22.657 -0.929 5.880 1.00 82.62 372 PRO A N 1
ATOM 2951 C CA . PRO A 1 372 ? -22.079 -0.602 7.174 1.00 82.62 372 PRO A CA 1
ATOM 2952 C C . PRO A 1 372 ? -23.152 -0.199 8.186 1.00 82.62 372 PRO A C 1
ATOM 2954 O O . PRO A 1 372 ? -24.166 0.412 7.850 1.00 82.62 372 PRO A O 1
ATOM 2957 N N . ILE A 1 373 ? -22.890 -0.506 9.456 1.00 82.62 373 ILE A N 1
ATOM 2958 C CA . ILE A 1 373 ? -23.759 -0.146 10.575 1.00 82.62 373 ILE A CA 1
ATOM 2959 C C . ILE A 1 373 ? -23.035 0.892 11.425 1.00 82.62 373 ILE A C 1
ATOM 2961 O O . ILE A 1 373 ? -22.040 0.597 12.088 1.00 82.62 373 ILE A O 1
ATOM 2965 N N . TYR A 1 374 ? -23.572 2.105 11.417 1.00 81.88 374 TYR A N 1
ATOM 2966 C CA . TYR A 1 374 ? -23.119 3.223 12.233 1.00 81.88 374 TYR A CA 1
ATOM 2967 C C . TYR A 1 374 ? -24.256 3.693 13.139 1.00 81.88 374 TYR A C 1
ATOM 2969 O O . TYR A 1 374 ? -25.430 3.566 12.799 1.00 81.88 374 TYR A O 1
ATOM 2977 N N . GLU A 1 375 ? -23.911 4.259 14.292 1.00 79.38 375 GLU A N 1
ATOM 2978 C CA . GLU A 1 375 ? -24.851 4.761 15.294 1.00 79.38 375 GLU A CA 1
ATOM 2979 C C . GLU A 1 375 ? -25.832 5.784 14.713 1.00 79.38 375 GLU A C 1
ATOM 2981 O O . GLU A 1 375 ? -27.025 5.736 15.007 1.00 79.38 375 GLU A O 1
ATOM 2986 N N . ASN A 1 376 ? -25.333 6.699 13.885 1.00 72.88 376 ASN A N 1
ATOM 2987 C CA . ASN A 1 376 ? -26.121 7.696 13.160 1.00 72.88 376 ASN A CA 1
ATOM 2988 C C . ASN A 1 376 ? -26.454 7.253 11.724 1.00 72.88 376 ASN A C 1
ATOM 2990 O O . ASN A 1 376 ? -26.828 8.080 10.901 1.00 72.88 376 ASN A O 1
ATOM 2994 N N . GLY A 1 377 ? -26.264 5.968 11.406 1.00 68.50 377 GLY A N 1
ATOM 2995 C CA . GLY A 1 377 ? -26.435 5.428 10.059 1.00 68.50 377 GLY A CA 1
ATOM 2996 C C . GLY A 1 377 ? -25.400 5.930 9.056 1.00 68.50 377 GLY A C 1
ATOM 2997 O O . GLY A 1 377 ? -25.600 5.754 7.863 1.00 68.50 377 GLY A O 1
ATOM 2998 N N . PHE A 1 378 ? -24.317 6.569 9.509 1.00 69.38 378 PHE A N 1
ATOM 2999 C CA . PHE A 1 378 ? -23.463 7.330 8.616 1.00 69.38 378 PHE A CA 1
ATOM 3000 C C . PHE A 1 378 ? -21.955 7.174 8.854 1.00 69.38 378 PHE A C 1
ATOM 3002 O O . PHE A 1 378 ? -21.232 6.702 7.973 1.00 69.38 378 PHE A O 1
ATOM 3009 N N . ASN A 1 379 ? -21.468 7.554 10.036 1.00 72.12 379 ASN A N 1
ATOM 3010 C CA . ASN A 1 379 ? -20.036 7.545 10.351 1.00 72.12 379 ASN A CA 1
ATOM 3011 C C . ASN A 1 379 ? -19.723 7.272 11.827 1.00 72.12 379 ASN A C 1
ATOM 3013 O O . ASN A 1 379 ? -18.626 6.802 12.133 1.00 72.12 379 ASN A O 1
ATOM 3017 N N . THR A 1 380 ? -20.650 7.564 12.737 1.00 80.62 380 THR A N 1
ATOM 3018 C CA . THR A 1 380 ? -20.432 7.483 14.177 1.00 80.62 380 THR A CA 1
ATOM 3019 C C . THR A 1 380 ? -20.402 6.014 14.580 1.00 80.62 380 THR A C 1
ATOM 3021 O O . THR A 1 380 ? -21.369 5.301 14.305 1.00 80.62 380 THR A O 1
ATOM 3024 N N . PRO A 1 381 ? -19.317 5.511 15.193 1.00 87.81 381 PRO A N 1
ATOM 3025 C CA . PRO A 1 381 ? -19.259 4.130 15.648 1.00 87.81 381 PRO A CA 1
ATOM 3026 C C . PRO A 1 381 ? -20.424 3.806 16.586 1.00 87.81 381 PRO A C 1
ATOM 3028 O O . PRO A 1 381 ? -20.803 4.621 17.417 1.00 87.81 381 PRO A O 1
ATOM 3031 N N . VAL A 1 382 ? -20.975 2.598 16.472 1.00 88.19 382 VAL A N 1
ATOM 3032 C CA . VAL A 1 382 ? -21.978 2.090 17.420 1.00 88.19 382 VAL A CA 1
ATOM 3033 C C . VAL A 1 382 ? -21.421 2.151 18.841 1.00 88.19 382 VAL A C 1
ATOM 3035 O O . VAL A 1 382 ? -20.339 1.620 19.076 1.00 88.19 382 VAL A O 1
ATOM 3038 N N . GLY A 1 383 ? -22.156 2.744 19.780 1.00 88.19 383 GLY A N 1
ATOM 3039 C CA . GLY A 1 383 ? -21.751 2.939 21.175 1.00 88.19 383 GLY A CA 1
ATOM 3040 C C . GLY A 1 383 ? -20.850 4.152 21.363 1.00 88.19 383 GLY A C 1
ATOM 3041 O O . GLY A 1 383 ? -19.918 4.096 22.166 1.00 88.19 383 GLY A O 1
ATOM 3042 N N . TRP A 1 384 ? -21.069 5.189 20.560 1.00 87.12 384 TRP A N 1
ATOM 3043 C CA . TRP A 1 384 ? -20.485 6.507 20.766 1.00 87.12 384 TRP A CA 1
ATOM 3044 C C . TRP A 1 384 ? -21.231 7.235 21.879 1.00 87.12 384 TRP A C 1
ATOM 3046 O O . TRP A 1 384 ? -20.596 7.735 22.807 1.00 87.12 384 TRP A O 1
ATOM 3056 N N . ASP A 1 385 ? -22.563 7.202 21.825 1.00 86.25 385 ASP A N 1
ATOM 3057 C CA . ASP A 1 385 ? -23.429 7.515 22.953 1.00 86.25 385 ASP A CA 1
ATOM 3058 C C . ASP A 1 385 ? -23.612 6.260 23.839 1.00 86.25 385 ASP A C 1
ATOM 3060 O O . ASP A 1 385 ? -24.213 5.271 23.398 1.00 86.25 385 ASP A O 1
ATOM 3064 N N . PRO A 1 386 ? -23.098 6.260 25.085 1.00 84.38 386 PRO A N 1
ATOM 3065 C CA . PRO A 1 386 ? -23.210 5.118 25.993 1.00 84.38 386 PRO A CA 1
ATOM 3066 C C . PRO A 1 386 ? -24.646 4.846 26.467 1.00 84.38 386 PRO A C 1
ATOM 3068 O O . PRO A 1 386 ? -24.938 3.735 26.920 1.00 84.38 386 PRO A O 1
ATOM 3071 N N . GLU A 1 387 ? -25.550 5.824 26.364 1.00 87.94 387 GLU A N 1
ATOM 3072 C CA . GLU A 1 387 ? -26.949 5.671 26.767 1.00 87.94 387 GLU A CA 1
ATOM 3073 C C . GLU A 1 387 ? -27.827 5.112 25.645 1.00 87.94 387 GLU A C 1
ATOM 3075 O O . GLU A 1 387 ? -28.922 4.600 25.904 1.00 87.94 387 GLU A O 1
ATOM 3080 N N . LYS A 1 388 ? -27.336 5.126 24.402 1.00 87.38 388 LYS A N 1
ATOM 3081 C CA . LYS A 1 388 ? -28.091 4.637 23.256 1.00 87.38 388 LYS A CA 1
ATOM 3082 C C . LYS A 1 388 ? -28.244 3.116 23.275 1.00 87.38 388 LYS A C 1
ATOM 3084 O O . LYS A 1 388 ? -27.288 2.353 23.437 1.00 87.38 388 LYS A O 1
ATOM 3089 N N . LEU A 1 389 ? -29.480 2.672 23.050 1.00 90.19 389 LEU A N 1
ATOM 3090 C CA . LEU A 1 389 ? -29.834 1.258 22.976 1.00 90.19 389 LEU A CA 1
ATOM 3091 C C . LEU A 1 389 ? -29.762 0.734 21.539 1.00 90.19 389 LEU A C 1
ATOM 3093 O O . LEU A 1 389 ? -30.209 1.374 20.589 1.00 90.19 389 LEU A O 1
ATOM 3097 N N . TYR A 1 390 ? -29.269 -0.491 21.414 1.00 85.06 390 TYR A N 1
ATOM 3098 C CA . TYR A 1 390 ? -29.148 -1.268 20.191 1.00 85.06 390 TYR A CA 1
ATOM 3099 C C . TYR A 1 390 ? -29.979 -2.532 20.349 1.00 85.06 390 TYR A C 1
ATOM 3101 O O . TYR A 1 390 ? -29.671 -3.377 21.187 1.00 85.06 390 TYR A O 1
ATOM 3109 N N . PHE A 1 391 ? -31.072 -2.637 19.590 1.00 88.44 391 PHE A N 1
ATOM 3110 C CA . PHE A 1 391 ? -32.047 -3.728 19.731 1.00 88.44 391 PHE A CA 1
ATOM 3111 C C . PHE A 1 391 ? -32.547 -3.914 21.180 1.00 88.44 391 PHE A C 1
ATOM 3113 O O . PHE A 1 391 ? -32.759 -5.032 21.636 1.00 88.44 391 PHE A O 1
ATOM 3120 N N . GLY A 1 392 ? -32.718 -2.806 21.913 1.00 91.94 392 GLY A N 1
ATOM 3121 C CA . GLY A 1 392 ? -33.184 -2.800 23.306 1.00 91.94 392 GLY A CA 1
ATOM 3122 C C . GLY A 1 392 ? -32.089 -2.931 24.372 1.00 91.94 392 GLY A C 1
ATOM 3123 O O . GLY A 1 392 ? -32.406 -2.852 25.555 1.00 91.94 392 GLY A O 1
ATOM 3124 N N . PHE A 1 393 ? -30.813 -3.071 23.993 1.00 93.81 393 PHE A N 1
ATOM 3125 C CA . PHE A 1 393 ? -29.702 -3.266 24.934 1.00 93.81 393 PHE A CA 1
ATOM 3126 C C . PHE A 1 393 ? -28.602 -2.215 24.763 1.00 93.81 393 PHE A C 1
ATOM 3128 O O . PHE A 1 393 ? -28.301 -1.794 23.649 1.00 93.81 393 PHE A O 1
ATOM 3135 N N . LYS A 1 394 ? -27.950 -1.810 25.859 1.00 91.44 394 LYS A N 1
ATOM 3136 C CA . LYS A 1 394 ? -26.733 -0.986 25.778 1.00 91.44 394 LYS A CA 1
ATOM 3137 C C . LYS A 1 394 ? -25.602 -1.797 25.147 1.00 91.44 394 LYS A C 1
ATOM 3139 O O . LYS A 1 394 ? -25.463 -2.991 25.423 1.00 91.44 394 LYS A O 1
ATOM 3144 N N . LYS A 1 395 ? -24.761 -1.148 24.335 1.00 92.12 395 LYS A N 1
ATOM 3145 C CA . LYS A 1 395 ? -23.548 -1.792 23.816 1.00 92.12 395 LYS A CA 1
ATOM 3146 C C . LYS A 1 395 ? -22.624 -2.130 24.998 1.00 92.12 395 LYS A C 1
ATOM 3148 O O . LYS A 1 395 ? -22.299 -1.233 25.776 1.00 92.12 395 LYS A O 1
ATOM 3153 N N . PRO A 1 396 ? -22.176 -3.387 25.155 1.00 92.50 396 PRO A N 1
ATOM 3154 C CA . PRO A 1 396 ? -21.292 -3.742 26.255 1.00 92.50 396 PRO A CA 1
ATOM 3155 C C . PRO A 1 396 ? -19.911 -3.101 26.077 1.00 92.50 396 PRO A C 1
ATOM 3157 O O . PRO A 1 396 ? -19.399 -2.984 24.961 1.00 92.50 396 PRO A O 1
ATOM 3160 N N . ASN A 1 397 ? -19.285 -2.720 27.193 1.00 92.19 397 ASN A N 1
ATOM 3161 C CA . ASN A 1 397 ? -17.918 -2.207 27.197 1.00 92.19 397 ASN A CA 1
ATOM 3162 C C . ASN A 1 397 ? -16.947 -3.294 26.666 1.00 92.19 397 ASN A C 1
ATOM 3164 O O . ASN A 1 397 ? -16.886 -4.380 27.253 1.00 92.19 397 ASN A O 1
ATOM 3168 N N . PRO A 1 398 ? -16.159 -3.033 25.601 1.00 94.00 398 PRO A N 1
ATOM 3169 C CA . PRO A 1 398 ? -15.258 -4.029 25.014 1.00 94.00 398 PRO A CA 1
ATOM 3170 C C . PRO A 1 398 ? -14.225 -4.598 25.992 1.00 94.00 398 PRO A C 1
ATOM 3172 O O . PRO A 1 398 ? -13.894 -5.783 25.928 1.00 94.00 398 PRO A O 1
ATOM 3175 N N . ARG A 1 399 ? -13.728 -3.784 26.931 1.00 93.94 399 ARG A N 1
ATOM 3176 C CA . ARG A 1 399 ? -12.791 -4.254 27.952 1.00 93.94 399 ARG A CA 1
ATOM 3177 C C . ARG A 1 399 ? -13.479 -5.163 28.966 1.00 93.94 399 ARG A C 1
ATOM 3179 O O . ARG A 1 399 ? -12.902 -6.179 29.343 1.00 93.94 399 ARG A O 1
ATOM 3186 N N . LEU A 1 400 ? -14.717 -4.858 29.347 1.00 93.94 400 LEU A N 1
ATOM 3187 C CA . LEU A 1 400 ? -15.497 -5.746 30.209 1.00 93.94 400 LEU A CA 1
ATOM 3188 C C . LEU A 1 400 ? -15.738 -7.105 29.533 1.00 93.94 400 LEU A C 1
ATOM 3190 O O . LEU A 1 400 ? -15.531 -8.142 30.156 1.00 93.94 400 LEU A O 1
ATOM 3194 N N . VAL A 1 401 ? -16.087 -7.110 28.242 1.00 95.00 401 VAL A N 1
ATOM 3195 C CA . VAL A 1 401 ? -16.212 -8.343 27.442 1.00 95.00 401 VAL A CA 1
ATOM 3196 C C . VAL A 1 401 ? -14.891 -9.115 27.420 1.00 95.00 401 VAL A C 1
ATOM 3198 O O . VAL A 1 401 ? -14.876 -10.316 27.682 1.00 95.00 401 VAL A O 1
ATOM 3201 N N . SER A 1 402 ? -13.770 -8.427 27.183 1.00 95.31 402 SER A N 1
ATOM 3202 C CA . SER A 1 402 ? -12.434 -9.034 27.219 1.00 95.31 402 SER A CA 1
ATOM 3203 C C . SER A 1 402 ? -12.133 -9.703 28.564 1.00 95.31 402 SER A C 1
ATOM 3205 O O . SER A 1 402 ? -11.626 -10.819 28.571 1.00 95.31 402 SER A O 1
ATOM 3207 N N . MET A 1 403 ? -12.481 -9.067 29.683 1.00 93.62 403 MET A N 1
ATOM 3208 C CA . MET A 1 403 ? -12.250 -9.606 31.029 1.00 93.62 403 MET A CA 1
ATOM 3209 C C . MET A 1 403 ? -13.203 -10.733 31.434 1.00 93.62 403 MET A C 1
ATOM 3211 O O . MET A 1 403 ? -12.861 -11.553 32.276 1.00 93.62 403 MET A O 1
ATOM 3215 N N . LYS A 1 404 ? -14.441 -10.727 30.936 1.00 94.06 404 LYS A N 1
ATOM 3216 C CA . LYS A 1 404 ? -15.463 -11.692 31.371 1.00 94.06 404 LYS A CA 1
ATOM 3217 C C . LYS A 1 404 ? -15.562 -12.907 30.457 1.00 94.06 404 LYS A C 1
ATOM 3219 O O . LYS A 1 404 ? -15.987 -13.956 30.923 1.00 94.06 404 LYS A O 1
ATOM 3224 N N . ILE A 1 405 ? -15.213 -12.758 29.179 1.00 95.31 405 ILE A N 1
ATOM 3225 C CA . ILE A 1 405 ? -15.422 -13.791 28.154 1.00 95.31 405 ILE A CA 1
ATOM 3226 C C . ILE A 1 405 ? -14.102 -14.292 27.560 1.00 95.31 405 ILE A C 1
ATOM 3228 O O . ILE A 1 405 ? -13.980 -15.481 27.291 1.00 95.31 405 ILE A O 1
ATOM 3232 N N . ILE A 1 406 ? -13.127 -13.406 27.322 1.00 94.12 406 ILE A N 1
ATOM 3233 C CA . ILE A 1 406 ? -11.920 -13.750 26.543 1.00 94.12 406 ILE A CA 1
ATOM 3234 C C . ILE A 1 406 ? -10.748 -14.164 27.441 1.00 94.12 406 ILE A C 1
ATOM 3236 O O . ILE A 1 406 ? -9.981 -15.051 27.075 1.00 94.12 406 ILE A O 1
ATOM 3240 N N . SER A 1 407 ? -10.558 -13.506 28.587 1.00 91.81 407 SER A N 1
ATOM 3241 C CA . SER A 1 407 ? -9.423 -13.793 29.466 1.00 91.81 407 SER A CA 1
ATOM 3242 C C . SER A 1 407 ? -9.530 -15.171 30.112 1.00 91.81 407 SER A C 1
ATOM 3244 O O . SER A 1 407 ? -10.597 -15.568 30.571 1.00 91.81 407 SER A O 1
ATOM 3246 N N . THR A 1 408 ? -8.392 -15.850 30.208 1.00 92.50 408 THR A N 1
ATOM 3247 C CA . THR A 1 408 ? -8.237 -17.166 30.828 1.00 92.50 408 THR A CA 1
ATOM 3248 C C . THR A 1 408 ? -6.992 -17.165 31.711 1.00 92.50 408 THR A C 1
ATOM 3250 O O . THR A 1 408 ? -6.012 -16.486 31.394 1.00 92.50 408 THR A O 1
ATOM 3253 N N . GLU A 1 409 ? -7.031 -17.912 32.813 1.00 91.94 409 GLU A N 1
ATOM 3254 C CA . GLU A 1 409 ? -5.858 -18.173 33.660 1.00 91.94 409 GLU A CA 1
ATOM 3255 C C . GLU A 1 409 ? -5.004 -19.325 33.107 1.00 91.94 409 GLU A C 1
ATOM 3257 O O . GLU A 1 409 ? -3.808 -19.408 33.382 1.00 91.94 409 GLU A O 1
ATOM 3262 N N . GLU A 1 410 ? -5.599 -20.183 32.275 1.00 94.44 410 GLU A N 1
ATOM 3263 C CA . GLU A 1 410 ? -4.959 -21.366 31.709 1.00 94.44 410 GLU A CA 1
ATOM 3264 C C . GLU A 1 410 ? -4.703 -21.207 30.207 1.00 94.44 410 GLU A C 1
ATOM 3266 O O . GLU A 1 410 ? -5.550 -20.715 29.455 1.00 94.44 410 GLU A O 1
ATOM 3271 N N . ILE A 1 411 ? -3.536 -21.671 29.752 1.00 92.06 411 ILE A N 1
ATOM 3272 C CA . ILE A 1 411 ? -3.177 -21.738 28.333 1.00 92.06 411 ILE A CA 1
ATOM 3273 C C . ILE A 1 411 ? -3.339 -23.183 27.863 1.00 92.06 411 ILE A C 1
ATOM 3275 O O . ILE A 1 411 ? -2.637 -24.074 28.336 1.00 92.06 411 ILE A O 1
ATOM 3279 N N . THR A 1 412 ? -4.211 -23.413 26.883 1.00 92.06 412 THR A N 1
ATOM 3280 C CA . THR A 1 412 ? -4.385 -24.732 26.261 1.00 92.06 412 THR A CA 1
ATOM 3281 C C . THR A 1 412 ? -3.524 -24.846 24.995 1.00 92.06 412 THR A C 1
ATOM 3283 O O . THR A 1 412 ? -3.812 -24.170 24.004 1.00 92.06 412 THR A O 1
ATOM 3286 N N . PRO A 1 413 ? -2.464 -25.677 24.974 1.00 91.31 413 PRO A N 1
ATOM 3287 C CA . PRO A 1 413 ? -1.659 -25.876 23.773 1.00 91.31 413 PRO A CA 1
ATOM 3288 C C . PRO A 1 413 ? -2.429 -26.683 22.721 1.00 91.31 413 PRO A C 1
ATOM 3290 O O . PRO A 1 413 ? -3.164 -27.616 23.039 1.00 91.31 413 PRO A O 1
ATOM 3293 N N . HIS A 1 414 ? -2.215 -26.362 21.445 1.00 91.75 414 HIS A N 1
ATOM 3294 C CA . HIS A 1 414 ? -2.790 -27.121 20.338 1.00 91.75 414 HIS A CA 1
ATOM 3295 C C . HIS A 1 414 ? -1.789 -28.160 19.813 1.00 91.75 414 HIS A C 1
ATOM 3297 O O . HIS A 1 414 ? -0.808 -27.809 19.164 1.00 91.75 414 HIS A O 1
ATOM 3303 N N . PHE A 1 415 ? -2.048 -29.451 20.029 1.00 90.38 415 PHE A N 1
ATOM 3304 C CA . PHE A 1 415 ? -1.093 -30.521 19.688 1.00 90.38 415 PHE A CA 1
ATOM 3305 C C . PHE A 1 415 ? -0.930 -30.786 18.181 1.00 90.38 415 PHE A C 1
ATOM 3307 O O . PHE A 1 415 ? 0.073 -31.353 17.762 1.00 90.38 415 PHE A O 1
ATOM 3314 N N . GLY A 1 416 ? -1.893 -30.367 17.355 1.00 90.56 416 GLY A N 1
ATOM 3315 C CA . GLY A 1 416 ? -1.842 -30.551 15.897 1.00 90.56 416 GLY A CA 1
ATOM 3316 C C . GLY A 1 416 ? -1.168 -29.419 15.111 1.00 90.56 416 GLY A C 1
ATOM 3317 O O . GLY A 1 416 ? -0.996 -29.553 13.899 1.00 90.56 416 GLY A O 1
ATOM 3318 N N . TYR A 1 417 ? -0.804 -28.304 15.758 1.00 93.62 417 TYR A N 1
ATOM 3319 C CA . TYR A 1 417 ? -0.297 -27.107 15.076 1.00 93.62 417 TYR A CA 1
ATOM 3320 C C . TYR A 1 417 ? 0.932 -26.540 15.777 1.00 93.62 417 TYR A C 1
ATOM 3322 O O . TYR A 1 417 ? 0.995 -26.467 16.998 1.00 93.62 417 TYR A O 1
ATOM 3330 N N . THR A 1 418 ? 1.906 -26.095 14.988 1.00 94.94 418 THR A N 1
ATOM 3331 C CA . THR A 1 418 ? 3.065 -25.362 15.500 1.00 94.94 418 THR A CA 1
ATOM 3332 C C . THR A 1 418 ? 2.761 -23.865 15.556 1.00 94.94 418 THR A C 1
ATOM 3334 O O . THR A 1 418 ? 1.830 -23.379 14.909 1.00 94.94 418 THR A O 1
ATOM 3337 N N . ALA A 1 419 ? 3.595 -23.095 16.262 1.00 94.50 419 ALA A N 1
ATOM 3338 C CA . ALA A 1 419 ? 3.502 -21.632 16.274 1.00 94.50 419 ALA A CA 1
ATOM 3339 C C . ALA A 1 419 ? 3.586 -21.004 14.865 1.00 94.50 419 ALA A C 1
ATOM 3341 O O . ALA A 1 419 ? 3.070 -19.906 14.654 1.00 94.50 419 ALA A O 1
ATOM 3342 N N . MET A 1 420 ? 4.158 -21.719 13.884 1.00 96.06 420 MET A N 1
ATOM 3343 C CA . MET A 1 420 ? 4.195 -21.287 12.485 1.00 96.06 420 MET A CA 1
ATOM 3344 C C . MET A 1 420 ? 2.793 -21.126 11.886 1.00 96.06 420 MET A C 1
ATOM 3346 O O . MET A 1 420 ? 2.593 -20.263 11.042 1.00 96.06 420 MET A O 1
ATOM 3350 N N . MET A 1 421 ? 1.801 -21.889 12.357 1.00 95.75 421 MET A N 1
ATOM 3351 C CA . MET A 1 421 ? 0.417 -21.754 11.897 1.00 95.75 421 MET A CA 1
ATOM 3352 C C . MET A 1 421 ? -0.126 -20.342 12.160 1.00 95.75 421 MET A C 1
ATOM 3354 O O . MET A 1 421 ? -0.684 -19.706 11.265 1.00 95.75 421 MET A O 1
ATOM 3358 N N . LYS A 1 422 ? 0.096 -19.830 13.378 1.00 95.25 422 LYS A N 1
ATOM 3359 C CA . LYS A 1 422 ? -0.235 -18.451 13.759 1.00 95.25 422 LYS A CA 1
ATOM 3360 C C . LYS A 1 422 ? 0.635 -17.460 12.989 1.00 95.25 422 LYS A C 1
ATOM 3362 O O . LYS A 1 422 ? 0.126 -16.469 12.474 1.00 95.25 422 LYS A O 1
ATOM 3367 N N . GLN A 1 423 ? 1.940 -17.722 12.932 1.00 97.75 423 GLN A N 1
ATOM 3368 C CA . GLN A 1 423 ? 2.897 -16.786 12.356 1.00 97.75 423 GLN A CA 1
ATOM 3369 C C . GLN A 1 423 ? 2.660 -16.543 10.863 1.00 97.75 423 GLN A C 1
ATOM 3371 O O . GLN A 1 423 ? 2.728 -15.398 10.419 1.00 97.75 423 GLN A O 1
ATOM 3376 N N . TRP A 1 424 ? 2.345 -17.599 10.110 1.00 98.19 424 TRP A N 1
ATOM 3377 C CA . TRP A 1 424 ? 1.975 -17.496 8.703 1.00 98.19 424 TRP A CA 1
ATOM 3378 C C . TRP A 1 424 ? 0.695 -16.687 8.519 1.00 98.19 424 TRP A C 1
ATOM 3380 O O . TRP A 1 424 ? 0.651 -15.827 7.653 1.00 98.19 424 TRP A O 1
ATOM 3390 N N . GLY A 1 425 ? -0.317 -16.906 9.366 1.00 97.69 425 GLY A N 1
ATOM 3391 C CA . GLY A 1 425 ? -1.564 -16.141 9.313 1.00 97.69 425 GLY A CA 1
ATOM 3392 C C . GLY A 1 425 ? -1.349 -14.638 9.500 1.00 97.69 425 GLY A C 1
ATOM 3393 O O . GLY A 1 425 ? -1.904 -13.849 8.744 1.00 97.69 425 GLY A O 1
ATOM 3394 N N . GLN A 1 426 ? -0.499 -14.242 10.455 1.00 97.19 426 GLN A N 1
ATOM 3395 C CA . GLN A 1 426 ? -0.131 -12.832 10.639 1.00 97.19 426 GLN A CA 1
ATOM 3396 C C . GLN A 1 426 ? 0.641 -12.288 9.430 1.00 97.19 426 GLN A C 1
ATOM 3398 O O . GLN A 1 426 ? 0.292 -11.235 8.912 1.00 97.19 426 GLN A O 1
ATOM 3403 N N . PHE A 1 427 ? 1.661 -13.014 8.960 1.00 97.56 427 PHE A N 1
ATOM 3404 C CA . PHE A 1 427 ? 2.461 -12.592 7.808 1.00 97.56 427 PHE A CA 1
ATOM 3405 C C . PHE A 1 427 ? 1.608 -12.434 6.539 1.00 97.56 427 PHE A C 1
ATOM 3407 O O . PHE A 1 427 ? 1.740 -11.444 5.834 1.00 97.56 427 PHE A O 1
ATOM 3414 N N . LEU A 1 428 ? 0.686 -13.368 6.288 1.00 97.69 428 LEU A N 1
ATOM 3415 C CA . LEU A 1 428 ? -0.256 -13.313 5.171 1.00 97.69 428 LEU A CA 1
ATOM 3416 C C . LEU A 1 428 ? -1.222 -12.129 5.288 1.00 97.69 428 LEU A C 1
ATOM 3418 O O . LEU A 1 428 ? -1.480 -11.464 4.293 1.00 97.69 428 LEU A O 1
ATOM 3422 N N . ALA A 1 429 ? -1.746 -11.845 6.486 1.00 96.56 429 ALA A N 1
ATOM 3423 C CA . ALA A 1 429 ? -2.592 -10.669 6.698 1.00 96.56 429 ALA A CA 1
ATOM 3424 C C . ALA A 1 429 ? -1.846 -9.374 6.331 1.00 96.56 429 ALA A C 1
ATOM 3426 O O . ALA A 1 429 ? -2.426 -8.479 5.724 1.00 96.56 429 ALA A O 1
ATOM 3427 N N . HIS A 1 430 ? -0.543 -9.314 6.618 1.00 95.31 430 HIS A N 1
ATOM 3428 C CA . HIS A 1 430 ? 0.320 -8.184 6.270 1.00 95.31 430 HIS A CA 1
ATOM 3429 C C . HIS A 1 430 ? 0.687 -8.111 4.778 1.00 95.31 430 HIS A C 1
ATOM 3431 O O . HIS A 1 430 ? 1.357 -7.166 4.380 1.00 95.31 430 HIS A O 1
ATOM 3437 N N . ASP A 1 431 ? 0.264 -9.080 3.963 1.00 97.25 431 ASP A N 1
ATOM 3438 C CA . ASP A 1 431 ? 0.418 -9.052 2.504 1.00 97.25 431 ASP A CA 1
ATOM 3439 C C . ASP A 1 431 ? -0.836 -8.521 1.796 1.00 97.25 431 ASP A C 1
ATOM 3441 O O . ASP A 1 431 ? -0.748 -8.035 0.676 1.00 97.25 431 ASP A O 1
ATOM 3445 N N . ILE A 1 432 ? -2.007 -8.630 2.440 1.00 95.25 432 ILE A N 1
ATOM 3446 C CA . ILE A 1 432 ? -3.306 -8.395 1.788 1.00 95.25 432 ILE A CA 1
ATOM 3447 C C . ILE A 1 432 ? -4.093 -7.233 2.384 1.00 95.25 432 ILE A C 1
ATOM 3449 O O . ILE A 1 432 ? -4.986 -6.696 1.723 1.00 95.25 432 ILE A O 1
ATOM 3453 N N . GLU A 1 433 ? -3.843 -6.871 3.647 1.00 91.31 433 GLU A N 1
ATOM 3454 C CA . GLU A 1 433 ? -4.608 -5.807 4.278 1.00 91.31 433 GLU A CA 1
ATOM 3455 C C . GLU A 1 433 ? -3.873 -5.009 5.354 1.00 91.31 433 GLU A C 1
ATOM 3457 O O . GLU A 1 433 ? -3.135 -5.499 6.221 1.00 91.31 433 GLU A O 1
ATOM 3462 N N . GLN A 1 434 ? -4.129 -3.710 5.298 1.00 87.94 434 GLN A N 1
ATOM 3463 C CA . GLN A 1 434 ? -3.748 -2.775 6.325 1.00 87.94 434 GLN A CA 1
ATOM 3464 C C . GLN A 1 434 ? -4.692 -1.590 6.318 1.00 87.94 434 GLN A C 1
ATOM 3466 O O . GLN A 1 434 ? -4.737 -0.804 5.372 1.00 87.94 434 GLN A O 1
ATOM 3471 N N . THR A 1 435 ? -5.429 -1.433 7.409 1.00 85.75 435 THR A N 1
ATOM 3472 C CA . THR A 1 435 ? -6.306 -0.279 7.553 1.00 85.75 435 THR A CA 1
ATOM 3473 C C . THR A 1 435 ? -5.492 0.976 7.862 1.00 85.75 435 THR A C 1
ATOM 3475 O O . THR A 1 435 ? -4.723 0.995 8.825 1.00 85.75 435 THR A O 1
ATOM 3478 N N . ALA A 1 436 ? -5.702 2.045 7.091 1.00 73.94 436 ALA A N 1
ATOM 3479 C CA . ALA A 1 436 ? -5.088 3.337 7.380 1.00 73.94 436 ALA A CA 1
ATOM 3480 C C . ALA A 1 436 ? -5.511 3.861 8.774 1.00 73.94 436 ALA A C 1
ATOM 3482 O O . ALA A 1 436 ? -6.709 3.928 9.072 1.00 73.94 436 ALA A O 1
ATOM 3483 N N . PRO A 1 437 ? -4.571 4.263 9.638 1.00 65.88 437 PRO A N 1
ATOM 3484 C CA . PRO A 1 437 ? -4.868 4.884 10.937 1.00 65.88 437 PRO A CA 1
ATOM 3485 C C . PRO A 1 437 ? -5.374 6.328 10.803 1.00 65.88 437 PRO A C 1
ATOM 3487 O O . PRO A 1 437 ? -5.125 6.953 9.779 1.00 65.88 437 PRO A O 1
ATOM 3490 N N . GLY A 1 438 ? -6.041 6.891 11.815 1.00 62.78 438 GLY A N 1
ATOM 3491 C CA . GLY A 1 438 ? -6.338 8.335 11.886 1.00 62.78 438 GLY A CA 1
ATOM 3492 C C . GLY A 1 438 ? -5.099 9.153 12.276 1.00 62.78 438 GLY A C 1
ATOM 3493 O O . GLY A 1 438 ? -4.330 8.689 13.110 1.00 62.78 438 GLY A O 1
ATOM 3494 N N . LEU A 1 439 ? -4.879 10.347 11.703 1.00 54.81 439 LEU A N 1
ATOM 3495 C CA . LEU A 1 439 ? -3.681 11.173 11.977 1.00 54.81 439 LEU A CA 1
ATOM 3496 C C . LEU A 1 439 ? -4.008 12.589 12.522 1.00 54.81 439 LEU A C 1
ATOM 3498 O O . LEU A 1 439 ? -3.110 13.430 12.631 1.00 54.81 439 LEU A O 1
ATOM 3502 N N . ALA A 1 440 ? -5.262 12.856 12.915 1.00 48.56 440 ALA A N 1
ATOM 3503 C CA . ALA A 1 440 ? -5.865 14.201 13.011 1.00 48.56 440 ALA A CA 1
ATOM 3504 C C . ALA A 1 440 ? -5.056 15.230 13.785 1.00 48.56 440 ALA A C 1
ATOM 3506 O O . ALA A 1 440 ? -4.905 16.385 13.371 1.00 48.56 440 ALA A O 1
ATOM 3507 N N . ARG A 1 441 ? -4.481 14.806 14.905 1.00 47.41 441 ARG A N 1
ATOM 3508 C CA . ARG A 1 441 ? -3.715 15.700 15.760 1.00 47.41 441 ARG A CA 1
ATOM 3509 C C . ARG A 1 441 ? -2.394 16.135 15.125 1.00 47.41 441 ARG A C 1
ATOM 3511 O O . ARG A 1 441 ? -1.980 17.281 15.297 1.00 47.41 441 ARG A O 1
ATOM 3518 N N . GLN A 1 442 ? -1.739 15.231 14.406 1.00 46.00 442 GLN A N 1
ATOM 3519 C CA . GLN A 1 442 ? -0.416 15.446 13.818 1.00 46.00 442 GLN A CA 1
ATOM 3520 C C . GLN A 1 442 ? -0.461 16.364 12.597 1.00 46.00 442 GLN A C 1
ATOM 3522 O O . GLN A 1 442 ? 0.562 16.911 12.176 1.00 46.00 442 GLN A O 1
ATOM 3527 N N . THR A 1 443 ? -1.660 16.557 12.050 1.00 43.91 443 THR A N 1
ATOM 3528 C CA . THR A 1 443 ? -1.864 17.333 10.838 1.00 43.91 443 THR A CA 1
ATOM 3529 C C . THR A 1 443 ? -2.367 18.758 11.099 1.00 43.91 443 THR A C 1
ATOM 3531 O O . THR A 1 443 ? -1.929 19.663 10.392 1.00 43.91 443 THR A O 1
ATOM 3534 N N . TYR A 1 444 ? -3.203 19.001 12.126 1.00 41.72 444 TYR A N 1
ATOM 3535 C CA . TYR A 1 444 ? -3.830 20.330 12.340 1.00 41.72 444 TYR A CA 1
ATOM 3536 C C . TYR A 1 444 ? -3.647 20.960 13.716 1.00 41.72 444 TYR A C 1
ATOM 3538 O O . TYR A 1 444 ? -4.152 22.062 13.930 1.00 41.72 444 TYR A O 1
ATOM 3546 N N . MET A 1 445 ? -3.021 20.274 14.681 1.00 47.41 445 MET A N 1
ATOM 3547 C CA . MET A 1 445 ? -3.094 20.666 16.101 1.00 47.41 445 MET A CA 1
ATOM 3548 C C . MET A 1 445 ? -4.545 20.904 16.588 1.00 47.41 445 MET A C 1
ATOM 3550 O O . MET A 1 445 ? -4.786 21.681 17.510 1.00 47.41 445 MET A O 1
ATOM 3554 N N . LYS A 1 446 ? -5.512 20.229 15.954 1.00 46.56 446 LYS A N 1
ATOM 3555 C CA . LYS A 1 446 ? -6.934 20.165 16.308 1.00 46.56 446 LYS A CA 1
ATOM 3556 C C . LYS A 1 446 ? -7.322 18.694 16.480 1.00 46.56 446 LYS A C 1
ATOM 3558 O O . LYS A 1 446 ? -6.681 17.821 15.900 1.00 46.56 446 LYS A O 1
ATOM 3563 N N . GLY A 1 447 ? -8.359 18.432 17.272 1.00 58.41 447 GLY A N 1
ATOM 3564 C CA . GLY A 1 447 ? -8.752 17.078 17.672 1.00 58.41 447 GLY A CA 1
ATOM 3565 C C . GLY A 1 447 ? -8.173 16.677 19.027 1.00 58.41 447 GLY A C 1
ATOM 3566 O O . GLY A 1 447 ? -7.220 17.282 19.530 1.00 58.41 447 GLY A O 1
ATOM 3567 N N . ALA A 1 448 ? -8.799 15.685 19.653 1.00 64.75 448 ALA A N 1
ATOM 3568 C CA . ALA A 1 448 ? -8.411 15.252 20.982 1.00 64.75 448 ALA A CA 1
ATOM 3569 C C . ALA A 1 448 ? -7.119 14.423 20.967 1.00 64.75 448 ALA A C 1
ATOM 3571 O O . ALA A 1 448 ? -6.719 13.825 19.971 1.00 64.75 448 ALA A O 1
ATOM 3572 N N . ILE A 1 449 ? -6.444 14.410 22.111 1.00 71.38 449 ILE A N 1
ATOM 3573 C CA . ILE A 1 449 ? -5.259 13.595 22.342 1.00 71.38 449 ILE A CA 1
ATOM 3574 C C . ILE A 1 449 ? -5.730 12.284 22.951 1.00 71.38 449 ILE A C 1
ATOM 3576 O O . ILE A 1 449 ? -6.114 12.276 24.121 1.00 71.38 449 ILE A O 1
ATOM 3580 N N . CYS A 1 450 ? -5.693 11.189 22.200 1.00 76.94 450 CYS A N 1
ATOM 3581 C CA . CYS A 1 450 ? -6.354 9.966 22.643 1.00 76.94 450 CYS A CA 1
ATOM 3582 C C . CYS A 1 450 ? -5.700 9.356 23.891 1.00 76.94 450 CYS A C 1
ATOM 3584 O O . CYS A 1 450 ? -6.415 8.854 24.749 1.00 76.94 450 CYS A O 1
ATOM 3586 N N . ASN A 1 451 ? -4.395 9.535 24.110 1.00 75.75 451 ASN A N 1
ATOM 3587 C CA . ASN A 1 451 ? -3.766 9.199 25.393 1.00 75.75 451 ASN A CA 1
ATOM 3588 C C . ASN A 1 451 ? -3.942 10.225 26.529 1.00 75.75 451 ASN A C 1
ATOM 3590 O O . ASN A 1 451 ? -3.341 10.024 27.578 1.00 75.75 451 ASN A O 1
ATOM 3594 N N . LYS A 1 452 ? -4.706 11.317 26.359 1.00 81.38 452 LYS A N 1
ATOM 3595 C CA . LYS A 1 452 ? -4.980 12.324 27.414 1.00 81.38 452 LYS A CA 1
ATOM 3596 C C . LYS A 1 452 ? -6.458 12.546 27.733 1.00 81.38 452 LYS A C 1
ATOM 3598 O O . LYS A 1 452 ? -6.760 13.300 28.652 1.00 81.38 452 LYS A O 1
ATOM 3603 N N . THR A 1 453 ? -7.377 11.933 26.996 1.00 83.81 453 THR A N 1
ATOM 3604 C CA . THR A 1 453 ? -8.820 12.039 27.253 1.00 83.81 453 THR A CA 1
ATOM 3605 C C . THR A 1 453 ? -9.464 10.662 27.255 1.00 83.81 453 THR A C 1
ATOM 3607 O O . THR A 1 453 ? -8.925 9.737 26.664 1.00 83.81 453 THR A O 1
ATOM 3610 N N . CYS A 1 454 ? -10.626 10.517 27.887 1.00 85.62 454 CYS A N 1
ATOM 3611 C CA . CYS A 1 454 ? -11.499 9.350 27.717 1.00 85.62 454 CYS A CA 1
ATOM 3612 C C . CYS A 1 454 ? -12.831 9.704 27.057 1.00 85.62 454 CYS A C 1
ATOM 3614 O O . CYS A 1 454 ? -13.703 8.848 26.937 1.00 85.62 454 CYS A O 1
ATOM 3616 N N . GLU A 1 455 ? -12.996 10.960 26.651 1.00 85.38 455 GLU A N 1
ATOM 3617 C CA . GLU A 1 455 ? -14.173 11.407 25.926 1.00 85.38 455 GLU A CA 1
ATOM 3618 C C . GLU A 1 455 ? -14.112 10.921 24.476 1.00 85.38 455 GLU A C 1
ATOM 3620 O O . GLU A 1 455 ? -13.048 10.899 23.849 1.00 85.38 455 GLU A O 1
ATOM 3625 N N . ASN A 1 456 ? -15.273 10.548 23.941 1.00 83.31 456 ASN A N 1
ATOM 3626 C CA . ASN A 1 456 ? -15.427 10.248 22.524 1.00 83.31 456 ASN A CA 1
ATOM 3627 C C . ASN A 1 456 ? -15.400 11.568 21.746 1.00 83.31 456 ASN A C 1
ATOM 3629 O O . ASN A 1 456 ? -16.398 12.282 21.660 1.00 83.31 456 ASN A O 1
ATOM 3633 N N . LEU A 1 457 ? -14.226 11.899 21.220 1.00 79.38 457 LEU A N 1
ATOM 3634 C CA . LEU A 1 457 ? -13.922 13.129 20.498 1.00 79.38 457 LEU A CA 1
ATOM 3635 C C . LEU A 1 457 ? -13.055 12.759 19.314 1.00 79.38 457 LEU A C 1
ATOM 3637 O O . LEU A 1 457 ? -12.080 12.049 19.510 1.00 79.38 457 LEU A O 1
ATOM 3641 N N . ASP A 1 458 ? -13.329 13.260 18.116 1.00 69.44 458 ASP A N 1
ATOM 3642 C CA . ASP A 1 458 ? -12.513 12.886 16.962 1.00 69.44 458 ASP A CA 1
ATOM 3643 C C . ASP A 1 458 ? -11.017 13.241 17.149 1.00 69.44 458 ASP A C 1
ATOM 3645 O O . ASP A 1 458 ? -10.687 14.331 17.639 1.00 69.44 458 ASP A O 1
ATOM 3649 N N . PRO A 1 459 ? -10.091 12.329 16.777 1.00 74.19 459 PRO A N 1
ATOM 3650 C CA . PRO A 1 459 ? -10.299 10.995 16.185 1.00 74.19 459 PRO A CA 1
ATOM 3651 C C . PRO A 1 459 ? -10.417 9.857 17.227 1.00 74.19 459 PRO A C 1
ATOM 3653 O O . PRO A 1 459 ? -10.391 8.681 16.866 1.00 74.19 459 PRO A O 1
ATOM 3656 N N . CYS A 1 460 ? -10.493 10.180 18.513 1.00 81.25 460 CYS A N 1
ATOM 3657 C CA . CYS A 1 460 ? -10.492 9.260 19.644 1.00 81.25 460 CYS A CA 1
ATOM 3658 C C . CYS A 1 460 ? -11.831 8.543 19.831 1.00 81.25 460 CYS A C 1
ATOM 3660 O O . CYS A 1 460 ? -12.904 9.145 19.862 1.00 81.25 460 CYS A O 1
ATOM 3662 N N . TYR A 1 461 ? -11.744 7.233 20.030 1.00 88.44 461 TYR A N 1
ATOM 3663 C CA . TYR A 1 461 ? -12.861 6.387 20.436 1.00 88.44 461 TYR A CA 1
ATOM 3664 C C . TYR A 1 461 ? -12.390 5.423 21.528 1.00 88.44 461 TYR A C 1
ATOM 3666 O O . TYR A 1 461 ? -12.408 4.199 21.380 1.00 88.44 461 TYR A O 1
ATOM 3674 N N . ASN A 1 462 ? -11.866 6.016 22.602 1.00 89.88 462 ASN A N 1
ATOM 3675 C CA . ASN A 1 462 ? -11.191 5.301 23.675 1.00 89.88 462 ASN A CA 1
ATOM 3676 C C . ASN A 1 462 ? -12.134 4.345 24.400 1.00 89.88 462 ASN A C 1
ATOM 3678 O O . ASN A 1 462 ? -13.328 4.597 24.543 1.00 89.88 462 ASN A O 1
ATOM 3682 N N . VAL A 1 463 ? -11.581 3.245 24.905 1.00 91.94 463 VAL A N 1
ATOM 3683 C CA . VAL A 1 463 ? -12.357 2.239 25.638 1.00 91.94 463 VAL A CA 1
ATOM 3684 C C . VAL A 1 463 ? -12.226 2.509 27.136 1.00 91.94 463 VAL A C 1
ATOM 3686 O O . VAL A 1 463 ? -11.137 2.304 27.677 1.00 91.94 463 VAL A O 1
ATOM 3689 N N . PRO A 1 464 ? -13.293 2.927 27.841 1.00 91.38 464 PRO A N 1
ATOM 3690 C CA . PRO A 1 464 ? -13.234 3.144 29.284 1.00 91.38 464 PRO A CA 1
ATOM 3691 C C . PRO A 1 464 ? -12.842 1.860 30.016 1.00 91.38 464 PRO A C 1
ATOM 3693 O O . PRO A 1 464 ? -13.321 0.776 29.669 1.00 91.38 464 PRO A O 1
ATOM 3696 N N . MET A 1 465 ? -11.989 1.958 31.033 1.00 92.50 465 MET A N 1
ATOM 3697 C CA . MET A 1 465 ? -11.646 0.806 31.864 1.00 92.50 465 MET A CA 1
ATOM 3698 C C . MET A 1 465 ? -12.727 0.575 32.927 1.00 92.50 465 MET A C 1
ATOM 3700 O O . MET A 1 465 ? -13.062 1.511 33.655 1.00 92.50 465 MET A O 1
ATOM 3704 N N . PRO A 1 466 ? -13.277 -0.650 33.038 1.00 91.88 466 PRO A N 1
ATOM 3705 C CA . PRO A 1 466 ? -14.203 -0.989 34.112 1.00 91.88 466 PRO A CA 1
ATOM 3706 C C . PRO A 1 466 ? -13.555 -0.780 35.493 1.00 91.88 466 PRO A C 1
ATOM 3708 O O . PRO A 1 466 ? -12.369 -1.088 35.643 1.00 91.88 466 PRO A O 1
ATOM 3711 N N . PRO A 1 467 ? -14.294 -0.306 36.513 1.00 89.44 467 PRO A N 1
ATOM 3712 C CA . PRO A 1 467 ? -13.766 -0.146 37.872 1.00 89.44 467 PRO A CA 1
ATOM 3713 C C . PRO A 1 467 ? -13.180 -1.436 38.464 1.00 89.44 467 PRO A C 1
ATOM 3715 O O . PRO A 1 467 ? -12.213 -1.400 39.220 1.00 89.44 467 PRO A O 1
ATOM 3718 N N . GLU A 1 468 ? -13.752 -2.582 38.104 1.00 90.25 468 GLU A N 1
ATOM 3719 C CA . GLU A 1 468 ? -13.302 -3.911 38.511 1.00 90.25 468 GLU A CA 1
ATOM 3720 C C . GLU A 1 468 ? -12.085 -4.434 37.726 1.00 90.25 468 GLU A C 1
ATOM 3722 O O . GLU A 1 468 ? -11.632 -5.548 37.990 1.00 90.25 468 GLU A O 1
ATOM 3727 N N . ASP A 1 469 ? -11.554 -3.681 36.754 1.00 91.69 469 ASP A N 1
ATOM 3728 C CA . ASP A 1 469 ? -10.347 -4.072 36.021 1.00 91.69 469 ASP A CA 1
ATOM 3729 C C . ASP A 1 469 ? -9.157 -4.170 36.990 1.00 91.69 469 ASP A C 1
ATOM 3731 O O . ASP A 1 469 ? -8.828 -3.183 37.652 1.00 91.69 469 ASP A O 1
ATOM 3735 N N . PRO A 1 470 ? -8.458 -5.319 37.070 1.00 88.56 470 PRO A N 1
ATOM 3736 C CA . PRO A 1 470 ? -7.306 -5.479 37.957 1.00 88.56 470 PRO A CA 1
ATOM 3737 C C . PRO A 1 470 ? -6.208 -4.434 37.725 1.00 88.56 470 PRO A C 1
ATOM 3739 O O . PRO A 1 470 ? -5.458 -4.109 38.640 1.00 88.56 470 PRO A O 1
ATOM 3742 N N . ARG A 1 471 ? -6.120 -3.867 36.514 1.00 87.81 471 ARG A N 1
ATOM 3743 C CA . ARG A 1 471 ? -5.153 -2.807 36.179 1.00 87.81 471 ARG A CA 1
ATOM 3744 C C . ARG A 1 471 ? -5.503 -1.454 36.796 1.00 87.81 471 ARG A C 1
ATOM 3746 O O . ARG A 1 471 ? -4.646 -0.583 36.842 1.00 87.81 471 ARG A O 1
ATOM 3753 N N . MET A 1 472 ? -6.734 -1.278 37.270 1.00 88.56 472 MET A N 1
ATOM 3754 C CA . MET A 1 472 ? -7.169 -0.088 38.006 1.00 88.56 472 MET A CA 1
ATOM 3755 C C . MET A 1 472 ? -6.837 -0.171 39.503 1.00 88.56 472 MET A C 1
ATOM 3757 O O . MET A 1 472 ? -7.083 0.785 40.239 1.00 88.56 472 MET A O 1
ATOM 3761 N N . GLN A 1 473 ? -6.269 -1.291 39.963 1.00 83.69 473 GLN A N 1
ATOM 3762 C CA . GLN A 1 473 ? -5.943 -1.545 41.364 1.00 83.69 473 GLN A CA 1
ATOM 3763 C C . GLN A 1 473 ? -4.433 -1.383 41.627 1.00 83.69 473 GLN A C 1
ATOM 3765 O O . GLN A 1 473 ? -3.592 -1.741 40.802 1.00 83.69 473 GLN A O 1
ATOM 3770 N N . GLY A 1 474 ? -4.079 -0.874 42.811 1.00 80.56 474 GLY A N 1
ATOM 3771 C CA . GLY A 1 474 ? -2.690 -0.759 43.277 1.00 80.56 474 GLY A CA 1
ATOM 3772 C C . GLY A 1 474 ? -1.899 0.436 42.725 1.00 80.56 474 GLY A C 1
ATOM 3773 O O . GLY A 1 474 ? -2.440 1.342 42.093 1.00 80.56 474 GLY A O 1
ATOM 3774 N N . GLU A 1 475 ? -0.588 0.444 42.989 1.00 74.12 475 GLU A N 1
ATOM 3775 C CA . GLU A 1 475 ? 0.336 1.538 42.624 1.00 74.12 475 GLU A CA 1
ATOM 3776 C C . GLU A 1 475 ? 0.564 1.676 41.110 1.00 74.12 475 GLU A C 1
ATOM 3778 O O . GLU A 1 475 ? 1.014 2.717 40.645 1.00 74.12 475 GLU A O 1
ATOM 3783 N N . LYS A 1 476 ? 0.229 0.640 40.329 1.00 72.56 476 LYS A N 1
ATOM 3784 C CA . LYS A 1 476 ? 0.385 0.612 38.864 1.00 72.56 476 LYS A CA 1
ATOM 3785 C C . LYS A 1 476 ? -0.862 1.067 38.103 1.00 72.56 476 LYS A C 1
ATOM 3787 O O . LYS A 1 476 ? -0.956 0.814 36.901 1.00 72.56 476 LYS A O 1
ATOM 3792 N N . LYS A 1 477 ? -1.825 1.701 38.778 1.00 78.56 477 LYS A N 1
ATOM 3793 C CA . LYS A 1 477 ? -3.016 2.219 38.105 1.00 78.56 477 LYS A CA 1
ATOM 3794 C C . LYS A 1 477 ? -2.622 3.267 37.052 1.00 78.56 477 LYS A C 1
ATOM 3796 O O . LYS A 1 477 ? -1.750 4.097 37.317 1.00 78.56 477 LYS A O 1
ATOM 3801 N N . PRO A 1 478 ? -3.247 3.252 35.870 1.00 79.38 478 PRO A N 1
ATOM 3802 C CA . PRO A 1 478 ? -2.985 4.258 34.856 1.00 79.38 478 PRO A CA 1
ATOM 3803 C C . PRO A 1 478 ? -3.513 5.620 35.315 1.00 79.38 478 PRO A C 1
ATOM 3805 O O . PRO A 1 478 ? -4.548 5.707 35.979 1.00 79.38 478 PRO A O 1
ATOM 3808 N N . GLU A 1 479 ? -2.811 6.689 34.936 1.00 79.94 479 GLU A N 1
ATOM 3809 C CA . GLU A 1 479 ? -3.238 8.071 35.205 1.00 79.94 479 GLU A CA 1
ATOM 3810 C C . GLU A 1 479 ? -4.589 8.389 34.549 1.00 79.94 479 GLU A C 1
ATOM 3812 O O . GLU A 1 479 ? -5.353 9.213 35.049 1.00 79.94 479 GLU A O 1
ATOM 3817 N N . ILE A 1 480 ? -4.898 7.702 33.446 1.00 79.56 480 ILE A N 1
ATOM 3818 C CA . ILE A 1 480 ? -6.110 7.880 32.652 1.00 79.56 480 ILE A CA 1
ATOM 3819 C C . ILE A 1 480 ? -6.868 6.555 32.583 1.00 79.56 480 ILE A C 1
ATOM 3821 O O . ILE A 1 480 ? -6.329 5.521 32.190 1.00 79.56 480 ILE A O 1
ATOM 3825 N N . ALA A 1 481 ? -8.148 6.593 32.954 1.00 89.00 481 ALA A N 1
ATOM 3826 C CA . ALA A 1 481 ? -9.004 5.420 33.115 1.00 89.00 481 ALA A CA 1
ATOM 3827 C C . ALA A 1 481 ? -9.626 4.908 31.795 1.00 89.00 481 ALA A C 1
ATOM 3829 O O . ALA A 1 481 ? -10.765 4.440 31.776 1.00 89.00 481 ALA A O 1
ATOM 3830 N N . CYS A 1 482 ? -8.892 4.960 30.682 1.00 90.25 482 CYS A N 1
ATOM 3831 C CA . CYS A 1 482 ? -9.294 4.340 29.419 1.00 90.25 482 CYS A CA 1
ATOM 3832 C C . CYS A 1 482 ? -8.102 3.789 28.626 1.00 90.25 482 CYS A C 1
ATOM 3834 O O . CYS A 1 482 ? -6.947 4.129 28.869 1.00 90.25 482 CYS A O 1
ATOM 3836 N N . ILE A 1 483 ? -8.404 2.902 27.680 1.00 89.50 483 ILE A N 1
ATOM 3837 C CA . ILE A 1 483 ? -7.465 2.368 26.694 1.00 89.50 483 ILE A CA 1
ATOM 3838 C C . ILE A 1 483 ? -7.532 3.260 25.457 1.00 89.50 483 ILE A C 1
ATOM 3840 O O . ILE A 1 483 ? -8.615 3.462 24.901 1.00 89.50 483 ILE A O 1
ATOM 3844 N N . GLU A 1 484 ? -6.372 3.755 25.037 1.00 86.44 484 GLU A N 1
ATOM 3845 C CA . GLU A 1 484 ? -6.223 4.580 23.842 1.00 86.44 484 GLU A CA 1
ATOM 3846 C C . GLU A 1 484 ? -6.622 3.810 22.575 1.00 86.44 484 GLU A C 1
ATOM 3848 O O . GLU A 1 484 ? -6.086 2.735 22.285 1.00 86.44 484 GLU A O 1
ATOM 3853 N N . VAL A 1 485 ? -7.559 4.380 21.819 1.00 85.12 485 VAL A N 1
ATOM 3854 C CA . VAL A 1 485 ? -8.008 3.890 20.518 1.00 85.12 485 VAL A CA 1
ATOM 3855 C C . VAL A 1 485 ? -8.268 5.083 19.606 1.00 85.12 485 VAL A C 1
ATOM 3857 O O . VAL A 1 485 ? -9.143 5.914 19.855 1.00 85.12 485 VAL A O 1
ATOM 3860 N N . GLU A 1 486 ? -7.532 5.121 18.503 1.00 80.31 486 GLU A N 1
ATOM 3861 C CA . GLU A 1 486 ? -7.755 6.054 17.405 1.00 80.31 486 GLU A CA 1
ATOM 3862 C C . GLU A 1 486 ? -8.625 5.394 16.337 1.00 80.31 486 GLU A C 1
ATOM 3864 O O . GLU A 1 486 ? -8.432 4.229 15.974 1.00 80.31 486 GLU A O 1
ATOM 3869 N N . ARG A 1 487 ? -9.602 6.139 15.818 1.00 83.75 487 ARG A N 1
ATOM 3870 C CA . ARG A 1 487 ? -10.410 5.690 14.686 1.00 83.75 487 ARG A CA 1
ATOM 3871 C C . ARG A 1 487 ? -9.531 5.582 13.444 1.00 83.75 487 ARG A C 1
ATOM 3873 O O . ARG A 1 487 ? -8.725 6.462 13.162 1.00 83.75 487 ARG A O 1
ATOM 3880 N N . SER A 1 488 ? -9.751 4.535 12.655 1.00 82.81 488 SER A N 1
ATOM 3881 C CA . SER A 1 488 ? -9.158 4.398 11.324 1.00 82.81 488 SER A CA 1
ATOM 3882 C C . SER A 1 488 ? -9.503 5.589 10.435 1.00 82.81 488 SER A C 1
ATOM 3884 O O . SER A 1 488 ? -10.641 6.076 10.475 1.00 82.81 488 SER A O 1
ATOM 3886 N N . SER A 1 489 ? -8.558 6.006 9.592 1.00 75.19 489 SER A N 1
ATOM 3887 C CA . SER A 1 489 ? -8.798 7.020 8.568 1.00 75.19 489 SER A CA 1
ATOM 3888 C C . SER A 1 489 ? -9.882 6.570 7.604 1.00 75.19 489 SER A C 1
ATOM 3890 O O . SER A 1 489 ? -10.016 5.385 7.279 1.00 75.19 489 SER A O 1
ATOM 3892 N N . ALA A 1 490 ? -10.670 7.539 7.159 1.00 73.19 490 ALA A N 1
ATOM 3893 C CA . ALA A 1 490 ? -11.621 7.328 6.092 1.00 73.19 490 ALA A CA 1
ATOM 3894 C C . ALA A 1 490 ? -10.960 7.560 4.733 1.00 73.19 490 ALA A C 1
ATOM 3896 O O . ALA A 1 490 ? -9.969 8.276 4.590 1.00 73.19 490 ALA A O 1
ATOM 3897 N N . THR A 1 491 ? -11.525 6.923 3.717 1.00 71.75 491 THR A N 1
ATOM 3898 C CA . THR A 1 491 ? -11.310 7.342 2.338 1.00 71.75 491 THR A CA 1
ATOM 3899 C C . THR A 1 491 ? -11.963 8.700 2.127 1.00 71.75 491 THR A C 1
ATOM 3901 O O . THR A 1 491 ? -13.028 8.977 2.689 1.00 71.75 491 THR A O 1
ATOM 3904 N N . CYS A 1 492 ? -11.323 9.543 1.317 1.00 65.56 492 CYS A N 1
ATOM 3905 C CA . CYS A 1 492 ? -11.785 10.905 1.083 1.00 65.56 492 CYS A CA 1
ATOM 3906 C C . CYS A 1 492 ? -13.250 10.925 0.668 1.00 65.56 492 CYS A C 1
ATOM 3908 O O . CYS A 1 492 ? -13.629 10.292 -0.319 1.00 65.56 492 CYS A O 1
ATOM 3910 N N . GLY A 1 493 ? -14.053 11.672 1.421 1.00 59.66 493 GLY A N 1
ATOM 3911 C CA . GLY A 1 493 ? -15.464 11.863 1.114 1.00 59.66 493 GLY A CA 1
ATOM 3912 C C . GLY A 1 493 ? -16.438 10.836 1.630 1.00 59.66 493 GLY A C 1
ATOM 3913 O O . GLY A 1 493 ? -17.642 11.014 1.477 1.00 59.66 493 GLY A O 1
ATOM 3914 N N . SER A 1 494 ? -15.930 9.780 2.247 1.00 64.94 494 SER A N 1
ATOM 3915 C CA . SER A 1 494 ? -16.758 8.776 2.886 1.00 64.94 494 SER A CA 1
ATOM 3916 C C . SER A 1 494 ? -17.075 9.205 4.321 1.00 64.94 494 SER A C 1
ATOM 3918 O O . SER A 1 494 ? -16.214 9.698 5.052 1.00 64.94 494 SER A O 1
ATOM 3920 N N . GLY A 1 495 ? -18.317 9.022 4.766 1.00 58.22 495 GLY A N 1
ATOM 3921 C CA . GLY A 1 495 ? -18.689 9.283 6.156 1.00 58.22 495 GLY A CA 1
ATOM 3922 C C . GLY A 1 495 ? -18.626 10.750 6.552 1.00 58.22 495 GLY A C 1
ATOM 3923 O O . GLY A 1 495 ? -18.434 11.051 7.730 1.00 58.22 495 GLY A O 1
ATOM 3924 N N . GLN A 1 496 ? -18.786 11.657 5.591 1.00 57.69 496 GLN A N 1
ATOM 3925 C CA . GLN A 1 496 ? -19.003 13.081 5.828 1.00 57.69 496 GLN A CA 1
ATOM 3926 C C . GLN A 1 496 ? -20.283 13.559 5.138 1.00 57.69 496 GLN A C 1
ATOM 3928 O O . GLN A 1 496 ? -20.469 13.307 3.947 1.00 57.69 496 GLN A O 1
ATOM 3933 N N . THR A 1 497 ? -21.180 14.244 5.859 1.00 42.72 497 THR A N 1
ATOM 3934 C CA . THR A 1 497 ? -22.226 15.078 5.240 1.00 42.72 497 THR A CA 1
ATOM 3935 C C . THR A 1 497 ? -21.516 16.315 4.726 1.00 42.72 497 THR A C 1
ATOM 3937 O O . THR A 1 497 ? -21.631 17.413 5.264 1.00 42.72 497 THR A O 1
ATOM 3940 N N . GLY A 1 498 ? -20.609 16.067 3.798 1.00 36.94 498 GLY A N 1
ATOM 3941 C CA . GLY A 1 498 ? -19.742 17.063 3.253 1.00 36.94 498 GLY A CA 1
ATOM 3942 C C . GLY A 1 498 ? -20.483 17.685 2.095 1.00 36.94 498 GLY A C 1
ATOM 3943 O O . GLY A 1 498 ? -21.154 16.946 1.373 1.00 36.94 498 GLY A O 1
ATOM 3944 N N . PRO A 1 499 ? -20.336 18.997 1.899 1.00 32.72 499 PRO A N 1
ATOM 3945 C CA . PRO A 1 499 ? -20.753 19.648 0.687 1.00 32.72 499 PRO A CA 1
ATOM 3946 C C . PRO A 1 499 ? -20.419 18.776 -0.536 1.00 32.72 499 PRO A C 1
ATOM 3948 O O . PRO A 1 499 ? -21.291 18.149 -1.074 1.00 32.72 499 PRO A O 1
ATOM 3951 N N . ILE A 1 500 ? -19.166 18.547 -0.892 1.00 37.88 500 ILE A N 1
ATOM 3952 C CA . ILE A 1 500 ? -18.719 18.026 -2.204 1.00 37.88 500 ILE A CA 1
ATOM 3953 C C . ILE A 1 500 ? -19.392 16.741 -2.750 1.00 37.88 500 ILE A C 1
ATOM 3955 O O . ILE A 1 500 ? -19.423 16.529 -3.965 1.00 37.88 500 ILE A O 1
ATOM 3959 N N . TYR A 1 501 ? -19.956 15.884 -1.903 1.00 42.81 501 TYR A N 1
ATOM 3960 C CA . TYR A 1 501 ? -20.561 14.632 -2.337 1.00 42.81 501 TYR A CA 1
ATOM 3961 C C . TYR A 1 501 ? -22.060 14.835 -2.521 1.00 42.81 501 TYR A C 1
ATOM 3963 O O . TYR A 1 501 ? -22.829 14.846 -1.566 1.00 42.81 501 TYR A O 1
ATOM 3971 N N . ARG A 1 502 ? -22.496 14.925 -3.787 1.00 37.47 502 ARG A N 1
ATOM 3972 C CA . ARG A 1 502 ? -23.918 14.960 -4.199 1.00 37.47 502 ARG A CA 1
ATOM 3973 C C . ARG A 1 502 ? -24.744 13.756 -3.693 1.00 37.47 502 ARG A C 1
ATOM 3975 O O . ARG A 1 502 ? -25.937 13.679 -3.970 1.00 37.47 502 ARG A O 1
ATOM 3982 N N . GLN A 1 503 ? -24.116 12.808 -2.989 1.00 44.69 503 GLN A N 1
ATOM 3983 C CA . GLN A 1 503 ? -24.724 11.666 -2.317 1.00 44.69 503 GLN A CA 1
ATOM 3984 C C . GLN A 1 503 ? -24.082 11.458 -0.937 1.00 44.69 503 GLN A C 1
ATOM 3986 O O . GLN A 1 503 ? -22.859 11.443 -0.799 1.00 44.69 503 GLN A O 1
ATOM 3991 N N . LEU A 1 504 ? -24.924 11.245 0.075 1.00 50.81 504 LEU A N 1
ATOM 3992 C CA . LEU A 1 504 ? -24.521 10.785 1.402 1.00 50.81 504 LEU A CA 1
ATOM 3993 C C . LEU A 1 504 ? -23.874 9.391 1.268 1.00 50.81 504 LEU A C 1
ATOM 3995 O O . LEU A 1 504 ? -24.576 8.426 0.973 1.00 50.81 504 LEU A O 1
ATOM 3999 N N . THR A 1 505 ? -22.559 9.268 1.475 1.00 60.12 505 THR A N 1
ATOM 4000 C CA . THR A 1 505 ? -21.863 7.966 1.455 1.00 60.12 505 THR A CA 1
ATOM 4001 C C . THR A 1 505 ? -21.359 7.591 2.842 1.00 60.12 505 THR A C 1
ATOM 4003 O O . THR A 1 505 ? -20.829 8.429 3.571 1.00 60.12 505 THR A O 1
ATOM 4006 N N . TYR A 1 506 ? -21.538 6.331 3.237 1.00 70.06 506 TYR A N 1
ATOM 4007 C CA . TYR A 1 506 ? -21.080 5.836 4.536 1.00 70.06 506 TYR A CA 1
ATOM 4008 C C . TYR A 1 506 ? -19.572 6.020 4.723 1.00 70.06 506 TYR A C 1
ATOM 4010 O O . TYR A 1 506 ? -18.834 6.089 3.745 1.00 70.06 506 TYR A O 1
ATOM 4018 N N . ARG A 1 507 ? -19.092 6.071 5.973 1.00 78.00 507 ARG A N 1
ATOM 4019 C CA . ARG A 1 507 ? -17.645 6.092 6.248 1.00 78.00 507 ARG A CA 1
ATOM 4020 C C . ARG A 1 507 ? -16.995 4.806 5.746 1.00 78.00 507 ARG A C 1
ATOM 4022 O O . ARG A 1 507 ? -17.325 3.724 6.221 1.00 78.00 507 ARG A O 1
ATOM 4029 N N . GLU A 1 508 ? -16.013 4.923 4.865 1.00 80.75 508 GLU A N 1
ATOM 4030 C CA . GLU A 1 508 ? -15.279 3.792 4.308 1.00 80.75 508 GLU A CA 1
ATOM 4031 C C . GLU A 1 508 ? -13.818 3.841 4.718 1.00 80.75 508 GLU A C 1
ATOM 4033 O O . GLU A 1 508 ? -13.154 4.864 4.582 1.00 80.75 508 GLU A O 1
ATOM 4038 N N . GLN A 1 509 ? -13.321 2.725 5.245 1.00 84.06 509 GLN A N 1
ATOM 4039 C CA . GLN A 1 509 ? -11.923 2.577 5.629 1.00 84.06 509 GLN A CA 1
ATOM 4040 C C . GLN A 1 509 ? -11.104 2.168 4.406 1.00 84.06 509 GLN A C 1
ATOM 4042 O O . GLN A 1 509 ? -11.617 1.545 3.475 1.00 84.06 509 GLN A O 1
ATOM 4047 N N . MET A 1 510 ? -9.825 2.514 4.421 1.00 79.00 510 MET A N 1
ATOM 4048 C CA . MET A 1 510 ? -8.920 2.281 3.304 1.00 79.00 510 MET A CA 1
ATOM 4049 C C . MET A 1 510 ? -7.964 1.136 3.602 1.00 79.00 510 MET A C 1
ATOM 4051 O O . MET A 1 510 ? -7.367 1.118 4.680 1.00 79.00 510 MET A O 1
ATOM 4055 N N . ASN A 1 511 ? -7.765 0.261 2.620 1.00 85.44 511 ASN A N 1
ATOM 4056 C CA . ASN A 1 511 ? -6.650 -0.673 2.612 1.00 85.44 511 ASN A CA 1
ATOM 4057 C C . ASN A 1 511 ? -5.431 0.009 1.987 1.00 85.44 511 ASN A C 1
ATOM 4059 O O . ASN A 1 511 ? -5.516 0.417 0.833 1.00 85.44 511 ASN A O 1
ATOM 4063 N N . ILE A 1 512 ? -4.316 0.158 2.705 1.00 81.62 512 ILE A N 1
ATOM 4064 C CA . ILE A 1 512 ? -3.088 0.763 2.152 1.00 81.62 512 ILE A CA 1
ATOM 4065 C C . ILE A 1 512 ? -2.174 -0.236 1.437 1.00 81.62 512 ILE A C 1
ATOM 4067 O O . ILE A 1 512 ? -1.211 0.199 0.813 1.00 81.62 512 ILE A O 1
ATOM 4071 N N . LEU A 1 513 ? -2.495 -1.531 1.482 1.00 87.50 513 LEU A N 1
ATOM 4072 C CA . LEU A 1 513 ? -1.786 -2.585 0.756 1.00 87.50 513 LEU A CA 1
ATOM 4073 C C . LEU A 1 513 ? -2.560 -3.035 -0.481 1.00 87.50 513 LEU A C 1
ATOM 4075 O O . LEU A 1 513 ? -3.762 -2.773 -0.602 1.00 87.50 513 LEU A O 1
ATOM 4079 N N . THR A 1 514 ? -1.883 -3.740 -1.386 1.00 92.75 514 THR A N 1
ATOM 4080 C CA . THR A 1 514 ? -2.571 -4.496 -2.438 1.00 92.75 514 THR A CA 1
ATOM 4081 C C . THR A 1 514 ? -3.437 -5.584 -1.791 1.00 92.75 514 THR A C 1
ATOM 4083 O O . THR A 1 514 ? -3.118 -6.110 -0.731 1.00 92.75 514 THR A O 1
ATOM 4086 N N . ALA A 1 515 ? -4.572 -5.929 -2.402 1.00 95.06 515 ALA A N 1
ATOM 4087 C CA . ALA A 1 515 ? -5.439 -6.999 -1.890 1.00 95.06 515 ALA A CA 1
ATOM 4088 C C . ALA A 1 515 ? -5.012 -8.399 -2.373 1.00 95.06 515 ALA A C 1
ATOM 4090 O O . ALA A 1 515 ? -5.730 -9.381 -2.164 1.00 95.06 515 ALA A O 1
ATOM 4091 N N . PHE A 1 516 ? -3.893 -8.492 -3.094 1.00 97.31 516 PHE A N 1
ATOM 4092 C CA . PHE A 1 516 ? -3.408 -9.721 -3.707 1.00 97.31 516 PHE A CA 1
ATOM 4093 C C . PHE A 1 516 ? -2.375 -10.389 -2.804 1.00 97.31 516 PHE A C 1
ATOM 4095 O O . PHE A 1 516 ? -1.609 -9.720 -2.131 1.00 97.31 516 PHE A O 1
ATOM 4102 N N . ILE A 1 517 ? -2.297 -11.720 -2.854 1.00 98.19 517 ILE A N 1
ATOM 4103 C CA . ILE A 1 517 ? -1.153 -12.446 -2.286 1.00 98.19 517 ILE A CA 1
ATOM 4104 C C . ILE A 1 517 ? -0.019 -12.352 -3.310 1.00 98.19 517 ILE A C 1
ATOM 4106 O O . ILE A 1 517 ? 0.094 -13.203 -4.199 1.00 98.19 517 ILE A O 1
ATOM 4110 N N . ASP A 1 518 ? 0.738 -11.261 -3.275 1.00 97.38 518 ASP A N 1
ATOM 4111 C CA . ASP A 1 518 ? 1.767 -10.924 -4.264 1.00 97.38 518 ASP A CA 1
ATOM 4112 C C . ASP A 1 518 ? 3.137 -10.599 -3.647 1.00 97.38 518 ASP A C 1
ATOM 4114 O O . ASP A 1 518 ? 4.092 -10.321 -4.382 1.00 97.38 518 ASP A O 1
ATOM 4118 N N . GLY A 1 519 ? 3.264 -10.713 -2.323 1.00 97.31 519 GLY A N 1
ATOM 4119 C CA . GLY A 1 519 ? 4.484 -10.391 -1.598 1.00 97.31 519 GLY A CA 1
ATOM 4120 C C . GLY A 1 519 ? 4.670 -8.897 -1.349 1.00 97.31 519 GLY A C 1
ATOM 4121 O O . GLY A 1 519 ? 5.802 -8.491 -1.083 1.00 97.31 519 GLY A O 1
ATOM 4122 N N . SER A 1 520 ? 3.627 -8.068 -1.432 1.00 95.00 520 SER A N 1
ATOM 4123 C CA . SER A 1 520 ? 3.666 -6.659 -1.027 1.00 95.00 520 SER A CA 1
ATOM 4124 C C . SER A 1 520 ? 4.242 -6.452 0.385 1.00 95.00 520 SER A C 1
ATOM 4126 O O . SER A 1 520 ? 4.986 -5.497 0.603 1.00 95.00 520 SER A O 1
ATOM 4128 N N . GLY A 1 521 ? 4.065 -7.401 1.314 1.00 93.38 521 GLY A N 1
ATOM 4129 C CA . GLY A 1 521 ? 4.710 -7.357 2.637 1.00 93.38 521 GLY A CA 1
ATOM 4130 C C . GLY A 1 521 ? 6.249 -7.470 2.600 1.00 93.38 521 GLY A C 1
ATOM 4131 O O . GLY A 1 521 ? 6.940 -7.154 3.573 1.00 93.38 521 GLY A O 1
ATOM 4132 N N . ILE A 1 522 ? 6.810 -7.913 1.472 1.00 97.00 522 ILE A N 1
ATOM 4133 C CA . ILE A 1 522 ? 8.252 -8.004 1.192 1.00 97.00 522 ILE A CA 1
ATOM 4134 C C . ILE A 1 522 ? 8.700 -6.854 0.284 1.00 97.00 522 ILE A C 1
ATOM 4136 O O . ILE A 1 522 ? 9.774 -6.304 0.507 1.00 97.00 522 ILE A O 1
ATOM 4140 N N . TYR A 1 523 ? 7.894 -6.509 -0.724 1.00 96.00 523 TYR A N 1
ATOM 4141 C CA . TYR A 1 523 ? 8.270 -5.621 -1.833 1.00 96.00 523 TYR A CA 1
ATOM 4142 C C . TYR A 1 523 ? 7.698 -4.202 -1.751 1.00 96.00 523 TYR A C 1
ATOM 4144 O O . TYR A 1 523 ? 8.080 -3.366 -2.563 1.00 96.00 523 TYR A O 1
ATOM 4152 N N . GLY A 1 524 ? 6.804 -3.932 -0.804 1.00 88.69 524 GLY A N 1
ATOM 4153 C CA . GLY A 1 524 ? 6.049 -2.688 -0.718 1.00 88.69 524 GLY A CA 1
ATOM 4154 C C . GLY A 1 524 ? 4.806 -2.691 -1.609 1.00 88.69 524 GLY A C 1
ATOM 4155 O O . GLY A 1 524 ? 4.638 -3.549 -2.479 1.00 88.69 524 GLY A O 1
ATOM 4156 N N . SER A 1 525 ? 3.927 -1.715 -1.372 1.00 85.00 525 SER A N 1
ATOM 4157 C CA . SER A 1 525 ? 2.677 -1.509 -2.130 1.00 85.00 525 SER A CA 1
ATOM 4158 C C . SER A 1 525 ? 2.711 -0.248 -3.004 1.00 85.00 525 SER A C 1
ATOM 4160 O O . SER A 1 525 ? 1.690 0.181 -3.543 1.00 85.00 525 SER A O 1
ATOM 4162 N N . ALA A 1 526 ? 3.886 0.365 -3.144 1.00 72.12 526 ALA A N 1
ATOM 4163 C CA . ALA A 1 526 ? 4.154 1.478 -4.039 1.00 72.12 526 ALA A CA 1
ATOM 4164 C C . ALA A 1 526 ? 5.544 1.325 -4.671 1.00 72.12 526 ALA A C 1
ATOM 4166 O O . ALA A 1 526 ? 6.436 0.687 -4.116 1.00 72.12 526 ALA A O 1
ATOM 4167 N N . GLU A 1 527 ? 5.741 1.936 -5.839 1.00 72.12 527 GLU A N 1
ATOM 4168 C CA . GLU A 1 527 ? 7.022 1.878 -6.555 1.00 72.12 527 GLU A CA 1
ATOM 4169 C C . GLU A 1 527 ? 8.175 2.469 -5.734 1.00 72.12 527 GLU A C 1
ATOM 4171 O O . GLU A 1 527 ? 9.276 1.930 -5.735 1.00 72.12 527 GLU A O 1
ATOM 4176 N N . VAL A 1 528 ? 7.909 3.538 -4.982 1.00 62.41 528 VAL A N 1
ATOM 4177 C CA . VAL A 1 528 ? 8.910 4.185 -4.123 1.00 62.41 528 VAL A CA 1
ATOM 4178 C C . VAL A 1 528 ? 9.388 3.247 -3.011 1.00 62.41 528 VAL A C 1
ATOM 4180 O O . VAL A 1 528 ? 10.591 3.131 -2.800 1.00 62.41 528 VAL A O 1
ATOM 4183 N N . ASP A 1 529 ? 8.465 2.510 -2.381 1.00 69.56 529 ASP A N 1
ATOM 4184 C CA . ASP A 1 529 ? 8.776 1.532 -1.334 1.00 69.56 529 ASP A CA 1
ATOM 4185 C C . ASP A 1 529 ? 9.665 0.424 -1.912 1.00 69.56 529 ASP A C 1
ATOM 4187 O O . ASP A 1 529 ? 10.687 0.047 -1.336 1.00 69.56 529 ASP A O 1
ATOM 4191 N N . ALA A 1 530 ? 9.303 -0.068 -3.100 1.00 78.25 530 ALA A N 1
ATOM 4192 C CA . ALA A 1 530 ? 10.059 -1.099 -3.792 1.00 78.25 530 ALA A CA 1
ATOM 4193 C C . ALA A 1 530 ? 11.474 -0.633 -4.154 1.00 78.25 530 ALA A C 1
ATOM 4195 O O . ALA A 1 530 ? 12.425 -1.397 -3.996 1.00 78.25 530 ALA A O 1
ATOM 4196 N N . LEU A 1 531 ? 11.636 0.609 -4.620 1.00 76.31 531 LEU A N 1
ATOM 4197 C CA . LEU A 1 531 ? 12.947 1.187 -4.923 1.00 76.31 531 LEU A CA 1
ATOM 4198 C C . LEU A 1 531 ? 13.810 1.335 -3.665 1.00 76.31 531 LEU A C 1
ATOM 4200 O O . LEU A 1 531 ? 14.996 1.012 -3.712 1.00 76.31 531 LEU A O 1
ATOM 4204 N N . ASP A 1 532 ? 13.222 1.734 -2.536 1.00 75.88 532 ASP A N 1
ATOM 4205 C CA . ASP A 1 532 ? 13.937 1.860 -1.262 1.00 75.88 532 ASP A CA 1
ATOM 4206 C C . ASP A 1 532 ? 14.406 0.505 -0.710 1.00 75.88 532 ASP A C 1
ATOM 4208 O O . ASP A 1 532 ? 15.453 0.427 -0.056 1.00 75.88 532 ASP A O 1
ATOM 4212 N N . LEU A 1 533 ? 13.680 -0.575 -1.004 1.00 85.44 533 LEU A N 1
ATOM 4213 C CA . LEU A 1 533 ? 14.004 -1.943 -0.586 1.00 85.44 533 LEU A CA 1
ATOM 4214 C C . LEU A 1 533 ? 15.032 -2.638 -1.490 1.00 85.44 533 LEU A C 1
ATOM 4216 O O . LEU A 1 533 ? 15.628 -3.638 -1.083 1.00 85.44 533 LEU A O 1
ATOM 4220 N N . ARG A 1 534 ? 15.255 -2.138 -2.708 1.00 85.44 534 ARG A N 1
ATOM 4221 C CA . ARG A 1 534 ? 16.122 -2.761 -3.719 1.00 85.44 534 ARG A CA 1
ATOM 4222 C C . ARG A 1 534 ? 17.565 -2.300 -3.626 1.00 85.44 534 ARG A C 1
ATOM 4224 O O . ARG A 1 534 ? 17.852 -1.140 -3.341 1.00 85.44 534 ARG A O 1
ATOM 4231 N N . ASP A 1 535 ? 18.492 -3.213 -3.904 1.00 81.69 535 ASP A N 1
ATOM 4232 C CA . ASP A 1 535 ? 19.879 -2.841 -4.164 1.00 81.69 535 ASP A CA 1
ATOM 4233 C C . ASP A 1 535 ? 19.976 -2.338 -5.604 1.00 81.69 535 ASP A C 1
ATOM 4235 O O . ASP A 1 535 ? 19.929 -3.114 -6.556 1.00 81.69 535 ASP A O 1
ATOM 4239 N N . LEU A 1 536 ? 20.048 -1.016 -5.747 1.00 73.25 536 LEU A N 1
ATOM 4240 C CA . LEU A 1 536 ? 20.141 -0.340 -7.040 1.00 73.25 536 LEU A CA 1
ATOM 4241 C C . LEU A 1 536 ? 21.593 -0.107 -7.483 1.00 73.25 536 LEU A C 1
ATOM 4243 O O . LEU A 1 536 ? 21.817 0.390 -8.584 1.00 73.25 536 LEU A O 1
ATOM 4247 N N . PHE A 1 537 ? 22.581 -0.422 -6.636 1.00 61.97 537 PHE A N 1
ATOM 4248 C CA . PHE A 1 537 ? 23.995 -0.220 -6.960 1.00 61.97 537 PHE A CA 1
ATOM 4249 C C . PHE A 1 537 ? 24.580 -1.405 -7.735 1.00 61.97 537 PHE A C 1
ATOM 4251 O O . PHE A 1 537 ? 25.505 -1.218 -8.527 1.00 61.97 537 PHE A O 1
ATOM 4258 N N . GLY A 1 538 ? 24.041 -2.608 -7.524 1.00 60.69 538 GLY A N 1
ATOM 4259 C CA . GLY A 1 538 ? 24.362 -3.804 -8.299 1.00 60.69 538 GLY A CA 1
ATOM 4260 C C . GLY A 1 538 ? 23.314 -4.105 -9.372 1.00 60.69 538 GLY A C 1
ATOM 4261 O O . GLY A 1 538 ? 22.115 -4.082 -9.105 1.00 60.69 538 GLY A O 1
ATOM 4262 N N . ASP A 1 539 ? 23.750 -4.491 -10.573 1.00 75.62 539 ASP A N 1
ATOM 4263 C CA . ASP A 1 539 ? 22.860 -4.988 -11.638 1.00 75.62 539 ASP A CA 1
ATOM 4264 C C . ASP A 1 539 ? 22.523 -6.478 -11.427 1.00 75.62 539 ASP A C 1
ATOM 4266 O O . ASP A 1 539 ? 22.750 -7.341 -12.272 1.00 75.62 539 ASP A O 1
ATOM 4270 N N . HIS A 1 540 ? 22.087 -6.809 -10.212 1.00 80.88 540 HIS A N 1
ATOM 4271 C CA . HIS A 1 540 ? 21.923 -8.191 -9.741 1.00 80.88 540 HIS A CA 1
ATOM 4272 C C . HIS A 1 540 ? 20.495 -8.504 -9.291 1.00 80.88 540 HIS A C 1
ATOM 4274 O O . HIS A 1 540 ? 20.191 -9.652 -8.975 1.00 80.88 540 HIS A O 1
ATOM 4280 N N . GLY A 1 541 ? 19.622 -7.493 -9.250 1.00 88.38 541 GLY A N 1
ATOM 4281 C CA . GLY A 1 541 ? 18.216 -7.659 -8.889 1.00 88.38 541 GLY A CA 1
ATOM 4282 C C . GLY A 1 541 ? 17.990 -8.091 -7.443 1.00 88.38 541 GLY A C 1
ATOM 4283 O O . GLY A 1 541 ? 17.039 -8.817 -7.181 1.00 88.38 541 GLY A O 1
ATOM 4284 N N . LEU A 1 542 ? 18.871 -7.688 -6.522 1.00 91.81 542 LEU A N 1
ATOM 4285 C CA . LEU A 1 542 ? 18.799 -8.045 -5.105 1.00 91.81 542 LEU A CA 1
ATOM 4286 C C . LEU A 1 542 ? 17.933 -7.059 -4.311 1.00 91.81 542 LEU A C 1
ATOM 4288 O O . LEU A 1 542 ? 17.779 -5.889 -4.670 1.00 91.81 542 LEU A O 1
ATOM 4292 N N . LEU A 1 543 ? 17.428 -7.519 -3.169 1.00 92.88 543 LEU A N 1
ATOM 4293 C CA . LEU A 1 543 ? 16.955 -6.652 -2.095 1.00 92.88 543 LEU A CA 1
ATOM 4294 C C . LEU A 1 543 ? 18.131 -6.225 -1.209 1.00 92.88 543 LEU A C 1
ATOM 4296 O O . LEU A 1 543 ? 19.055 -7.011 -0.965 1.00 92.88 543 LEU A O 1
ATOM 4300 N N . ARG A 1 544 ? 18.066 -4.997 -0.687 1.00 87.62 544 ARG A N 1
ATOM 4301 C CA . ARG A 1 544 ? 19.041 -4.447 0.263 1.00 87.62 544 ARG A CA 1
ATOM 4302 C C . ARG A 1 544 ? 19.079 -5.260 1.549 1.00 87.62 544 ARG A C 1
ATOM 4304 O O . ARG A 1 544 ? 18.072 -5.789 2.008 1.00 87.62 544 ARG A O 1
ATOM 4311 N N . PHE A 1 545 ? 20.253 -5.301 2.159 1.00 86.69 545 PHE A N 1
ATOM 4312 C CA . PHE A 1 545 ? 20.511 -5.901 3.462 1.00 86.69 545 PHE A CA 1
ATOM 4313 C C . PHE A 1 545 ? 21.672 -5.146 4.117 1.00 86.69 545 PHE A C 1
ATOM 4315 O O . PHE A 1 545 ? 22.556 -4.672 3.408 1.00 86.69 545 PHE A O 1
ATOM 4322 N N . ASP A 1 546 ? 21.686 -5.041 5.448 1.00 70.62 546 ASP A N 1
ATOM 4323 C CA . ASP A 1 546 ? 22.728 -4.271 6.152 1.00 70.62 546 ASP A CA 1
ATOM 4324 C C . ASP A 1 546 ? 23.750 -5.167 6.864 1.00 70.62 546 ASP A C 1
ATOM 4326 O O . ASP A 1 546 ? 24.954 -5.047 6.649 1.00 70.62 546 ASP A O 1
ATOM 4330 N N . ILE A 1 547 ? 23.299 -6.074 7.737 1.00 60.00 547 ILE A N 1
ATOM 4331 C CA . ILE A 1 547 ? 24.214 -6.825 8.607 1.00 60.00 547 ILE A CA 1
ATOM 4332 C C . ILE A 1 547 ? 24.657 -8.125 7.928 1.00 60.00 547 ILE A C 1
ATOM 4334 O O . ILE A 1 547 ? 23.876 -9.073 7.815 1.00 60.00 547 ILE A O 1
ATOM 4338 N N . VAL A 1 548 ? 25.941 -8.188 7.574 1.00 57.25 548 VAL A N 1
ATOM 4339 C CA . VAL A 1 548 ? 26.683 -9.422 7.288 1.00 57.25 548 VAL A CA 1
ATOM 4340 C C . VAL A 1 548 ? 27.813 -9.513 8.310 1.00 57.25 548 VAL A C 1
ATOM 4342 O O . VAL A 1 548 ? 28.730 -8.698 8.287 1.00 57.25 548 VAL A O 1
ATOM 4345 N N . SER A 1 549 ? 27.757 -10.478 9.231 1.00 53.38 549 SER A N 1
ATOM 4346 C CA . SER A 1 549 ? 28.984 -10.916 9.906 1.00 53.38 549 SER A CA 1
ATOM 4347 C C . SER A 1 549 ? 29.607 -12.035 9.074 1.00 53.38 549 SER A C 1
ATOM 4349 O O . SER A 1 549 ? 28.889 -12.743 8.369 1.00 53.38 549 SER A O 1
ATOM 4351 N N . GLU A 1 550 ? 30.918 -12.250 9.188 1.00 52.44 550 GLU A N 1
ATOM 4352 C CA . GLU A 1 550 ? 31.637 -13.322 8.473 1.00 52.44 550 GLU A CA 1
ATOM 4353 C C . GLU A 1 550 ? 31.047 -14.732 8.707 1.00 52.44 550 GLU A C 1
ATOM 4355 O O . GLU A 1 550 ? 31.345 -15.666 7.966 1.00 52.44 550 GLU A O 1
ATOM 4360 N N . THR A 1 551 ? 30.178 -14.896 9.712 1.00 57.94 551 THR A N 1
ATOM 4361 C CA . THR A 1 551 ? 29.517 -16.157 10.080 1.00 57.94 551 THR A CA 1
ATOM 4362 C C . THR A 1 551 ? 27.982 -16.112 10.019 1.00 57.94 551 THR A C 1
ATOM 4364 O O . THR A 1 551 ? 27.340 -17.124 10.312 1.00 57.94 551 THR A O 1
ATOM 4367 N N . GLN A 1 552 ? 27.357 -14.984 9.648 1.00 66.69 552 GLN A N 1
ATOM 4368 C CA . GLN A 1 552 ? 25.899 -14.798 9.722 1.00 66.69 552 GLN A CA 1
ATOM 4369 C C . GLN A 1 552 ? 25.253 -14.478 8.368 1.00 66.69 552 GLN A C 1
ATOM 4371 O O . GLN A 1 552 ? 25.767 -13.716 7.556 1.00 66.69 552 GLN A O 1
ATOM 4376 N N . LYS A 1 553 ? 24.063 -15.055 8.151 1.00 82.00 553 LYS A N 1
ATOM 4377 C CA . LYS A 1 553 ? 23.189 -14.766 7.001 1.00 82.00 553 LYS A CA 1
ATOM 4378 C C . LYS A 1 553 ? 22.641 -13.329 7.078 1.00 82.00 553 LYS A C 1
ATOM 4380 O O . LYS A 1 553 ? 22.394 -12.864 8.191 1.00 82.00 553 LYS A O 1
ATOM 4385 N N . PRO A 1 554 ? 22.340 -12.680 5.936 1.00 84.12 554 PRO A N 1
ATOM 4386 C CA . PRO A 1 554 ? 21.927 -11.277 5.900 1.00 84.12 554 PRO A CA 1
ATOM 4387 C C . PRO A 1 554 ? 20.648 -11.019 6.704 1.00 84.12 554 PRO A C 1
ATOM 4389 O O . PRO A 1 554 ? 19.762 -11.878 6.768 1.00 84.12 554 PRO A O 1
ATOM 4392 N N . TYR A 1 555 ? 20.557 -9.843 7.317 1.00 87.25 555 TYR A N 1
ATOM 4393 C CA . TYR A 1 555 ? 19.331 -9.315 7.921 1.00 87.25 555 TYR A CA 1
ATOM 4394 C C . TYR A 1 555 ? 18.692 -8.265 7.012 1.00 87.25 555 TYR A C 1
ATOM 4396 O O . TYR A 1 555 ? 19.340 -7.759 6.096 1.00 87.25 555 TYR A O 1
ATOM 4404 N N . LEU A 1 556 ? 17.432 -7.927 7.289 1.00 88.19 556 LEU A N 1
ATOM 4405 C CA . LEU A 1 556 ? 16.787 -6.761 6.687 1.00 88.19 556 LEU A CA 1
ATOM 4406 C C . LEU A 1 556 ? 17.635 -5.495 6.917 1.00 88.19 556 LEU A C 1
ATOM 4408 O O . LEU A 1 556 ? 18.388 -5.433 7.897 1.00 88.19 556 LEU A O 1
ATOM 4412 N N . PRO A 1 557 ? 17.547 -4.500 6.022 1.00 84.75 557 PRO A N 1
ATOM 4413 C CA . PRO A 1 557 ? 18.189 -3.215 6.240 1.00 84.75 557 PRO A CA 1
ATOM 4414 C C . PRO A 1 557 ? 17.520 -2.485 7.410 1.00 84.75 557 PRO A C 1
ATOM 4416 O O . PRO A 1 557 ? 16.357 -2.735 7.731 1.00 84.75 557 PRO A O 1
ATOM 4419 N N . PHE A 1 558 ? 18.241 -1.584 8.063 1.00 79.56 558 PHE A N 1
ATOM 4420 C CA . PHE A 1 558 ? 17.673 -0.692 9.058 1.00 79.56 558 PHE A CA 1
ATOM 4421 C C . PHE A 1 558 ? 16.882 0.424 8.391 1.00 79.56 558 PHE A C 1
ATOM 4423 O O . PHE A 1 558 ? 17.284 0.992 7.372 1.00 79.56 558 PHE A O 1
ATOM 4430 N N . GLU A 1 559 ? 15.776 0.780 9.030 1.00 71.88 559 GLU A N 1
ATOM 4431 C CA . GLU A 1 559 ? 15.046 1.993 8.711 1.00 71.88 559 GLU A CA 1
ATOM 4432 C C . GLU A 1 559 ? 15.917 3.214 9.045 1.00 71.88 559 GLU A C 1
ATOM 4434 O O . GLU A 1 559 ? 16.398 3.358 10.176 1.00 71.88 559 GLU A O 1
ATOM 4439 N N . ARG A 1 560 ? 16.130 4.098 8.064 1.00 60.41 560 ARG A N 1
ATOM 4440 C CA . ARG A 1 560 ? 17.018 5.266 8.209 1.00 60.41 560 ARG A CA 1
ATOM 4441 C C . ARG A 1 560 ? 16.403 6.331 9.115 1.00 60.41 560 ARG A C 1
ATOM 4443 O O . ARG A 1 560 ? 17.136 7.054 9.787 1.00 60.41 560 ARG A O 1
ATOM 4450 N N . GLU A 1 561 ? 15.075 6.381 9.174 1.00 55.81 561 GLU A N 1
ATOM 4451 C CA . GLU A 1 561 ? 14.306 7.376 9.929 1.00 55.81 561 GLU A CA 1
ATOM 4452 C C . GLU A 1 561 ? 13.559 6.778 11.133 1.00 55.81 561 GLU A C 1
ATOM 4454 O O . GLU A 1 561 ? 12.546 7.323 11.567 1.00 55.81 561 GLU A O 1
ATOM 4459 N N . SER A 1 562 ? 14.020 5.646 11.689 1.00 51.47 562 SER A N 1
ATOM 4460 C CA . SER A 1 562 ? 13.172 4.864 12.599 1.00 51.47 562 SER A CA 1
ATOM 4461 C C . SER A 1 562 ? 12.683 5.677 13.804 1.00 51.47 562 SER A C 1
ATOM 4463 O O . SER A 1 562 ? 13.487 6.129 14.639 1.00 51.47 562 SER A O 1
ATOM 4465 N N . SER A 1 563 ? 11.358 5.733 13.972 1.00 50.62 563 SER A N 1
ATOM 4466 C CA . SER A 1 563 ? 10.765 5.893 15.289 1.00 50.62 563 SER A CA 1
ATOM 4467 C C . SER A 1 563 ? 11.283 4.794 16.196 1.00 50.62 563 SER A C 1
ATOM 4469 O O . SER A 1 563 ? 11.074 3.604 16.015 1.00 50.62 563 SER A O 1
ATOM 4471 N N . MET A 1 564 ? 12.084 5.226 17.147 1.00 51.69 564 MET A N 1
ATOM 4472 C CA . MET A 1 564 ? 12.074 4.953 18.572 1.00 51.69 564 MET A CA 1
ATOM 4473 C C . MET A 1 564 ? 11.160 3.851 19.219 1.00 51.69 564 MET A C 1
ATOM 4475 O O . MET A 1 564 ? 11.268 3.713 20.438 1.00 51.69 564 MET A O 1
ATOM 4479 N N . GLU A 1 565 ? 10.321 3.075 18.512 1.00 61.84 565 GLU A N 1
ATOM 4480 C CA . GLU A 1 565 ? 9.533 1.928 19.018 1.00 61.84 565 GLU A CA 1
ATOM 4481 C C . GLU A 1 565 ? 10.392 0.673 19.265 1.00 61.84 565 GLU A C 1
ATOM 4483 O O . GLU A 1 565 ? 10.258 0.034 20.308 1.00 61.84 565 GLU A O 1
ATOM 4488 N N . CYS A 1 566 ? 11.356 0.356 18.390 1.00 69.00 566 CYS A N 1
ATOM 4489 C CA . CYS A 1 566 ? 12.278 -0.771 18.616 1.00 69.00 566 CYS A CA 1
ATOM 4490 C C . CYS A 1 566 ? 13.330 -0.481 19.710 1.00 69.00 566 CYS A C 1
ATOM 4492 O O . CYS A 1 566 ? 13.962 -1.396 20.243 1.00 69.00 566 CYS A O 1
ATOM 4494 N N . ARG A 1 567 ? 13.494 0.794 20.103 1.00 63.22 567 ARG A N 1
ATOM 4495 C CA . ARG A 1 567 ? 14.430 1.246 21.147 1.00 63.22 567 ARG A CA 1
ATOM 4496 C C . ARG A 1 567 ? 13.706 1.451 22.480 1.00 63.22 567 ARG A C 1
ATOM 4498 O O . ARG A 1 567 ? 13.096 2.492 22.718 1.00 63.22 567 ARG A O 1
ATOM 4505 N N . ARG A 1 568 ? 13.826 0.474 23.387 1.00 53.88 568 ARG A N 1
ATOM 4506 C CA . ARG A 1 568 ? 13.148 0.484 24.701 1.00 53.88 568 ARG A CA 1
ATOM 4507 C C . ARG A 1 568 ? 13.584 1.597 25.667 1.00 53.88 568 ARG A C 1
ATOM 4509 O O . ARG A 1 568 ? 12.776 1.970 26.507 1.00 53.88 568 ARG A O 1
ATOM 4516 N N . ASN A 1 569 ? 14.815 2.117 25.593 1.00 53.81 569 ASN A N 1
ATOM 4517 C CA . ASN A 1 569 ? 15.326 3.090 26.570 1.00 53.81 569 ASN A CA 1
ATOM 4518 C C . ASN A 1 569 ? 16.168 4.190 25.901 1.00 53.81 569 ASN A C 1
ATOM 4520 O O . ASN A 1 569 ? 17.026 3.887 25.074 1.00 53.81 569 ASN A O 1
ATOM 4524 N N . ARG A 1 570 ? 15.929 5.466 26.246 1.00 52.22 570 ARG A N 1
ATOM 4525 C CA . ARG A 1 570 ? 16.684 6.610 25.687 1.00 52.22 570 ARG A CA 1
ATOM 4526 C C . ARG A 1 570 ? 18.065 6.787 26.332 1.00 52.22 570 ARG A C 1
ATOM 4528 O O . ARG A 1 570 ? 18.926 7.417 25.732 1.00 52.22 570 ARG A O 1
ATOM 4535 N N . SER A 1 571 ? 18.282 6.213 27.515 1.00 56.72 571 SER A N 1
ATOM 4536 C CA . SER A 1 571 ? 19.410 6.523 28.408 1.00 56.72 571 SER A CA 1
ATOM 4537 C C . SER A 1 571 ? 20.612 5.561 28.319 1.00 56.72 571 SER A C 1
ATOM 4539 O O . SER A 1 571 ? 21.339 5.456 29.295 1.00 56.72 571 SER A O 1
ATOM 4541 N N . HIS A 1 572 ? 20.838 4.915 27.164 1.00 53.53 572 HIS A N 1
ATOM 4542 C CA . HIS A 1 572 ? 21.877 3.902 26.844 1.00 53.53 572 HIS A CA 1
ATOM 4543 C C . HIS A 1 572 ? 21.492 2.417 27.046 1.00 53.53 572 HIS A C 1
ATOM 4545 O O . HIS A 1 572 ? 21.070 2.021 28.125 1.00 53.53 572 HIS A O 1
ATOM 4551 N N . GLU A 1 573 ? 21.619 1.629 25.954 1.00 51.62 573 GLU A N 1
ATOM 4552 C CA . GLU A 1 573 ? 22.298 0.305 25.838 1.00 51.62 573 GLU A CA 1
ATOM 4553 C C . GLU A 1 573 ? 21.843 -0.555 24.636 1.00 51.62 573 GLU A C 1
ATOM 4555 O O . GLU A 1 573 ? 22.545 -1.498 24.282 1.00 51.62 573 GLU A O 1
ATOM 4560 N N . ASN A 1 574 ? 20.746 -0.232 23.931 1.00 52.53 574 ASN A N 1
ATOM 4561 C CA . ASN A 1 574 ? 20.360 -0.982 22.722 1.00 52.53 574 ASN A CA 1
ATOM 4562 C C . ASN A 1 574 ? 20.338 -0.092 21.458 1.00 52.53 574 ASN A C 1
ATOM 4564 O O . ASN A 1 574 ? 19.374 0.652 21.258 1.00 52.53 574 ASN A O 1
ATOM 4568 N N . PRO A 1 575 ? 21.388 -0.126 20.611 1.00 60.16 575 PRO A N 1
ATOM 4569 C CA . PRO A 1 575 ? 21.527 0.753 19.444 1.00 60.16 575 PRO A CA 1
ATOM 4570 C C . PRO A 1 575 ? 20.679 0.322 18.233 1.00 60.16 575 PRO A C 1
ATOM 4572 O O . PRO A 1 575 ? 20.597 1.060 17.249 1.00 60.16 575 PRO A O 1
ATOM 4575 N N . ILE A 1 576 ? 20.051 -0.855 18.291 1.00 70.31 576 ILE A N 1
ATOM 4576 C CA . ILE A 1 576 ? 19.398 -1.498 17.147 1.00 70.31 576 ILE A CA 1
ATOM 4577 C C . ILE A 1 576 ? 18.117 -0.729 16.774 1.00 70.31 576 ILE A C 1
ATOM 4579 O O . ILE A 1 576 ? 17.215 -0.557 17.596 1.00 70.31 576 ILE A O 1
ATOM 4583 N N . GLY A 1 577 ? 18.076 -0.198 15.548 1.00 74.19 577 GLY A N 1
ATOM 4584 C CA . GLY A 1 577 ? 16.893 0.449 14.969 1.00 74.19 577 GLY A CA 1
ATOM 4585 C C . GLY A 1 577 ? 15.851 -0.571 14.508 1.00 74.19 577 GLY A C 1
ATOM 4586 O O . GLY A 1 577 ? 16.114 -1.772 14.506 1.00 74.19 577 GLY A O 1
ATOM 4587 N N . CYS A 1 578 ? 14.669 -0.100 14.113 1.00 79.31 578 CYS A N 1
ATOM 4588 C CA . CYS A 1 578 ? 13.713 -0.974 13.434 1.00 79.31 578 CYS A CA 1
ATOM 4589 C C . CYS A 1 578 ? 14.236 -1.379 12.049 1.00 79.31 578 CYS A C 1
ATOM 4591 O O . CYS A 1 578 ? 14.990 -0.638 11.416 1.00 79.31 578 CYS A O 1
ATOM 4593 N N . PHE A 1 579 ? 13.825 -2.552 11.584 1.00 84.06 579 PHE A N 1
ATOM 4594 C CA . PHE A 1 579 ? 14.124 -3.044 10.247 1.00 84.06 579 PHE A CA 1
ATOM 4595 C C . PHE A 1 579 ? 13.136 -2.493 9.219 1.00 84.06 579 PHE A C 1
ATOM 4597 O O . PHE A 1 579 ? 11.948 -2.356 9.506 1.00 84.06 579 PHE A O 1
ATOM 4604 N N . LEU A 1 580 ? 13.627 -2.222 8.018 1.00 84.50 580 LEU A N 1
ATOM 4605 C CA . LEU A 1 580 ? 12.842 -1.820 6.861 1.00 84.50 580 LEU A CA 1
ATOM 4606 C C . LEU A 1 580 ? 12.406 -3.072 6.077 1.00 84.50 580 LEU A C 1
ATOM 4608 O O . LEU A 1 580 ? 13.209 -3.967 5.811 1.00 84.50 580 LEU A O 1
ATOM 4612 N N . ALA A 1 581 ? 11.124 -3.131 5.722 1.00 88.69 581 ALA A N 1
ATOM 4613 C CA . ALA A 1 581 ? 10.497 -4.186 4.926 1.00 88.69 581 ALA A CA 1
ATOM 4614 C C . ALA A 1 581 ? 9.323 -3.596 4.119 1.00 88.69 581 ALA A C 1
ATOM 4616 O O . ALA A 1 581 ? 8.930 -2.457 4.361 1.00 88.69 581 ALA A O 1
ATOM 4617 N N . GLY A 1 582 ? 8.748 -4.375 3.194 1.00 86.81 582 GLY A N 1
ATOM 4618 C CA . GLY A 1 582 ? 7.571 -3.962 2.413 1.00 86.81 582 GLY A CA 1
ATOM 4619 C C . GLY A 1 582 ? 6.339 -3.617 3.255 1.00 86.81 582 GLY A C 1
ATOM 4620 O O . GLY A 1 582 ? 5.583 -2.719 2.899 1.00 86.81 582 GLY A O 1
ATOM 4621 N N . ASP A 1 583 ? 6.179 -4.274 4.405 1.00 88.00 583 ASP A N 1
ATOM 4622 C CA . ASP A 1 583 ? 5.214 -3.905 5.441 1.00 88.00 583 ASP A CA 1
ATOM 4623 C C . ASP A 1 583 ? 5.951 -3.436 6.704 1.00 88.00 583 ASP A C 1
ATOM 4625 O O . ASP A 1 583 ? 6.783 -4.147 7.276 1.00 88.00 583 ASP A O 1
ATOM 4629 N N . TYR A 1 584 ? 5.626 -2.232 7.178 1.00 77.00 584 TYR A N 1
ATOM 4630 C CA . TYR A 1 584 ? 6.339 -1.625 8.305 1.00 77.00 584 TYR A CA 1
ATOM 4631 C C . TYR A 1 584 ? 6.097 -2.352 9.639 1.00 77.00 584 TYR A C 1
ATOM 4633 O O . TYR A 1 584 ? 6.887 -2.211 10.580 1.00 77.00 584 TYR A O 1
ATOM 4641 N N . ARG A 1 585 ? 5.011 -3.134 9.753 1.00 87.25 585 ARG A N 1
ATOM 4642 C CA . ARG A 1 585 ? 4.681 -3.888 10.970 1.00 87.25 585 ARG A CA 1
ATOM 4643 C C . ARG A 1 585 ? 5.565 -5.125 11.115 1.00 87.25 585 ARG A C 1
ATOM 4645 O O . ARG A 1 585 ? 5.439 -5.819 12.118 1.00 87.25 585 ARG A O 1
ATOM 4652 N N . ALA A 1 586 ? 6.514 -5.369 10.205 1.00 89.25 586 ALA A N 1
ATOM 4653 C CA . ALA A 1 586 ? 7.531 -6.415 10.327 1.00 89.25 586 ALA A CA 1
ATOM 4654 C C . ALA A 1 586 ? 8.220 -6.454 11.708 1.00 89.25 586 ALA A C 1
ATOM 4656 O O . ALA A 1 586 ? 8.640 -7.516 12.159 1.00 89.25 586 ALA A O 1
ATOM 4657 N N . ASN A 1 587 ? 8.303 -5.312 12.399 1.00 87.62 587 ASN A N 1
ATOM 4658 C CA . ASN A 1 587 ? 8.937 -5.164 13.711 1.00 87.62 587 ASN A CA 1
ATOM 4659 C C . ASN A 1 587 ? 8.002 -5.378 14.916 1.00 87.62 587 ASN A C 1
ATOM 4661 O O . ASN A 1 587 ? 8.472 -5.305 16.050 1.00 87.62 587 ASN A O 1
ATOM 4665 N N . GLU A 1 588 ? 6.704 -5.637 14.710 1.00 85.88 588 GLU A N 1
ATOM 4666 C CA . GLU A 1 588 ? 5.709 -5.755 15.792 1.00 85.88 588 GLU A CA 1
ATOM 4667 C C . GLU A 1 588 ? 6.102 -6.830 16.816 1.00 85.88 588 GLU A C 1
ATOM 4669 O O . GLU A 1 588 ? 5.920 -6.672 18.024 1.00 85.88 588 GLU A O 1
ATOM 4674 N N . GLN A 1 589 ? 6.669 -7.936 16.330 1.00 89.69 589 GLN A N 1
ATOM 4675 C CA . GLN A 1 589 ? 7.161 -9.024 17.161 1.00 89.69 589 GLN A CA 1
ATOM 4676 C C . GLN A 1 589 ? 8.224 -9.853 16.427 1.00 89.69 589 GLN A C 1
ATOM 4678 O O . GLN A 1 589 ? 8.269 -9.913 15.198 1.00 89.69 589 GLN A O 1
ATOM 4683 N N . LEU A 1 590 ? 9.094 -10.511 17.196 1.00 90.19 590 LEU A N 1
ATOM 4684 C CA . LEU A 1 590 ? 10.323 -11.120 16.682 1.00 90.19 590 LEU A CA 1
ATOM 4685 C C . LEU A 1 590 ? 10.095 -12.227 15.640 1.00 90.19 590 LEU A C 1
ATOM 4687 O O . LEU A 1 590 ? 10.835 -12.311 14.667 1.00 90.19 590 LEU A O 1
ATOM 4691 N N . ALA A 1 591 ? 9.089 -13.079 15.817 1.00 94.69 591 ALA A N 1
ATOM 4692 C CA . ALA A 1 591 ? 8.806 -14.159 14.878 1.00 94.69 591 ALA A CA 1
ATOM 4693 C C . ALA A 1 591 ? 8.261 -13.639 13.535 1.00 94.69 591 ALA A C 1
ATOM 4695 O O . ALA A 1 591 ? 8.555 -14.241 12.504 1.00 94.69 591 ALA A O 1
ATOM 4696 N N . LEU A 1 592 ? 7.555 -12.501 13.514 1.00 94.94 592 LEU A N 1
ATOM 4697 C CA . LEU A 1 592 ? 7.167 -11.826 12.271 1.00 94.94 592 LEU A CA 1
ATOM 4698 C C . LEU A 1 592 ? 8.402 -11.266 11.567 1.00 94.94 592 LEU A C 1
ATOM 4700 O O . LEU A 1 592 ? 8.616 -11.552 10.391 1.00 94.94 592 LEU A O 1
ATOM 4704 N N . LEU A 1 593 ? 9.276 -10.582 12.304 1.00 92.31 593 LEU A N 1
ATOM 4705 C CA . LEU A 1 593 ? 10.543 -10.087 11.772 1.00 92.31 593 LEU A CA 1
ATOM 4706 C C . LEU A 1 593 ? 11.399 -11.216 11.171 1.00 92.31 593 LEU A C 1
ATOM 4708 O O . LEU A 1 593 ? 12.007 -11.054 10.108 1.00 92.31 593 LEU A O 1
ATOM 4712 N N . CYS A 1 594 ? 11.419 -12.389 11.814 1.00 94.81 594 CYS A N 1
ATOM 4713 C CA . CYS A 1 594 ? 12.075 -13.578 11.276 1.00 94.81 594 CYS A CA 1
ATOM 4714 C C . CYS A 1 594 ? 11.463 -14.039 9.944 1.00 94.81 594 CYS A C 1
ATOM 4716 O O . CYS A 1 594 ? 12.222 -14.449 9.067 1.00 94.81 594 CYS A O 1
ATOM 4718 N N . MET A 1 595 ? 10.139 -13.950 9.763 1.00 97.44 595 MET A N 1
ATOM 4719 C CA . MET A 1 595 ? 9.488 -14.264 8.482 1.00 97.44 595 MET A CA 1
ATOM 4720 C C . MET A 1 595 ? 9.915 -13.299 7.377 1.00 97.44 595 MET A C 1
ATOM 4722 O O . MET A 1 595 ? 10.333 -13.753 6.314 1.00 97.44 595 MET A O 1
ATOM 4726 N N . HIS A 1 596 ? 9.889 -11.985 7.626 1.00 96.81 596 HIS A N 1
ATOM 4727 C CA . HIS A 1 596 ? 10.352 -11.006 6.632 1.00 96.81 596 HIS A CA 1
ATOM 4728 C C . HIS A 1 596 ? 11.839 -11.211 6.295 1.00 96.81 596 HIS A C 1
ATOM 4730 O O . HIS A 1 596 ? 12.225 -11.196 5.128 1.00 96.81 596 HIS A O 1
ATOM 4736 N N . THR A 1 597 ? 12.673 -11.507 7.298 1.00 95.38 597 THR A N 1
ATOM 4737 C CA . THR A 1 597 ? 14.097 -11.816 7.089 1.00 95.38 597 THR A CA 1
ATOM 4738 C C . THR A 1 597 ? 14.297 -13.098 6.271 1.00 95.38 597 THR A C 1
ATOM 4740 O O . THR A 1 597 ? 15.206 -13.172 5.444 1.00 95.38 597 THR A O 1
ATOM 4743 N N . LEU A 1 598 ? 13.470 -14.126 6.484 1.00 97.12 598 LEU A N 1
ATOM 4744 C CA . LEU A 1 598 ? 13.516 -15.364 5.703 1.00 97.12 598 LEU A CA 1
ATOM 4745 C C . LEU A 1 598 ? 13.197 -15.097 4.229 1.00 97.12 598 LEU A C 1
ATOM 4747 O O . LEU A 1 598 ? 13.917 -15.584 3.361 1.00 97.12 598 LEU A O 1
ATOM 4751 N N . TRP A 1 599 ? 12.170 -14.298 3.952 1.00 98.06 599 TRP A N 1
ATOM 4752 C CA . TRP A 1 599 ? 11.760 -13.984 2.586 1.00 98.06 599 TRP A CA 1
ATOM 4753 C C . TRP A 1 599 ? 12.732 -13.063 1.849 1.00 98.06 599 TRP A C 1
ATOM 4755 O O . TRP A 1 599 ? 12.989 -13.291 0.669 1.00 98.06 599 TRP A O 1
ATOM 4765 N N . LEU A 1 600 ? 13.363 -12.114 2.547 1.00 96.44 600 LEU A N 1
ATOM 4766 C CA . LEU A 1 600 ? 14.513 -11.367 2.023 1.00 96.44 600 LEU A CA 1
ATOM 4767 C C . LEU A 1 600 ? 15.629 -12.319 1.569 1.00 96.44 600 LEU A C 1
ATOM 4769 O O . LEU A 1 600 ? 16.146 -12.221 0.456 1.00 96.44 600 LEU A O 1
ATOM 4773 N N . ARG A 1 601 ? 16.008 -13.259 2.445 1.00 95.81 601 ARG A N 1
ATOM 4774 C CA . ARG A 1 601 ? 17.065 -14.238 2.156 1.00 95.81 601 ARG A CA 1
ATOM 4775 C C . ARG A 1 601 ? 16.700 -15.113 0.967 1.00 95.81 601 ARG A C 1
ATOM 4777 O O . ARG A 1 601 ? 17.567 -15.388 0.143 1.00 95.81 601 ARG A O 1
ATOM 4784 N N . GLU A 1 602 ? 15.448 -15.550 0.886 1.00 98.12 602 GLU A N 1
ATOM 4785 C CA . GLU A 1 602 ? 14.984 -16.396 -0.209 1.00 98.12 602 GLU A CA 1
ATOM 4786 C C . GLU A 1 602 ? 14.949 -15.643 -1.539 1.00 98.12 602 GLU A C 1
ATOM 4788 O O . GLU A 1 602 ? 15.415 -16.186 -2.540 1.00 98.12 602 GLU A O 1
ATOM 4793 N N . HIS A 1 603 ? 14.519 -14.376 -1.545 1.00 98.25 603 HIS A N 1
ATOM 4794 C CA . HIS A 1 603 ? 14.640 -13.514 -2.717 1.00 98.25 603 HIS A CA 1
ATOM 4795 C C . HIS A 1 603 ? 16.096 -13.450 -3.190 1.00 98.25 603 HIS A C 1
ATOM 4797 O O . HIS A 1 603 ? 16.399 -13.855 -4.309 1.00 98.25 603 HIS A O 1
ATOM 4803 N N . ASN A 1 604 ? 17.025 -13.029 -2.326 1.00 96.06 604 ASN A N 1
ATOM 4804 C CA . ASN A 1 604 ? 18.425 -12.855 -2.724 1.00 96.06 604 ASN A CA 1
ATOM 4805 C C . ASN A 1 604 ? 19.077 -14.180 -3.149 1.00 96.06 604 ASN A C 1
ATOM 4807 O O . ASN A 1 604 ? 19.896 -14.196 -4.069 1.00 96.06 604 ASN A O 1
ATOM 4811 N N . ARG A 1 605 ? 18.685 -15.308 -2.542 1.00 97.00 605 ARG A N 1
ATOM 4812 C CA . ARG A 1 605 ? 19.136 -16.643 -2.956 1.00 97.00 605 ARG A CA 1
ATOM 4813 C C . ARG A 1 605 ? 18.665 -16.985 -4.373 1.00 97.00 605 ARG A C 1
ATOM 4815 O O . ARG A 1 605 ? 19.458 -17.492 -5.165 1.00 97.00 605 ARG A O 1
ATOM 4822 N N . ILE A 1 606 ? 17.394 -16.737 -4.687 1.00 98.38 606 ILE A N 1
ATOM 4823 C CA . ILE A 1 606 ? 16.817 -17.009 -6.011 1.00 98.38 606 ILE A CA 1
ATOM 4824 C C . ILE A 1 606 ? 17.403 -16.061 -7.059 1.00 98.38 606 ILE A C 1
ATOM 4826 O O . ILE A 1 606 ? 17.854 -16.542 -8.095 1.00 98.38 606 ILE A O 1
ATOM 4830 N N . ALA A 1 607 ? 17.467 -14.759 -6.777 1.00 97.06 607 ALA A N 1
ATOM 4831 C CA . ALA A 1 607 ? 18.033 -13.751 -7.671 1.00 97.06 607 ALA A CA 1
ATOM 4832 C C . ALA A 1 607 ? 19.489 -14.076 -8.039 1.00 97.06 607 ALA A C 1
ATOM 4834 O O . ALA A 1 607 ? 19.837 -14.119 -9.218 1.00 97.06 607 ALA A O 1
ATOM 4835 N N . THR A 1 608 ? 20.311 -14.447 -7.047 1.00 95.56 608 THR A N 1
ATOM 4836 C CA . THR A 1 608 ? 21.686 -14.924 -7.283 1.00 95.56 608 THR A CA 1
ATOM 4837 C C . THR A 1 608 ? 21.703 -16.133 -8.219 1.00 95.56 608 THR A C 1
ATOM 4839 O O . THR A 1 608 ? 22.499 -16.195 -9.154 1.00 95.56 608 THR A O 1
ATOM 4842 N N . LYS A 1 609 ? 20.784 -17.089 -8.024 1.00 98.06 609 LYS A N 1
ATOM 4843 C CA . LYS A 1 609 ? 20.719 -18.278 -8.877 1.00 98.06 609 LYS A CA 1
ATOM 4844 C C . LYS A 1 609 ? 20.224 -17.967 -10.292 1.00 98.06 609 LYS A C 1
ATOM 4846 O O . LYS A 1 609 ? 20.692 -18.588 -11.244 1.00 98.06 609 LYS A O 1
ATOM 4851 N N . PHE A 1 610 ? 19.307 -17.016 -10.450 1.00 97.56 610 PHE A N 1
ATOM 4852 C CA . PHE A 1 610 ? 18.881 -16.539 -11.762 1.00 97.56 610 PHE A CA 1
ATOM 4853 C C . PHE A 1 610 ? 19.998 -15.817 -12.499 1.00 97.56 610 PHE A C 1
ATOM 4855 O O . PHE A 1 610 ? 20.142 -16.067 -13.690 1.00 97.56 610 PHE A O 1
ATOM 4862 N N . LEU A 1 611 ? 20.823 -15.026 -11.813 1.00 91.25 611 LEU A N 1
ATOM 4863 C CA . LEU A 1 611 ? 22.006 -14.411 -12.411 1.00 91.25 611 LEU A CA 1
ATOM 4864 C C . LEU A 1 611 ? 23.008 -15.467 -12.914 1.00 91.25 611 LEU A C 1
ATOM 4866 O O . LEU A 1 611 ? 23.527 -15.344 -14.019 1.00 91.25 611 LEU A O 1
ATOM 4870 N N . GLU A 1 612 ? 23.241 -16.538 -12.145 1.00 94.94 612 GLU A N 1
ATOM 4871 C CA . GLU A 1 612 ? 24.117 -17.647 -12.563 1.00 94.94 612 GLU A CA 1
ATOM 4872 C C . GLU A 1 612 ? 23.599 -18.381 -13.811 1.00 94.94 612 GLU A C 1
ATOM 4874 O O . GLU A 1 612 ? 24.379 -18.746 -14.690 1.00 94.94 612 GLU A O 1
ATOM 4879 N N . ILE A 1 613 ? 22.289 -18.644 -13.874 1.00 97.25 613 ILE A N 1
ATOM 4880 C CA . ILE A 1 613 ? 21.666 -19.399 -14.974 1.00 97.25 613 ILE A CA 1
ATOM 4881 C C . ILE A 1 613 ? 21.466 -18.506 -16.207 1.00 97.25 613 ILE A C 1
ATOM 4883 O O . ILE A 1 613 ? 21.612 -18.965 -17.340 1.00 97.25 613 ILE A O 1
ATOM 4887 N N . ASN A 1 614 ? 21.151 -17.230 -15.991 1.00 95.38 614 ASN A N 1
ATOM 4888 C CA . ASN A 1 614 ? 20.829 -16.249 -17.018 1.00 95.38 614 ASN A CA 1
ATOM 4889 C C . ASN A 1 614 ? 21.732 -15.010 -16.885 1.00 95.38 614 ASN A C 1
ATOM 4891 O O . ASN A 1 614 ? 21.239 -13.922 -16.594 1.00 95.38 614 ASN A O 1
ATOM 4895 N N . PRO A 1 615 ? 23.038 -15.117 -17.189 1.00 90.38 615 PRO A N 1
ATOM 4896 C CA . PRO A 1 615 ? 23.982 -13.999 -17.050 1.00 90.38 615 PRO A CA 1
ATOM 4897 C C . PRO A 1 615 ? 23.727 -12.841 -18.031 1.00 90.38 615 PRO A C 1
ATOM 4899 O O . PRO A 1 615 ? 24.433 -11.841 -18.016 1.00 90.38 615 PRO A O 1
ATOM 4902 N N . HIS A 1 616 ? 22.757 -13.001 -18.934 1.00 90.12 616 HIS A N 1
ATOM 4903 C CA . HIS A 1 616 ? 22.328 -12.000 -19.906 1.00 90.12 616 HIS A CA 1
ATOM 4904 C C . HIS A 1 616 ? 21.112 -11.190 -19.432 1.00 90.12 616 HIS A C 1
ATOM 4906 O O . HIS A 1 616 ? 20.706 -10.270 -20.138 1.00 90.12 616 HIS A O 1
ATOM 4912 N N . TRP A 1 617 ? 20.488 -11.568 -18.311 1.00 90.75 617 TRP A N 1
ATOM 4913 C CA . TRP A 1 617 ? 19.399 -10.800 -17.714 1.00 90.75 617 TRP A CA 1
ATOM 4914 C C . TRP A 1 617 ? 19.968 -9.619 -16.936 1.00 90.75 617 TRP A C 1
ATOM 4916 O O . TRP A 1 617 ? 20.942 -9.777 -16.203 1.00 90.75 617 TRP A O 1
ATOM 4926 N N . ASP A 1 618 ? 19.338 -8.459 -17.095 1.00 87.19 618 ASP A N 1
ATOM 4927 C CA . ASP A 1 618 ? 19.605 -7.292 -16.260 1.00 87.19 618 ASP A CA 1
ATOM 4928 C C . ASP A 1 618 ? 18.989 -7.465 -14.860 1.00 87.19 618 ASP A C 1
ATOM 4930 O O . ASP A 1 618 ? 18.157 -8.349 -14.604 1.00 87.19 618 ASP A O 1
ATOM 4934 N N . GLY A 1 619 ? 19.397 -6.607 -13.931 1.00 80.69 619 GLY A N 1
ATOM 4935 C CA . GLY A 1 619 ? 18.946 -6.626 -12.547 1.00 80.69 619 GLY A CA 1
ATOM 4936 C C . GLY A 1 619 ? 17.441 -6.405 -12.403 1.00 80.69 619 GLY A C 1
ATOM 4937 O O . GLY A 1 619 ? 16.831 -6.978 -11.504 1.00 80.69 619 GLY A O 1
ATOM 4938 N N . GLU A 1 620 ? 16.809 -5.642 -13.300 1.00 88.31 620 GLU A N 1
ATOM 4939 C CA . GLU A 1 620 ? 15.349 -5.482 -13.311 1.00 88.31 620 GLU A CA 1
ATOM 4940 C C . GLU A 1 620 ? 14.647 -6.801 -13.650 1.00 88.31 620 GLU A C 1
ATOM 4942 O O . GLU A 1 620 ? 13.734 -7.220 -12.938 1.00 88.31 620 GLU A O 1
ATOM 4947 N N . THR A 1 621 ? 15.097 -7.501 -14.694 1.00 94.44 621 THR A N 1
ATOM 4948 C CA . THR A 1 621 ? 14.534 -8.798 -15.083 1.00 94.44 621 THR A CA 1
ATOM 4949 C C . THR A 1 621 ? 14.720 -9.827 -13.974 1.00 94.44 621 THR A C 1
ATOM 4951 O O . THR A 1 621 ? 13.770 -10.532 -13.628 1.00 94.44 621 THR A O 1
ATOM 4954 N N . ILE A 1 622 ? 15.915 -9.893 -13.378 1.00 95.75 622 ILE A N 1
ATOM 4955 C CA . ILE A 1 622 ? 16.206 -10.803 -12.262 1.00 95.75 622 ILE A CA 1
ATOM 4956 C C . ILE A 1 622 ? 15.307 -10.492 -11.062 1.00 95.75 622 ILE A C 1
ATOM 4958 O O . ILE A 1 622 ? 14.709 -11.413 -10.496 1.00 95.75 622 ILE A O 1
ATOM 4962 N N . TYR A 1 623 ? 15.166 -9.215 -10.701 1.00 96.12 623 TYR A N 1
ATOM 4963 C CA . TYR A 1 623 ? 14.305 -8.779 -9.606 1.00 96.12 623 TYR A CA 1
ATOM 4964 C C . TYR A 1 623 ? 12.847 -9.180 -9.847 1.00 96.12 623 TYR A C 1
ATOM 4966 O O . TYR A 1 623 ? 12.231 -9.806 -8.982 1.00 96.12 623 TYR A O 1
ATOM 4974 N N . GLN A 1 624 ? 12.293 -8.880 -11.026 1.00 97.00 624 GLN A N 1
ATOM 4975 C CA . GLN A 1 624 ? 10.884 -9.146 -11.321 1.00 97.00 624 GLN A CA 1
ATOM 4976 C C . GLN A 1 624 ? 10.569 -10.642 -11.437 1.00 97.00 624 GLN A C 1
ATOM 4978 O O . GLN A 1 624 ? 9.535 -11.088 -10.936 1.00 97.00 624 GLN A O 1
ATOM 4983 N N . GLU A 1 625 ? 11.450 -11.445 -12.042 1.00 98.06 625 GLU A N 1
ATOM 4984 C CA . GLU A 1 625 ? 11.267 -12.904 -12.086 1.00 98.06 625 GLU A CA 1
ATOM 4985 C C . GLU A 1 625 ? 11.365 -13.523 -10.690 1.00 98.06 625 GLU A C 1
ATOM 4987 O O . GLU A 1 625 ? 10.579 -14.408 -10.338 1.00 98.06 625 GLU A O 1
ATOM 4992 N N . THR A 1 626 ? 12.276 -13.019 -9.856 1.00 98.56 626 THR A N 1
ATOM 4993 C CA . THR A 1 626 ? 12.388 -13.444 -8.456 1.00 98.56 626 THR A CA 1
ATOM 4994 C C . THR A 1 626 ? 11.139 -13.059 -7.668 1.00 98.56 626 THR A C 1
ATOM 4996 O O . THR A 1 626 ? 10.543 -13.911 -7.009 1.00 98.56 626 THR A O 1
ATOM 4999 N N . ARG A 1 627 ? 10.683 -11.804 -7.781 1.00 98.25 627 ARG A N 1
ATOM 5000 C CA . ARG A 1 627 ? 9.450 -11.295 -7.160 1.00 98.25 627 ARG A CA 1
ATOM 5001 C C . ARG A 1 627 ? 8.238 -12.137 -7.549 1.00 98.25 627 ARG A C 1
ATOM 5003 O O . ARG A 1 627 ? 7.475 -12.552 -6.678 1.00 98.25 627 ARG A O 1
ATOM 5010 N N . LYS A 1 628 ? 8.097 -12.458 -8.836 1.00 98.31 628 LYS A N 1
ATOM 5011 C CA . LYS A 1 628 ? 7.037 -13.328 -9.359 1.00 98.31 628 LYS A CA 1
ATOM 5012 C C . LYS A 1 628 ? 7.079 -14.727 -8.741 1.00 98.31 628 LYS A C 1
ATOM 5014 O O . LYS A 1 628 ? 6.034 -15.236 -8.336 1.00 98.31 628 LYS A O 1
ATOM 5019 N N . LEU A 1 629 ? 8.259 -15.345 -8.663 1.00 98.38 629 LEU A N 1
ATOM 5020 C CA . LEU A 1 629 ? 8.413 -16.680 -8.084 1.00 98.38 629 LEU A CA 1
ATOM 5021 C C . LEU A 1 629 ? 8.096 -16.688 -6.582 1.00 98.38 629 LEU A C 1
ATOM 5023 O O . LEU A 1 629 ? 7.382 -17.572 -6.118 1.00 98.38 629 LEU A O 1
ATOM 5027 N N . ILE A 1 630 ? 8.558 -15.682 -5.839 1.00 98.62 630 ILE A N 1
ATOM 5028 C CA . ILE A 1 630 ? 8.250 -15.526 -4.412 1.00 98.62 630 ILE A CA 1
ATOM 5029 C C . ILE A 1 630 ? 6.742 -15.356 -4.194 1.00 98.62 630 ILE A C 1
ATOM 5031 O O . ILE A 1 630 ? 6.173 -16.075 -3.378 1.00 98.62 630 ILE A O 1
ATOM 5035 N N . GLY A 1 631 ? 6.069 -14.492 -4.963 1.00 98.25 631 GLY A N 1
ATOM 5036 C CA . GLY A 1 631 ? 4.609 -14.349 -4.889 1.00 98.25 631 GLY A CA 1
ATOM 5037 C C . GLY A 1 631 ? 3.875 -15.673 -5.141 1.00 98.25 631 GLY A C 1
ATOM 5038 O O . GLY A 1 631 ? 2.944 -16.020 -4.416 1.00 98.25 631 GLY A O 1
ATOM 5039 N N . ALA A 1 632 ? 4.343 -16.478 -6.101 1.00 98.62 632 ALA A N 1
ATOM 5040 C CA . ALA A 1 632 ? 3.802 -17.817 -6.337 1.00 98.62 632 ALA A CA 1
ATOM 5041 C C . ALA A 1 632 ? 4.050 -18.774 -5.155 1.00 98.62 632 ALA A C 1
ATOM 5043 O O . ALA A 1 632 ? 3.149 -19.521 -4.779 1.00 98.62 632 ALA A O 1
ATOM 5044 N N . MET A 1 633 ? 5.229 -18.734 -4.523 1.00 98.69 633 MET A N 1
ATOM 5045 C CA . MET A 1 633 ? 5.512 -19.525 -3.317 1.00 98.69 633 MET A CA 1
ATOM 5046 C C . MET A 1 633 ? 4.564 -19.166 -2.165 1.00 98.69 633 MET A C 1
ATOM 5048 O O . MET A 1 633 ? 4.042 -20.066 -1.507 1.00 98.69 633 MET A O 1
ATOM 5052 N N . LEU A 1 634 ? 4.298 -17.872 -1.944 1.00 98.56 634 LEU A N 1
ATOM 5053 C CA . LEU A 1 634 ? 3.342 -17.411 -0.930 1.00 98.56 634 LEU A CA 1
ATOM 5054 C C . LEU A 1 634 ? 1.934 -17.955 -1.190 1.00 98.56 634 LEU A C 1
ATOM 5056 O O . LEU A 1 634 ? 1.274 -18.434 -0.263 1.00 98.56 634 LEU A O 1
ATOM 5060 N N . GLN A 1 635 ? 1.491 -17.928 -2.449 1.00 98.62 635 GLN A N 1
ATOM 5061 C CA . GLN A 1 635 ? 0.202 -18.484 -2.855 1.00 98.62 635 GLN A CA 1
ATOM 5062 C C . GLN A 1 635 ? 0.144 -19.996 -2.620 1.00 98.62 635 GLN A C 1
ATOM 5064 O O . GLN A 1 635 ? -0.794 -20.461 -1.979 1.00 98.62 635 GLN A O 1
ATOM 5069 N N . VAL A 1 636 ? 1.152 -20.757 -3.056 1.00 98.56 636 VAL A N 1
ATOM 5070 C CA . VAL A 1 636 ? 1.201 -22.219 -2.865 1.00 98.56 636 VAL A CA 1
ATOM 5071 C C . VAL A 1 636 ? 1.150 -22.579 -1.382 1.00 98.56 636 VAL A C 1
ATOM 5073 O O . VAL A 1 636 ? 0.286 -23.349 -0.968 1.00 98.56 636 VAL A O 1
ATOM 5076 N N . ILE A 1 637 ? 2.000 -21.972 -0.547 1.00 98.38 637 ILE A N 1
ATOM 5077 C CA . ILE A 1 637 ? 1.999 -22.242 0.899 1.00 98.38 637 ILE A CA 1
ATOM 5078 C C . ILE A 1 637 ? 0.630 -21.905 1.506 1.00 98.38 637 ILE A C 1
ATOM 5080 O O . ILE A 1 637 ? 0.093 -22.672 2.312 1.00 98.38 637 ILE A O 1
ATOM 5084 N N . THR A 1 638 ? 0.037 -20.782 1.100 1.00 98.12 638 THR A N 1
ATOM 5085 C CA . THR A 1 638 ? -1.259 -20.342 1.618 1.00 98.12 638 THR A CA 1
ATOM 5086 C C . THR A 1 638 ? -2.388 -21.285 1.220 1.00 98.12 638 THR A C 1
ATOM 5088 O O . THR A 1 638 ? -3.115 -21.753 2.095 1.00 98.12 638 THR A O 1
ATOM 5091 N N . TYR A 1 639 ? -2.539 -21.588 -0.067 1.00 97.25 639 TYR A N 1
ATOM 5092 C CA . TYR A 1 639 ? -3.669 -22.360 -0.581 1.00 97.25 639 TYR A CA 1
ATOM 5093 C C . TYR A 1 639 ? -3.527 -23.867 -0.366 1.00 97.25 639 TYR A C 1
ATOM 5095 O O . TYR A 1 639 ? -4.521 -24.521 -0.057 1.00 97.25 639 TYR A O 1
ATOM 5103 N N . GLU A 1 640 ? -2.323 -24.430 -0.474 1.00 96.25 640 GLU A N 1
ATOM 5104 C CA . GLU A 1 640 ? -2.127 -25.881 -0.367 1.00 96.25 640 GLU A CA 1
ATOM 5105 C C . GLU A 1 640 ? -1.859 -26.353 1.064 1.00 96.25 640 GLU A C 1
ATOM 5107 O O . GLU A 1 640 ? -2.188 -27.488 1.414 1.00 96.25 640 GLU A O 1
ATOM 5112 N N . HIS A 1 641 ? -1.250 -25.517 1.911 1.00 94.94 641 HIS A N 1
ATOM 5113 C CA . HIS A 1 641 ? -0.775 -25.964 3.224 1.00 94.94 641 HIS A CA 1
ATOM 5114 C C . HIS A 1 641 ? -1.457 -25.268 4.397 1.00 94.94 641 HIS A C 1
ATOM 5116 O O . HIS A 1 641 ? -1.762 -25.930 5.394 1.00 94.94 641 HIS A O 1
ATOM 5122 N N . TRP A 1 642 ? -1.690 -23.958 4.311 1.00 96.38 642 TRP A N 1
ATOM 5123 C CA . TRP A 1 642 ? -2.234 -23.187 5.427 1.00 96.38 642 TRP A CA 1
ATOM 5124 C C . TRP A 1 642 ? -3.768 -23.177 5.448 1.00 96.38 642 TRP A C 1
ATOM 5126 O O . TRP A 1 642 ? -4.362 -23.608 6.436 1.00 96.38 642 TRP A O 1
ATOM 5136 N N . LEU A 1 643 ? -4.428 -22.771 4.359 1.00 96.31 643 LEU A N 1
ATOM 5137 C CA . LEU A 1 643 ? -5.891 -22.665 4.283 1.00 96.31 643 LEU A CA 1
ATOM 5138 C C . LEU A 1 643 ? -6.624 -23.978 4.605 1.00 96.31 643 LEU A C 1
ATOM 5140 O O . LEU A 1 643 ? -7.565 -23.919 5.397 1.00 96.31 643 LEU A O 1
ATOM 5144 N N . PRO A 1 644 ? -6.201 -25.164 4.120 1.00 94.31 644 PRO A N 1
ATOM 5145 C CA . PRO A 1 644 ? -6.865 -26.422 4.472 1.00 94.31 644 PRO A CA 1
ATOM 5146 C C . PRO A 1 644 ? -6.817 -26.741 5.973 1.00 94.31 644 PRO A C 1
ATOM 5148 O O . PRO A 1 644 ? -7.705 -27.409 6.498 1.00 94.31 644 PRO A O 1
ATOM 5151 N N . LYS A 1 645 ? -5.797 -26.252 6.690 1.00 93.38 645 LYS A N 1
ATOM 5152 C CA . LYS A 1 645 ? -5.690 -26.394 8.151 1.00 93.38 645 LYS A CA 1
ATOM 5153 C C . LYS A 1 645 ? -6.573 -25.387 8.896 1.00 93.38 645 LYS A C 1
ATOM 5155 O O . LYS A 1 645 ? -7.043 -25.700 9.986 1.00 93.38 645 LYS A O 1
ATOM 5160 N N . VAL A 1 646 ? -6.801 -24.198 8.330 1.00 94.12 646 VAL A N 1
ATOM 5161 C CA . VAL A 1 646 ? -7.696 -23.178 8.912 1.00 94.12 646 VAL A CA 1
ATOM 5162 C C . VAL A 1 646 ? -9.161 -23.534 8.694 1.00 94.12 646 VAL A C 1
ATOM 5164 O O . VAL A 1 646 ? -9.941 -23.541 9.640 1.00 94.12 646 VAL A O 1
ATOM 5167 N N . LEU A 1 647 ? -9.534 -23.816 7.446 1.00 94.62 647 LEU A N 1
ATOM 5168 C CA . LEU A 1 647 ? -10.920 -24.059 7.042 1.00 94.62 647 LEU A CA 1
ATOM 5169 C C . LEU A 1 647 ? -11.374 -25.493 7.350 1.00 94.62 647 LEU A C 1
ATOM 5171 O O . LEU A 1 647 ? -12.572 -25.762 7.412 1.00 94.62 647 LEU A O 1
ATOM 5175 N N . GLY A 1 648 ? -10.421 -26.406 7.562 1.00 89.56 648 GLY A N 1
ATOM 5176 C CA . GLY A 1 648 ? -10.678 -27.836 7.662 1.00 89.56 648 GLY A CA 1
ATOM 5177 C C . GLY A 1 648 ? -10.908 -28.481 6.288 1.00 89.56 648 GLY A C 1
ATOM 5178 O O . GLY A 1 648 ? -10.848 -27.814 5.252 1.00 89.56 648 GLY A O 1
ATOM 5179 N N . PRO A 1 649 ? -11.156 -29.802 6.249 1.00 84.69 649 PRO A N 1
ATOM 5180 C CA . PRO A 1 649 ? -11.479 -30.486 5.005 1.00 84.69 649 PRO A CA 1
ATOM 5181 C C . PRO A 1 649 ? -12.780 -29.919 4.431 1.00 84.69 649 PRO A C 1
ATOM 5183 O O . PRO A 1 649 ? -13.818 -29.931 5.096 1.00 84.69 649 PRO A O 1
ATOM 5186 N N . VAL A 1 650 ? -12.730 -29.459 3.181 1.00 67.94 650 VAL A N 1
ATOM 5187 C CA . VAL A 1 650 ? -13.929 -29.061 2.443 1.00 67.94 650 VAL A CA 1
ATOM 5188 C C . VAL A 1 650 ? -14.749 -30.327 2.203 1.00 67.94 650 VAL A C 1
ATOM 5190 O O . VAL A 1 650 ? -14.367 -31.186 1.409 1.00 67.94 650 VAL A O 1
ATOM 5193 N N . ARG A 1 651 ? -15.846 -30.489 2.947 1.00 56.22 651 ARG A N 1
ATOM 5194 C CA . ARG A 1 651 ? -16.846 -31.517 2.652 1.00 56.22 651 ARG A CA 1
ATOM 5195 C C . ARG A 1 651 ? -17.637 -31.027 1.441 1.00 56.22 651 ARG A C 1
ATOM 5197 O O . ARG A 1 651 ? -18.494 -30.163 1.606 1.00 56.22 651 ARG A O 1
ATOM 5204 N N . PHE A 1 652 ? -17.274 -31.510 0.256 1.00 45.22 652 PHE A N 1
ATOM 5205 C CA . PHE A 1 652 ? -18.095 -31.377 -0.948 1.00 45.22 652 PHE A CA 1
ATOM 5206 C C . PHE A 1 652 ? -19.253 -32.370 -0.921 1.00 45.22 652 PHE A C 1
ATOM 5208 O O . PHE A 1 652 ? -19.031 -33.510 -0.442 1.00 45.22 652 PHE A O 1
#

Secondary structure (DSSP, 8-state):
-----------------------------EEEE-PPSEEE-TTPPEEEE-EEE-SSPPEEEEEETTEEP---SSEEE-TTS-EEEESS--GGG-EEEEEEEEETTEEEEEEEEEEE---EEEEEEEPPPPEEE-TT--EEEE-EEEEESPPEEEEEETTEEP-TT-TTEEEETTTTEEEESS--GGG-EEEEEEEEETTEEEEEEEEEEE--GGGHHHHTTS-HHHHHHHHHHHHHHHHHHHHHHHHHHHS-SS-HHHHGGGSS---HHHHHHHHHHHHHHHHHHHHHHHHHHH----GGGS-TT--GGGTS-HHHHHHHHHHTT---GGGSPP--HHHHT-SS--SS-TTSSSSSTTTT-TTEEPPPSS----TTSSSSPTTSSTT-EETTEEPPPHHHHIIIII--SS----TT--HHHHHHHHHHHHHH--BPBP-HHHHHS-S--TTT--S-BTTB--EEPPTT-GGGSSTT--SSSEE--BPBPBPTTTT---TT-SS-----BEE-S-SSSSSHHHH-SSHHHHHHHB--SSTT-PBP-----TTSPPPPPBPTT--TTS---SSSS--PPPBP-SSGGGGSSHHHHHHHHHHHHHHHHHHHHHHHH-TTS-HHHHHHHHHHHHHHHHHHIIIIIIHHHHH-----

pLDDT: mean 73.22, std 20.55, range [26.0, 98.69]

Sequence (652 aa):
MLLIFLFAFIGSAASESSYHGQQRLERVPHFLSAPSNSSFREGSVVRLTCEAIAKPRPVITWHFKGEQIHPTQKYSLNLDNSVLSIYPFQKNDVGKYICVASNRNGQVQHSFELQILNNSIPFIVDSPESKVVTPGEQITFVCRATGQPPPSIKWYFNGVEMSHDDLHIELTQRDSELTVIHATREDEGVYQCIARNVLGITSANATLKVYLPNQQALDESLTSEVLRNIVKQAEENVGRAINQSKLSINNGEMSPGEFMKMFKFNVPQNAALTKAREIYEQSLLLVQQYVSDGLKFPVEQLPTNFSFESILPVSKIQTIMELSGCVTGPFRNPCTDMCFYSKYRTYDGQCNNMEHQFWGVAQTPFRRNLPPIYENGFNTPVGWDPEKLYFGFKKPNPRLVSMKIISTEEITPHFGYTAMMKQWGQFLAHDIEQTAPGLARQTYMKGAICNKTCENLDPCYNVPMPPEDPRMQGEKKPEIACIEVERSSATCGSGQTGPIYRQLTYREQMNILTAFIDGSGIYGSAEVDALDLRDLFGDHGLLRFDIVSETQKPYLPFERESSMECRRNRSHENPIGCFLAGDYRANEQLALLCMHTLWLREHNRIATKFLEINPHWDGETIYQETRKLIGAMLQVITYEHWLPKVLGPVRF

Radius of gyration: 34.52 Å; chains: 1; bounding box: 79×90×109 Å